Protein AF-A0A368U9M9-F1 (afdb_monomer_lite)

Structure (mmCIF, N/CA/C/O backbone):
data_AF-A0A368U9M9-F1
#
_entry.id   AF-A0A368U9M9-F1
#
loop_
_atom_site.group_PDB
_atom_site.id
_atom_site.type_symbol
_atom_site.label_atom_id
_atom_site.label_alt_id
_atom_site.label_comp_id
_atom_site.label_asym_id
_atom_site.label_entity_id
_atom_site.label_seq_id
_atom_site.pdbx_PDB_ins_code
_atom_site.Cartn_x
_atom_site.Cartn_y
_atom_site.Cartn_z
_atom_site.occupancy
_atom_site.B_iso_or_equiv
_atom_site.auth_seq_id
_atom_site.auth_comp_id
_atom_site.auth_asym_id
_atom_site.auth_atom_id
_atom_site.pdbx_PDB_model_num
ATOM 1 N N . MET A 1 1 ? 16.014 -38.266 -107.516 1.00 40.25 1 MET A N 1
ATOM 2 C CA . MET A 1 1 ? 16.944 -37.372 -106.798 1.00 40.25 1 MET A CA 1
ATOM 3 C C . MET A 1 1 ? 16.145 -36.522 -105.816 1.00 40.25 1 MET A C 1
ATOM 5 O O . MET A 1 1 ? 15.407 -35.664 -106.279 1.00 40.25 1 MET A O 1
ATOM 9 N N . PRO A 1 2 ? 16.230 -36.776 -104.502 1.00 46.59 2 PRO A N 1
ATOM 10 C CA . PRO A 1 2 ? 15.910 -35.776 -103.486 1.00 46.59 2 PRO A CA 1
ATOM 11 C C . PRO A 1 2 ? 17.150 -35.477 -102.622 1.00 46.59 2 PRO A C 1
ATOM 13 O O . PRO A 1 2 ? 17.823 -36.392 -102.151 1.00 46.59 2 PRO A O 1
ATOM 16 N N . GLY A 1 3 ? 17.475 -34.194 -102.458 1.00 41.84 3 GLY A N 1
ATOM 17 C CA . GLY A 1 3 ? 18.603 -33.720 -101.655 1.00 41.84 3 GLY A CA 1
ATOM 18 C C . GLY A 1 3 ? 18.226 -33.483 -100.188 1.00 41.84 3 GLY A C 1
ATOM 19 O O . GLY A 1 3 ? 17.377 -32.651 -99.900 1.00 41.84 3 GLY A O 1
ATOM 20 N N . THR A 1 4 ? 18.860 -34.262 -99.307 1.00 50.94 4 THR A N 1
ATOM 21 C CA . THR A 1 4 ? 19.578 -33.879 -98.066 1.00 50.94 4 THR A CA 1
ATOM 22 C C . THR A 1 4 ? 19.093 -32.723 -97.163 1.00 50.94 4 THR A C 1
ATOM 24 O O . THR A 1 4 ? 19.226 -31.557 -97.510 1.00 50.94 4 THR A O 1
ATOM 27 N N . THR A 1 5 ? 18.690 -33.121 -95.939 1.00 53.72 5 THR A N 1
ATOM 28 C CA . THR A 1 5 ? 19.139 -32.685 -94.581 1.00 53.72 5 THR A CA 1
ATOM 29 C C . THR A 1 5 ? 19.242 -31.195 -94.214 1.00 53.72 5 THR A C 1
ATOM 31 O O . THR A 1 5 ? 20.041 -30.480 -94.805 1.00 53.72 5 THR A O 1
ATOM 34 N N . CYS A 1 6 ? 18.634 -30.783 -93.088 1.00 49.09 6 CYS A N 1
ATOM 35 C CA . CYS A 1 6 ? 19.363 -30.558 -91.823 1.00 49.09 6 CYS A CA 1
ATOM 36 C C . CYS A 1 6 ? 18.431 -30.175 -90.655 1.00 49.09 6 CYS A C 1
ATOM 38 O O . CYS A 1 6 ? 17.497 -29.391 -90.792 1.00 49.09 6 CYS A O 1
ATOM 40 N N . GLU A 1 7 ? 18.752 -30.748 -89.503 1.00 59.03 7 GLU A N 1
ATOM 41 C CA . GLU A 1 7 ? 18.344 -30.396 -88.145 1.00 59.03 7 GLU A CA 1
ATOM 42 C C . GLU A 1 7 ? 18.874 -28.994 -87.759 1.00 59.03 7 GLU A C 1
ATOM 44 O O . GLU A 1 7 ? 19.884 -28.565 -88.315 1.00 59.03 7 GLU A O 1
ATOM 49 N N . VAL A 1 8 ? 18.226 -28.312 -86.796 1.00 52.31 8 VAL A N 1
ATOM 50 C CA . VAL A 1 8 ? 18.846 -27.602 -85.643 1.00 52.31 8 VAL A CA 1
ATOM 51 C C . VAL A 1 8 ? 18.083 -26.347 -85.158 1.00 52.31 8 VAL A C 1
ATOM 53 O O . VAL A 1 8 ? 17.806 -25.402 -85.890 1.00 52.31 8 VAL A O 1
ATOM 56 N N . CYS A 1 9 ? 17.859 -26.385 -83.837 1.00 51.06 9 CYS A N 1
ATOM 57 C CA . CYS A 1 9 ? 17.703 -25.345 -82.812 1.00 51.06 9 CYS A CA 1
ATOM 58 C C . CYS A 1 9 ? 16.657 -24.232 -82.935 1.00 51.06 9 CYS A C 1
ATOM 60 O O . CYS A 1 9 ? 16.831 -23.212 -83.598 1.00 51.06 9 CYS A O 1
ATOM 62 N N . MET A 1 10 ? 15.706 -24.313 -81.998 1.00 53.66 10 MET A N 1
ATOM 63 C CA . MET A 1 10 ? 15.199 -23.146 -81.282 1.00 53.66 10 MET A CA 1
ATOM 64 C C . MET A 1 10 ? 16.347 -22.232 -80.836 1.00 53.66 10 MET A C 1
ATOM 66 O O . MET A 1 10 ? 17.180 -22.614 -80.016 1.00 53.66 10 MET A O 1
ATOM 70 N N . LYS A 1 11 ? 16.308 -20.974 -81.271 1.00 52.91 11 LYS A N 1
ATOM 71 C CA . LYS A 1 11 ? 16.888 -19.868 -80.513 1.00 52.91 11 LYS A CA 1
ATOM 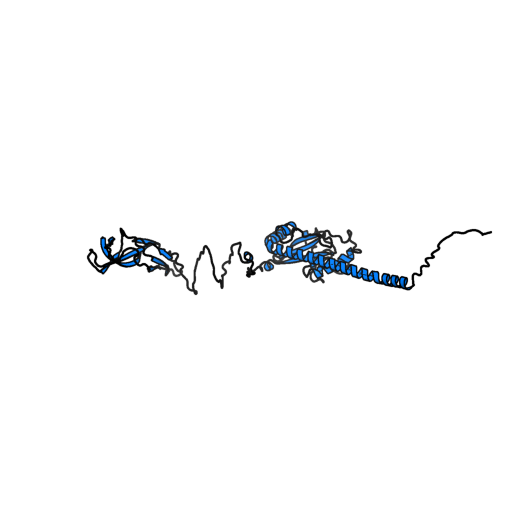72 C C . LYS A 1 11 ? 15.757 -18.908 -80.170 1.00 52.91 11 LYS A C 1
ATOM 74 O O . LYS A 1 11 ? 15.472 -17.976 -80.912 1.00 52.91 11 LYS A O 1
ATOM 79 N N . ARG A 1 12 ? 15.078 -19.159 -79.043 1.00 53.59 12 ARG A N 1
ATOM 80 C CA . ARG A 1 12 ? 14.289 -18.116 -78.375 1.00 53.59 12 ARG A CA 1
ATOM 81 C C . ARG A 1 12 ? 15.285 -17.100 -77.836 1.00 53.59 12 ARG A C 1
ATOM 83 O O . ARG A 1 12 ? 15.866 -17.286 -76.772 1.00 53.59 12 ARG A O 1
ATOM 90 N N . THR A 1 13 ? 15.508 -16.037 -78.588 1.00 52.00 13 THR A N 1
ATOM 91 C CA . THR A 1 13 ? 16.081 -14.811 -78.052 1.00 52.00 13 THR A CA 1
ATOM 92 C C . THR A 1 13 ? 15.058 -14.214 -77.089 1.00 52.00 13 THR A C 1
ATOM 94 O O . THR A 1 13 ? 14.099 -13.569 -77.503 1.00 52.00 13 THR A O 1
ATOM 97 N N . GLN A 1 14 ? 15.246 -14.442 -75.787 1.00 58.25 14 GLN A N 1
ATOM 98 C CA . GLN A 1 14 ? 14.703 -13.551 -74.765 1.00 58.25 14 GLN A CA 1
ATOM 99 C C . GLN A 1 14 ? 15.407 -12.199 -74.931 1.00 58.25 14 GLN A C 1
ATOM 101 O O . GLN A 1 14 ? 16.439 -11.929 -74.324 1.00 58.25 14 GLN A O 1
ATOM 106 N N . GLY A 1 15 ? 14.882 -11.369 -75.831 1.00 50.50 15 GLY A N 1
ATOM 107 C CA . GLY A 1 15 ? 15.201 -9.951 -75.872 1.00 50.50 15 GLY A CA 1
ATOM 108 C C . GLY A 1 15 ? 14.527 -9.308 -74.672 1.00 50.50 15 GLY A C 1
ATOM 109 O O . GLY A 1 15 ? 13.342 -8.995 -74.733 1.00 50.50 15 GLY A O 1
ATOM 110 N N . GLY A 1 16 ? 15.258 -9.194 -73.566 1.00 57.94 16 GLY A N 1
ATOM 111 C CA . GLY A 1 16 ? 14.800 -8.508 -72.368 1.00 57.94 16 GLY A CA 1
ATOM 112 C C . GLY A 1 16 ? 14.572 -7.032 -72.663 1.00 57.94 16 GLY A C 1
ATOM 113 O O . GLY A 1 16 ? 15.505 -6.238 -72.633 1.00 57.94 16 GLY A O 1
ATOM 114 N N . TRP A 1 17 ? 13.326 -6.664 -72.937 1.00 57.31 17 TRP A N 1
ATOM 115 C CA . TRP A 1 17 ? 12.858 -5.298 -72.763 1.00 57.31 17 TRP A CA 1
ATOM 116 C C . TRP A 1 17 ? 12.463 -5.188 -71.296 1.00 57.31 17 TRP A C 1
ATOM 118 O O . TRP A 1 17 ? 11.300 -5.359 -70.9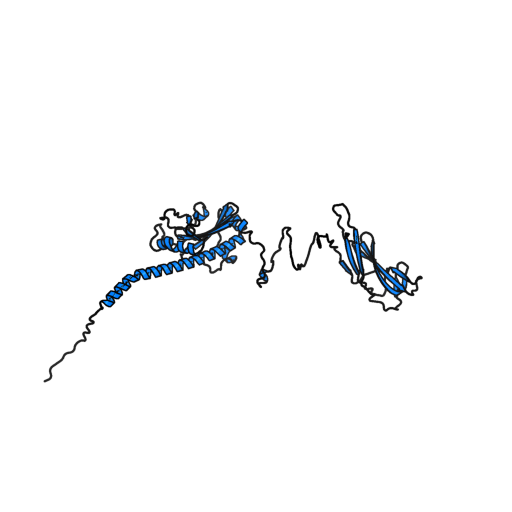42 1.00 57.31 17 TRP A O 1
ATOM 128 N N . ILE A 1 18 ? 13.443 -4.965 -70.418 1.00 61.50 18 ILE A N 1
ATOM 129 C CA . ILE A 1 18 ? 13.112 -4.353 -69.133 1.00 61.50 18 ILE A CA 1
ATOM 130 C C . ILE A 1 18 ? 12.633 -2.956 -69.526 1.00 61.50 18 ILE A C 1
ATOM 132 O O . ILE A 1 18 ? 13.437 -2.114 -69.927 1.00 61.50 18 ILE A O 1
ATOM 136 N N . SER A 1 19 ? 11.317 -2.758 -69.579 1.00 73.25 19 SER A N 1
ATOM 137 C CA . SER A 1 19 ? 10.743 -1.472 -69.955 1.00 73.25 19 SER A CA 1
ATOM 138 C C . SER A 1 19 ? 11.273 -0.402 -69.001 1.00 73.25 19 SER A C 1
ATOM 140 O O . SER A 1 19 ? 11.451 -0.649 -67.806 1.00 73.25 19 SER A O 1
ATOM 142 N N . LEU A 1 20 ? 11.538 0.794 -69.534 1.00 72.06 20 LEU A N 1
ATOM 143 C CA . LEU A 1 20 ? 11.994 1.954 -68.759 1.00 72.06 20 LEU A CA 1
ATOM 144 C C . LEU A 1 20 ? 11.096 2.200 -67.528 1.00 72.06 20 LEU A C 1
ATOM 146 O O . LEU A 1 20 ? 11.573 2.642 -66.489 1.00 72.06 20 LEU A O 1
ATOM 150 N N . GLU A 1 21 ? 9.814 1.840 -67.628 1.00 74.81 21 GLU A N 1
ATOM 151 C CA . GLU A 1 21 ? 8.838 1.869 -66.537 1.00 74.81 21 GLU A CA 1
ATOM 152 C C . GLU A 1 21 ? 9.155 0.907 -65.386 1.00 74.81 21 GLU A C 1
ATOM 154 O O . GLU A 1 21 ? 9.010 1.303 -64.236 1.00 74.81 21 GLU A O 1
ATOM 159 N N . ILE A 1 22 ? 9.620 -0.322 -65.645 1.00 85.38 22 ILE A N 1
ATOM 160 C CA . ILE A 1 22 ? 9.982 -1.272 -64.577 1.00 85.38 22 ILE A CA 1
ATOM 161 C C . ILE A 1 22 ? 11.232 -0.781 -63.841 1.00 85.38 22 ILE A C 1
ATOM 163 O O . ILE A 1 22 ? 11.282 -0.825 -62.615 1.00 85.38 22 ILE A O 1
ATOM 167 N N . ILE A 1 23 ? 12.220 -0.250 -64.569 1.00 83.31 23 ILE A N 1
ATOM 168 C CA . ILE A 1 23 ? 13.414 0.352 -63.955 1.00 83.31 23 ILE A CA 1
ATOM 169 C C . ILE A 1 23 ? 13.021 1.601 -63.153 1.00 83.31 23 ILE A C 1
ATOM 171 O O . ILE A 1 23 ? 13.445 1.750 -62.010 1.00 83.31 23 ILE A O 1
ATOM 175 N N . GLY A 1 24 ? 12.164 2.462 -63.709 1.00 82.06 24 GLY A N 1
ATOM 176 C CA . GLY A 1 24 ? 11.633 3.639 -63.020 1.00 82.06 24 GLY A CA 1
ATOM 177 C C . GLY A 1 24 ? 10.850 3.288 -61.752 1.00 82.06 24 GLY A C 1
ATOM 178 O O . GLY A 1 24 ? 11.080 3.893 -60.709 1.00 82.06 24 GLY A O 1
ATOM 179 N N . ALA A 1 25 ? 9.992 2.267 -61.798 1.00 83.00 25 ALA A N 1
ATOM 180 C CA . ALA A 1 25 ? 9.240 1.784 -60.642 1.00 83.00 25 ALA A CA 1
ATOM 181 C C . ALA A 1 25 ? 10.161 1.216 -59.553 1.00 83.00 25 ALA A C 1
ATOM 183 O O . ALA A 1 25 ? 9.969 1.517 -58.377 1.00 83.00 25 ALA A O 1
ATOM 184 N N . ILE A 1 26 ? 11.198 0.456 -59.925 1.00 87.12 26 ILE A N 1
ATOM 185 C CA . ILE A 1 26 ? 12.194 -0.053 -58.971 1.00 87.12 26 ILE A CA 1
ATOM 186 C C . ILE A 1 26 ? 12.963 1.101 -58.320 1.00 87.12 26 ILE A C 1
ATOM 188 O O . ILE A 1 26 ? 13.178 1.065 -57.114 1.00 87.12 26 ILE A O 1
ATOM 192 N N . LEU A 1 27 ? 13.332 2.142 -59.074 1.00 86.44 27 LEU A N 1
ATOM 193 C CA . LEU A 1 27 ? 14.009 3.321 -58.521 1.00 86.44 27 LEU A CA 1
ATOM 194 C C . LEU A 1 27 ? 13.116 4.099 -57.548 1.00 86.44 27 LEU A C 1
ATOM 196 O O . LEU A 1 27 ? 13.589 4.521 -56.495 1.00 86.44 27 LEU A O 1
ATOM 200 N N . VAL A 1 28 ? 11.826 4.249 -57.860 1.00 87.38 28 VAL A N 1
ATOM 201 C CA . VAL A 1 28 ? 10.854 4.890 -56.961 1.00 87.38 28 VAL A CA 1
ATOM 202 C C . VAL A 1 28 ? 10.650 4.057 -55.694 1.00 87.38 28 VAL A C 1
ATOM 204 O O . VAL A 1 28 ? 10.677 4.607 -54.596 1.00 87.38 28 VAL A O 1
ATOM 207 N N . ILE A 1 29 ? 10.513 2.733 -55.813 1.00 86.44 29 ILE A N 1
ATOM 208 C CA . ILE A 1 29 ? 10.400 1.839 -54.652 1.00 86.44 29 ILE A CA 1
ATOM 209 C C . ILE A 1 29 ? 11.675 1.909 -53.808 1.00 86.44 29 ILE A C 1
ATOM 211 O O . ILE A 1 29 ? 11.574 2.124 -52.605 1.00 86.44 29 ILE A O 1
ATOM 215 N N . ALA A 1 30 ? 12.857 1.820 -54.421 1.00 85.69 30 ALA A N 1
ATOM 216 C CA . ALA A 1 30 ? 14.140 1.916 -53.728 1.00 85.69 30 ALA A CA 1
ATOM 217 C C . ALA A 1 30 ? 14.332 3.271 -53.025 1.00 85.69 30 ALA A C 1
ATOM 219 O O . ALA A 1 30 ? 14.930 3.318 -51.954 1.00 85.69 30 ALA A O 1
ATOM 220 N N . ALA A 1 31 ? 13.794 4.361 -53.582 1.00 85.38 31 ALA A N 1
ATOM 221 C CA . ALA A 1 31 ? 13.811 5.676 -52.945 1.00 85.38 31 ALA A CA 1
ATOM 222 C C . ALA A 1 31 ? 12.857 5.771 -51.738 1.00 85.38 31 ALA A C 1
ATOM 224 O O . ALA A 1 31 ? 13.153 6.481 -50.779 1.00 85.38 31 ALA A O 1
ATOM 225 N N . ILE A 1 32 ? 11.730 5.048 -51.756 1.00 87.81 32 ILE A N 1
ATOM 226 C CA . ILE A 1 32 ? 10.718 5.055 -50.684 1.00 87.81 32 ILE A CA 1
ATOM 227 C C . ILE A 1 32 ? 11.019 4.001 -49.598 1.00 87.81 32 ILE A C 1
ATOM 229 O O . ILE A 1 32 ? 10.631 4.178 -48.442 1.00 87.81 32 ILE A O 1
ATOM 233 N N . SER A 1 33 ? 11.742 2.923 -49.919 1.00 85.19 33 SER A N 1
ATOM 234 C CA . SER A 1 33 ? 12.066 1.839 -48.978 1.00 85.19 33 SER A CA 1
ATOM 235 C C . SER A 1 33 ? 12.718 2.312 -47.668 1.00 85.19 33 SER A C 1
ATOM 237 O O . SER A 1 33 ? 12.267 1.850 -46.620 1.00 85.19 33 SER A O 1
ATOM 239 N N . PRO A 1 34 ? 13.692 3.249 -47.652 1.00 83.94 34 PRO A N 1
ATOM 240 C CA . PRO A 1 34 ? 14.268 3.751 -46.403 1.00 83.94 34 PRO A CA 1
ATOM 241 C C . PRO A 1 34 ? 13.238 4.455 -45.510 1.00 83.94 34 PRO A C 1
ATOM 243 O O . PRO A 1 34 ? 13.287 4.323 -44.290 1.00 83.94 34 PRO A O 1
ATOM 246 N N . MET A 1 35 ? 12.271 5.159 -46.109 1.00 85.50 35 MET A N 1
ATOM 247 C CA . MET A 1 35 ? 11.197 5.833 -45.374 1.00 85.50 35 MET A CA 1
ATOM 248 C C . MET A 1 35 ? 10.221 4.824 -44.756 1.00 85.50 35 MET A C 1
ATOM 250 O O . MET A 1 35 ? 9.875 4.949 -43.582 1.00 85.50 35 MET A O 1
ATOM 254 N N . LEU A 1 36 ? 9.813 3.798 -45.513 1.00 83.25 36 LEU A N 1
ATOM 255 C CA . LEU A 1 36 ? 8.953 2.721 -45.004 1.00 83.25 36 LEU A CA 1
ATOM 256 C C . LEU A 1 36 ? 9.644 1.913 -43.902 1.00 83.25 36 LEU A C 1
ATOM 258 O O . LEU A 1 36 ? 9.019 1.588 -42.894 1.00 83.25 36 LEU A O 1
ATOM 262 N N . PHE A 1 37 ? 10.938 1.634 -44.063 1.00 83.81 37 PHE A N 1
ATOM 263 C CA . PHE A 1 37 ? 11.743 0.960 -43.050 1.00 83.81 37 PHE A CA 1
ATOM 264 C C . PHE A 1 37 ? 11.874 1.803 -41.777 1.00 83.81 37 PHE A C 1
ATOM 266 O O . PHE A 1 37 ? 11.680 1.288 -40.679 1.00 83.81 37 PHE A O 1
ATOM 273 N N . GLY A 1 38 ? 12.110 3.113 -41.911 1.00 83.56 38 GLY A N 1
ATOM 274 C CA . GLY A 1 38 ? 12.109 4.042 -40.781 1.00 83.56 38 GLY A CA 1
ATOM 275 C C . GLY A 1 38 ? 10.767 4.070 -40.046 1.00 83.56 38 GLY A C 1
ATOM 276 O O . GLY A 1 38 ? 10.740 4.021 -38.819 1.00 83.56 38 GLY A O 1
ATOM 277 N N . TRP A 1 39 ? 9.644 4.079 -40.771 1.00 83.06 39 TRP A N 1
ATOM 278 C CA . TRP A 1 39 ? 8.310 4.019 -40.163 1.00 83.06 39 TRP A CA 1
ATOM 279 C C . TRP A 1 39 ? 8.061 2.698 -39.426 1.00 83.06 39 TRP A C 1
ATOM 281 O O . TRP A 1 39 ? 7.591 2.717 -38.291 1.00 83.06 39 TRP A O 1
ATOM 291 N N . TYR A 1 40 ? 8.438 1.566 -40.025 1.00 85.62 40 TYR A N 1
ATOM 292 C CA . TYR A 1 40 ? 8.344 0.252 -39.387 1.00 85.62 40 TYR A CA 1
ATOM 293 C C . TYR A 1 40 ? 9.186 0.172 -38.107 1.00 85.62 40 TYR A C 1
ATOM 295 O O . TYR A 1 40 ? 8.683 -0.254 -37.072 1.00 85.62 40 TYR A O 1
ATOM 303 N N . MET A 1 41 ? 10.434 0.647 -38.142 1.00 83.00 41 MET A N 1
ATOM 304 C CA . MET A 1 41 ? 11.301 0.687 -36.960 1.00 83.00 41 MET A CA 1
ATOM 305 C C . MET A 1 41 ? 10.741 1.599 -35.865 1.00 83.00 41 MET A C 1
ATOM 307 O O . MET A 1 41 ? 10.759 1.246 -34.691 1.00 83.00 41 MET A O 1
ATOM 311 N N . ASN A 1 42 ? 10.179 2.752 -36.232 1.00 84.31 42 ASN A N 1
ATOM 312 C CA . ASN A 1 42 ? 9.516 3.636 -35.274 1.00 84.31 42 ASN A CA 1
ATOM 313 C C . ASN A 1 42 ? 8.300 2.963 -34.635 1.00 84.31 42 ASN A C 1
ATOM 315 O O . ASN A 1 42 ? 8.113 3.082 -33.428 1.00 84.31 42 ASN A O 1
ATOM 319 N N . TYR A 1 43 ? 7.507 2.244 -35.431 1.00 86.88 43 TYR A N 1
ATOM 320 C CA . TYR A 1 43 ? 6.359 1.488 -34.947 1.00 86.88 43 TYR A CA 1
ATOM 321 C C . TYR A 1 43 ? 6.778 0.389 -33.963 1.00 86.88 43 TYR A C 1
ATOM 323 O O . TYR A 1 43 ? 6.206 0.311 -32.880 1.00 86.88 43 TYR A O 1
ATOM 331 N N . GLN A 1 44 ? 7.813 -0.393 -34.287 1.00 86.75 44 GLN A N 1
ATOM 332 C CA . GLN A 1 44 ? 8.352 -1.410 -33.377 1.00 86.75 44 GLN A CA 1
ATOM 333 C C . GLN A 1 44 ? 8.874 -0.787 -32.080 1.00 86.75 44 GLN A C 1
ATOM 335 O O . GLN A 1 44 ? 8.468 -1.209 -31.004 1.00 86.75 44 GLN A O 1
ATOM 340 N N . ASN A 1 45 ? 9.664 0.288 -32.164 1.00 87.94 45 ASN A N 1
ATOM 341 C CA . ASN A 1 45 ? 10.137 1.005 -30.977 1.00 87.94 45 ASN A CA 1
ATOM 342 C C . ASN A 1 45 ? 8.969 1.512 -30.119 1.00 87.94 45 ASN A C 1
ATOM 344 O O . ASN A 1 45 ? 9.023 1.415 -28.901 1.00 87.94 45 ASN A O 1
ATOM 348 N N . SER A 1 46 ? 7.894 2.021 -30.732 1.00 89.25 46 SER A N 1
ATOM 349 C CA . SER A 1 46 ? 6.691 2.437 -30.001 1.00 89.25 46 SER A CA 1
ATOM 350 C C . SER A 1 46 ? 5.952 1.271 -29.343 1.00 89.25 46 SER A C 1
ATOM 352 O O . SER A 1 46 ? 5.373 1.461 -28.275 1.00 89.25 46 SER A O 1
ATOM 354 N N . LEU A 1 47 ? 5.944 0.079 -29.946 1.00 90.06 47 LEU A N 1
ATOM 355 C CA . LEU A 1 47 ? 5.384 -1.117 -29.313 1.00 90.06 47 LEU A CA 1
ATOM 356 C C . LEU A 1 47 ? 6.242 -1.560 -28.129 1.00 90.06 47 LEU A C 1
ATOM 358 O O . LEU A 1 47 ? 5.703 -1.707 -27.036 1.00 90.06 47 LEU A O 1
ATOM 362 N N . THR A 1 48 ? 7.559 -1.691 -28.312 1.00 91.38 48 THR A N 1
ATOM 363 C CA . THR A 1 48 ? 8.488 -2.028 -27.226 1.00 91.38 48 THR A CA 1
ATOM 364 C C . THR A 1 48 ? 8.357 -1.031 -26.082 1.00 91.38 48 THR A C 1
ATOM 366 O O . THR A 1 48 ? 8.144 -1.441 -24.947 1.00 91.38 48 THR A O 1
ATOM 369 N N . SER A 1 49 ? 8.354 0.276 -26.369 1.00 94.00 49 SER A N 1
ATOM 370 C CA . SER A 1 49 ? 8.190 1.300 -25.336 1.00 94.00 49 SER A CA 1
ATOM 371 C C . SER A 1 49 ? 6.877 1.163 -24.562 1.00 94.00 49 SER A C 1
ATOM 373 O O . SER A 1 49 ? 6.879 1.299 -23.344 1.00 94.00 49 SER A O 1
ATOM 375 N N . GLN A 1 50 ? 5.758 0.873 -25.235 1.00 95.38 50 GLN A N 1
ATOM 376 C CA . GLN A 1 50 ? 4.462 0.704 -24.568 1.00 95.38 50 GLN A CA 1
ATOM 377 C C . GLN A 1 50 ? 4.388 -0.576 -23.730 1.00 95.38 50 GLN A C 1
ATOM 379 O O . GLN A 1 50 ? 3.820 -0.557 -22.638 1.00 95.38 50 GLN A O 1
ATOM 384 N N . VAL A 1 51 ? 4.954 -1.683 -24.218 1.00 95.44 51 VAL A N 1
ATOM 385 C CA . VAL A 1 51 ? 4.974 -2.948 -23.474 1.00 95.44 51 VAL A CA 1
ATOM 386 C C . VAL A 1 51 ? 5.883 -2.825 -22.257 1.00 95.44 51 VAL A C 1
ATOM 388 O O . VAL A 1 51 ? 5.444 -3.156 -21.159 1.00 95.44 51 VAL A O 1
ATOM 391 N N . THR A 1 52 ? 7.094 -2.278 -22.410 1.00 95.94 52 THR A N 1
ATOM 392 C CA . THR A 1 52 ? 7.995 -2.012 -21.280 1.00 95.94 52 THR A CA 1
ATOM 393 C C . THR A 1 52 ? 7.361 -1.048 -20.285 1.00 95.94 52 THR A C 1
ATOM 395 O O . THR A 1 52 ? 7.458 -1.274 -19.084 1.00 95.94 52 THR A O 1
ATOM 398 N N . ALA A 1 53 ? 6.650 -0.018 -20.755 1.00 97.00 53 ALA A N 1
ATOM 399 C CA . ALA A 1 53 ? 5.950 0.902 -19.869 1.00 97.00 53 ALA A CA 1
ATOM 400 C C . ALA A 1 53 ? 4.859 0.204 -19.053 1.00 97.00 53 ALA A C 1
ATOM 402 O O . ALA A 1 53 ? 4.841 0.307 -17.832 1.00 97.00 53 ALA A O 1
ATOM 403 N N . SER A 1 54 ? 3.992 -0.578 -19.706 1.00 96.44 54 SER A N 1
ATOM 404 C CA . SER A 1 54 ? 2.965 -1.348 -18.998 1.00 96.44 54 SER A CA 1
ATOM 405 C C . SER A 1 54 ? 3.572 -2.354 -18.020 1.00 96.44 54 SER A C 1
ATOM 407 O O . SER A 1 54 ? 3.020 -2.558 -16.940 1.00 96.44 54 SER A O 1
ATOM 409 N N . HIS A 1 55 ? 4.695 -2.969 -18.386 1.00 96.62 55 HIS A N 1
ATOM 410 C CA . HIS A 1 55 ? 5.415 -3.912 -17.544 1.00 96.62 55 HIS A CA 1
ATOM 411 C C . HIS A 1 55 ? 5.974 -3.230 -16.286 1.00 96.62 55 HIS A C 1
ATOM 413 O O . HIS A 1 55 ? 5.694 -3.681 -15.176 1.00 96.62 55 HIS A O 1
ATOM 419 N N . LEU A 1 56 ? 6.668 -2.098 -16.447 1.00 97.25 56 LEU A N 1
ATOM 420 C CA . LEU A 1 56 ? 7.166 -1.281 -15.341 1.00 97.25 56 LEU A CA 1
ATOM 421 C C . LEU A 1 56 ? 6.018 -0.794 -14.449 1.00 97.25 56 LEU A C 1
ATOM 423 O O . LEU A 1 56 ? 6.074 -0.990 -13.244 1.00 97.25 56 LEU A O 1
ATOM 427 N N . SER A 1 57 ? 4.937 -0.247 -15.018 1.00 96.00 57 SER A N 1
ATOM 428 C CA . SER A 1 57 ? 3.789 0.238 -14.237 1.00 96.00 57 SER A CA 1
ATOM 429 C C . SER A 1 57 ? 3.114 -0.864 -13.409 1.00 96.00 57 SER A C 1
ATOM 431 O O . SER A 1 57 ? 2.646 -0.592 -12.305 1.00 96.00 57 SER A O 1
ATOM 433 N N . ARG A 1 58 ? 3.054 -2.106 -13.915 1.00 95.62 58 ARG A N 1
ATOM 434 C CA . ARG A 1 58 ? 2.523 -3.254 -13.156 1.00 95.62 58 ARG A CA 1
ATOM 435 C C . ARG A 1 58 ? 3.407 -3.593 -11.962 1.00 95.62 58 ARG A C 1
ATOM 437 O O . ARG A 1 58 ? 2.876 -3.779 -10.870 1.00 95.62 58 ARG A O 1
ATOM 444 N N . LEU A 1 59 ? 4.724 -3.633 -12.165 1.00 96.94 59 LEU A N 1
ATOM 445 C CA . LEU A 1 59 ? 5.675 -3.854 -11.078 1.00 96.94 59 LEU A CA 1
ATOM 446 C C . LEU A 1 59 ? 5.608 -2.715 -10.053 1.00 96.94 59 LEU A C 1
ATOM 448 O O . LEU A 1 59 ? 5.489 -2.984 -8.864 1.00 96.94 59 LEU A O 1
ATOM 452 N N . THR A 1 60 ? 5.575 -1.456 -10.503 1.00 96.88 60 THR A N 1
ATOM 453 C CA . THR A 1 60 ? 5.416 -0.280 -9.635 1.00 96.88 60 THR A CA 1
ATOM 454 C C . THR A 1 60 ? 4.178 -0.387 -8.752 1.00 96.88 60 THR A C 1
ATOM 456 O O . THR A 1 60 ? 4.284 -0.191 -7.547 1.00 96.88 60 THR A O 1
ATOM 459 N N . ALA A 1 61 ? 3.017 -0.743 -9.311 1.00 95.06 61 ALA A N 1
ATOM 460 C CA . ALA A 1 61 ? 1.784 -0.872 -8.534 1.00 95.06 61 ALA A CA 1
ATOM 461 C C . ALA A 1 61 ? 1.839 -2.021 -7.506 1.00 95.06 61 ALA A C 1
ATOM 463 O O . ALA A 1 61 ? 1.337 -1.877 -6.386 1.00 95.06 61 ALA A O 1
ATOM 464 N N . ALA A 1 62 ? 2.451 -3.153 -7.871 1.00 96.44 62 ALA A N 1
ATOM 465 C CA . ALA A 1 62 ? 2.643 -4.290 -6.973 1.00 96.44 62 ALA A CA 1
ATOM 466 C C . ALA A 1 62 ? 3.576 -3.933 -5.806 1.00 96.44 62 ALA A C 1
ATOM 468 O O . ALA A 1 62 ? 3.224 -4.140 -4.645 1.00 96.44 62 ALA A O 1
ATOM 469 N N . VAL A 1 63 ? 4.727 -3.331 -6.116 1.00 96.94 63 VAL A N 1
ATOM 470 C CA . VAL A 1 63 ? 5.711 -2.873 -5.129 1.00 96.94 63 VAL A CA 1
ATOM 471 C C . VAL A 1 63 ? 5.113 -1.803 -4.223 1.00 96.94 63 VAL A C 1
ATOM 473 O O . VAL A 1 63 ? 5.239 -1.914 -3.012 1.00 96.94 63 VAL A O 1
ATOM 476 N N . GLU A 1 64 ? 4.402 -0.812 -4.769 1.00 94.12 64 GLU A N 1
ATOM 477 C CA . GLU A 1 64 ? 3.733 0.222 -3.970 1.00 94.12 64 GLU A CA 1
ATOM 478 C C . GLU A 1 64 ? 2.755 -0.393 -2.961 1.00 94.12 64 GLU A C 1
ATOM 480 O O . GLU A 1 64 ? 2.741 -0.011 -1.790 1.00 94.12 64 GLU A O 1
ATOM 485 N N . SER A 1 65 ? 1.957 -1.368 -3.404 1.00 92.69 65 SER A N 1
ATOM 486 C CA . SER A 1 65 ? 0.990 -2.061 -2.550 1.00 92.69 65 SER A CA 1
ATOM 487 C C . SER A 1 65 ? 1.687 -2.848 -1.437 1.00 92.69 65 SER A C 1
ATOM 489 O O . SER A 1 65 ? 1.307 -2.725 -0.273 1.00 92.69 65 SER A O 1
ATOM 491 N N . TYR A 1 66 ? 2.746 -3.590 -1.773 1.00 94.81 66 TYR A N 1
ATOM 492 C CA . TYR A 1 66 ? 3.558 -4.315 -0.796 1.00 94.81 66 TYR A CA 1
ATOM 493 C C . TYR A 1 66 ? 4.216 -3.365 0.213 1.00 94.81 66 TYR A C 1
ATOM 495 O O . TYR A 1 66 ? 4.134 -3.592 1.420 1.00 94.81 66 TYR A O 1
ATOM 503 N N . THR A 1 67 ? 4.820 -2.267 -0.253 1.00 93.88 67 THR A N 1
ATOM 504 C CA . THR A 1 67 ? 5.483 -1.296 0.622 1.00 93.88 67 THR A CA 1
ATOM 505 C C . THR A 1 67 ? 4.503 -0.640 1.588 1.00 93.88 67 THR A C 1
ATOM 507 O O . THR A 1 67 ? 4.847 -0.463 2.753 1.00 93.88 67 THR A O 1
ATOM 510 N N . LYS A 1 68 ? 3.279 -0.312 1.152 1.00 91.06 68 LYS A N 1
ATOM 511 C CA . LYS A 1 68 ? 2.246 0.237 2.045 1.00 91.06 68 LYS A CA 1
ATOM 512 C C . LYS A 1 68 ? 1.846 -0.758 3.133 1.00 91.06 68 LYS A C 1
ATOM 514 O O . LYS A 1 68 ? 1.771 -0.380 4.297 1.00 91.06 68 LYS A O 1
ATOM 519 N N . SER A 1 69 ? 1.635 -2.027 2.779 1.00 89.75 69 SER A N 1
ATOM 520 C CA . SER A 1 69 ? 1.245 -3.060 3.748 1.00 89.75 69 SER A CA 1
ATOM 521 C C . SER A 1 69 ? 2.369 -3.445 4.716 1.00 89.75 69 SER A C 1
ATOM 523 O O . SER A 1 69 ? 2.094 -3.754 5.873 1.00 89.75 69 SER A O 1
ATOM 525 N N . ASN A 1 70 ? 3.626 -3.393 4.269 1.00 91.50 70 ASN A N 1
ATOM 526 C CA . ASN A 1 70 ? 4.797 -3.829 5.036 1.00 91.50 70 ASN A CA 1
ATOM 527 C C . ASN A 1 70 ? 5.711 -2.669 5.471 1.00 91.50 70 ASN A C 1
ATOM 529 O O . ASN A 1 70 ? 6.895 -2.881 5.753 1.00 91.50 70 ASN A O 1
ATOM 533 N N . TRP A 1 71 ? 5.178 -1.442 5.546 1.00 90.75 71 TRP A N 1
ATOM 534 C CA . TRP A 1 71 ? 5.981 -0.235 5.766 1.00 90.75 71 TRP A CA 1
ATOM 535 C C . TRP A 1 71 ? 6.858 -0.311 7.013 1.00 90.75 71 TRP A C 1
ATOM 537 O O . TRP A 1 71 ? 8.039 -0.002 6.932 1.00 90.75 71 TRP A O 1
ATOM 547 N N . SER A 1 72 ? 6.319 -0.739 8.158 1.00 88.62 72 SER A N 1
ATOM 548 C CA . SER A 1 72 ? 7.049 -0.696 9.437 1.00 88.62 72 SER A CA 1
ATOM 549 C C . SER A 1 72 ? 8.282 -1.588 9.424 1.00 88.62 72 SER A C 1
ATOM 551 O O . SER A 1 72 ? 9.362 -1.177 9.855 1.00 88.62 72 SER A O 1
ATOM 553 N N . THR A 1 73 ? 8.138 -2.786 8.864 1.00 91.69 73 THR A N 1
ATOM 554 C CA . THR A 1 73 ? 9.227 -3.742 8.682 1.00 91.69 73 THR A CA 1
ATOM 555 C C . THR A 1 73 ? 10.264 -3.205 7.701 1.00 91.69 73 THR A C 1
ATOM 557 O O . THR A 1 73 ? 11.447 -3.157 8.038 1.00 91.69 73 THR A O 1
ATOM 560 N N . LEU A 1 74 ? 9.831 -2.752 6.519 1.00 93.62 74 LEU A N 1
ATOM 561 C CA . LEU A 1 74 ? 10.732 -2.236 5.485 1.00 93.62 74 LEU A CA 1
ATOM 562 C C . LEU A 1 74 ? 11.464 -0.977 5.938 1.00 93.62 74 LEU A C 1
ATOM 564 O O . LEU A 1 74 ? 12.666 -0.862 5.724 1.00 93.62 74 LEU A O 1
ATOM 568 N N . HIS A 1 75 ? 10.771 -0.055 6.603 1.00 93.25 75 HIS A N 1
ATOM 569 C CA . HIS A 1 75 ? 11.362 1.169 7.121 1.00 93.25 75 HIS A CA 1
ATOM 570 C C . HIS A 1 75 ? 12.419 0.862 8.181 1.00 93.25 75 HIS A C 1
ATOM 572 O O . HIS A 1 75 ? 13.526 1.393 8.123 1.00 93.25 75 HIS A O 1
ATOM 578 N N . SER A 1 76 ? 12.133 -0.061 9.105 1.00 92.94 76 SER A N 1
ATOM 579 C CA . SER A 1 76 ? 13.1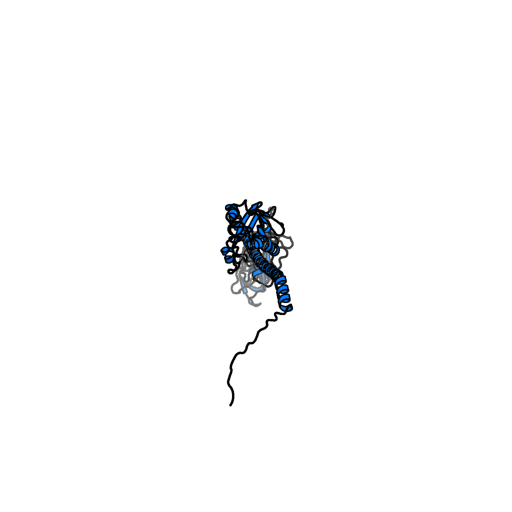16 -0.492 10.101 1.00 92.94 76 SER A CA 1
ATOM 580 C C . SER A 1 76 ? 14.354 -1.129 9.459 1.00 92.94 76 SER A C 1
ATOM 582 O O . SER A 1 76 ? 15.477 -0.791 9.842 1.00 92.94 76 SER A O 1
ATOM 584 N N . GLN A 1 77 ? 14.168 -2.010 8.471 1.00 94.50 77 GLN A N 1
ATOM 585 C CA . GLN A 1 77 ? 15.268 -2.650 7.747 1.00 94.50 77 GLN A CA 1
ATOM 586 C C . GLN A 1 77 ? 16.102 -1.620 6.977 1.00 94.50 77 GLN A C 1
ATOM 588 O O . GLN A 1 77 ? 17.318 -1.552 7.170 1.00 94.50 77 GLN A O 1
ATOM 593 N N . ALA A 1 78 ? 15.448 -0.767 6.185 1.00 94.44 78 ALA A N 1
ATOM 594 C CA . ALA A 1 78 ? 16.092 0.236 5.348 1.00 94.44 78 ALA A CA 1
ATOM 595 C C . ALA A 1 78 ? 16.880 1.250 6.188 1.00 94.44 78 ALA A C 1
ATOM 597 O O . ALA A 1 78 ? 18.036 1.531 5.885 1.00 94.44 78 ALA A O 1
ATOM 598 N N . THR A 1 79 ? 16.315 1.726 7.301 1.00 93.19 79 THR A N 1
ATOM 599 C CA . THR A 1 79 ? 17.001 2.632 8.237 1.00 93.19 79 THR A CA 1
ATOM 600 C C . THR A 1 79 ? 18.210 1.972 8.904 1.00 93.19 79 THR A C 1
ATOM 602 O O . THR A 1 79 ? 19.219 2.634 9.141 1.00 93.19 79 THR A O 1
ATOM 605 N N . SER A 1 80 ? 18.152 0.665 9.184 1.00 92.75 80 SER A N 1
ATOM 606 C CA . SER A 1 80 ? 19.263 -0.050 9.826 1.00 92.75 80 SER A CA 1
ATOM 607 C C . SER A 1 80 ? 20.452 -0.320 8.894 1.00 92.75 80 SER A C 1
ATOM 609 O O . SER A 1 80 ? 21.597 -0.269 9.343 1.00 92.75 80 SER A O 1
ATOM 611 N N . ALA A 1 81 ? 20.193 -0.590 7.611 1.00 90.62 81 ALA A N 1
ATOM 612 C CA . ALA A 1 81 ? 21.204 -1.004 6.635 1.00 90.62 81 ALA A CA 1
ATOM 613 C C . ALA A 1 81 ? 21.531 0.070 5.577 1.00 90.62 81 ALA A C 1
ATOM 615 O O . ALA A 1 81 ? 22.436 -0.121 4.769 1.00 90.62 81 ALA A O 1
ATOM 616 N N . GLY A 1 82 ? 20.822 1.204 5.574 1.00 91.19 82 GLY A N 1
ATOM 617 C CA . GLY A 1 82 ? 20.928 2.264 4.560 1.00 91.19 82 GLY A CA 1
ATOM 618 C C . GLY A 1 82 ? 20.113 2.001 3.285 1.00 91.19 82 GLY A C 1
ATOM 619 O O . GLY A 1 82 ? 19.909 2.919 2.488 1.00 91.19 82 GLY A O 1
ATOM 620 N N . ALA A 1 83 ? 19.632 0.771 3.110 1.00 93.94 83 ALA A N 1
ATOM 621 C CA . ALA A 1 83 ? 18.681 0.335 2.099 1.00 93.94 83 ALA A CA 1
ATOM 622 C C . ALA A 1 83 ? 18.084 -1.026 2.504 1.00 93.94 83 ALA A C 1
ATOM 624 O O . ALA A 1 83 ? 18.674 -1.741 3.316 1.00 93.94 83 ALA A O 1
ATOM 625 N N . ALA A 1 84 ? 16.933 -1.394 1.946 1.00 95.75 84 ALA A N 1
ATOM 626 C CA . ALA A 1 84 ? 16.355 -2.729 2.067 1.00 95.75 84 ALA A CA 1
ATOM 627 C C . ALA A 1 84 ? 15.874 -3.220 0.701 1.00 95.75 84 ALA A C 1
ATOM 629 O O . ALA A 1 84 ? 15.129 -2.524 0.017 1.00 95.75 84 ALA A O 1
ATOM 630 N N . GLU A 1 85 ? 16.294 -4.415 0.312 1.00 95.19 85 GLU A N 1
ATOM 631 C CA . GLU A 1 85 ? 15.872 -5.045 -0.936 1.00 95.19 85 GLU A CA 1
ATOM 632 C C . GLU A 1 85 ? 14.486 -5.683 -0.788 1.00 95.19 85 GLU A C 1
ATOM 634 O O . GLU A 1 85 ? 14.166 -6.290 0.238 1.00 95.19 85 GLU A O 1
ATOM 639 N N . ILE A 1 86 ? 13.657 -5.536 -1.821 1.00 96.38 86 ILE A N 1
ATOM 640 C CA . ILE A 1 86 ? 12.349 -6.179 -1.930 1.00 96.38 86 ILE A CA 1
ATOM 641 C C . ILE A 1 86 ? 12.453 -7.267 -2.999 1.00 96.38 86 ILE A C 1
ATOM 643 O O . ILE A 1 86 ? 12.318 -7.003 -4.191 1.00 96.38 86 ILE A O 1
ATOM 647 N N . ASP A 1 87 ? 12.685 -8.497 -2.551 1.00 94.50 87 ASP A N 1
ATOM 648 C CA . ASP A 1 87 ? 12.864 -9.650 -3.434 1.00 94.50 87 ASP A CA 1
ATOM 649 C C . ASP A 1 87 ? 11.561 -10.011 -4.179 1.00 94.50 87 ASP A C 1
ATOM 651 O O . ASP A 1 87 ? 10.457 -10.004 -3.615 1.00 94.50 87 ASP A O 1
ATOM 655 N N . HIS A 1 88 ? 11.702 -10.404 -5.445 1.00 94.50 88 HIS A N 1
ATOM 656 C CA . HIS A 1 88 ? 10.640 -10.962 -6.277 1.00 94.50 88 HIS A CA 1
ATOM 657 C C . HIS A 1 88 ? 9.920 -12.125 -5.578 1.00 94.50 88 HIS A C 1
ATOM 659 O O . HIS A 1 88 ? 8.687 -12.196 -5.601 1.00 94.50 88 HIS A O 1
ATOM 665 N N . ALA A 1 89 ? 10.666 -13.009 -4.906 1.00 95.38 89 ALA A N 1
ATOM 666 C CA . ALA A 1 89 ? 10.083 -14.149 -4.200 1.00 95.38 89 ALA A CA 1
ATOM 667 C C . ALA A 1 89 ? 9.064 -13.716 -3.131 1.00 95.38 89 ALA A C 1
ATOM 669 O O . ALA A 1 89 ? 8.022 -14.358 -2.977 1.00 95.38 89 ALA A O 1
ATOM 670 N N . THR A 1 90 ? 9.328 -12.605 -2.439 1.00 95.56 90 THR A N 1
ATOM 671 C CA . THR A 1 90 ? 8.434 -12.038 -1.421 1.00 95.56 90 THR A CA 1
ATOM 672 C C . THR A 1 90 ? 7.162 -11.476 -2.052 1.00 95.56 90 THR A C 1
ATOM 674 O O . THR A 1 90 ? 6.061 -11.791 -1.601 1.00 95.56 90 THR A O 1
ATOM 677 N N . LEU A 1 91 ? 7.291 -10.721 -3.150 1.00 96.44 91 LEU A N 1
ATOM 678 C CA . LEU A 1 91 ? 6.141 -10.160 -3.873 1.00 96.44 91 LEU A CA 1
ATOM 679 C C . LEU A 1 91 ? 5.192 -11.249 -4.397 1.00 96.44 91 LEU A C 1
ATOM 681 O O . LEU A 1 91 ? 3.973 -11.065 -4.377 1.00 96.44 91 LEU A O 1
ATOM 685 N N . VAL A 1 92 ? 5.735 -12.392 -4.831 1.00 96.81 92 VAL A N 1
ATOM 686 C CA . VAL A 1 92 ? 4.943 -13.550 -5.273 1.00 96.81 92 VAL A CA 1
ATOM 687 C C . VAL A 1 92 ? 4.324 -14.295 -4.093 1.00 96.81 92 VAL A C 1
ATOM 689 O O . VAL A 1 92 ? 3.138 -14.625 -4.133 1.00 96.81 92 VAL A O 1
ATOM 692 N N . ALA A 1 93 ? 5.098 -14.559 -3.036 1.00 95.31 93 ALA A N 1
ATOM 693 C CA . ALA A 1 93 ? 4.631 -15.307 -1.870 1.00 95.31 93 ALA A CA 1
ATOM 694 C C . ALA A 1 93 ? 3.477 -14.602 -1.140 1.00 95.31 93 ALA A C 1
ATOM 696 O O . ALA A 1 93 ? 2.552 -15.267 -0.673 1.00 95.31 93 ALA A O 1
ATOM 697 N N . GLU A 1 94 ? 3.507 -13.270 -1.079 1.00 93.31 94 GLU A N 1
ATOM 698 C CA . GLU A 1 94 ? 2.455 -12.454 -0.463 1.00 93.31 94 GLU A CA 1
ATOM 699 C C . GLU A 1 94 ? 1.319 -12.077 -1.432 1.00 93.31 94 GLU A C 1
ATOM 701 O O . GLU A 1 94 ? 0.316 -11.496 -1.023 1.00 93.31 94 GLU A O 1
ATOM 706 N N . GLY A 1 95 ? 1.426 -12.456 -2.710 1.00 94.31 95 GLY A N 1
ATOM 707 C CA . GLY A 1 95 ? 0.351 -12.311 -3.694 1.00 94.31 95 GLY A CA 1
ATOM 708 C C . GLY A 1 95 ? 0.218 -10.923 -4.330 1.00 94.31 95 GLY A C 1
ATOM 709 O O . GLY A 1 95 ? -0.807 -10.648 -4.954 1.00 94.31 95 GLY A O 1
ATOM 710 N N . TYR A 1 96 ? 1.233 -10.062 -4.216 1.00 94.12 96 TYR A N 1
ATOM 711 C CA . TYR A 1 96 ? 1.273 -8.758 -4.893 1.00 94.12 96 TYR A CA 1
ATOM 712 C C . TYR A 1 96 ? 1.654 -8.872 -6.373 1.00 94.12 96 TYR A C 1
ATOM 714 O O . TYR A 1 96 ? 1.277 -8.017 -7.176 1.00 94.12 96 TYR A O 1
ATOM 722 N N . LEU A 1 97 ? 2.375 -9.932 -6.742 1.00 95.69 97 LEU A N 1
ATOM 723 C CA . LEU A 1 97 ? 2.824 -10.195 -8.105 1.00 95.69 97 LEU A CA 1
ATOM 724 C C . LEU A 1 97 ? 2.505 -11.647 -8.498 1.00 95.69 97 LEU A C 1
ATOM 726 O O . LEU A 1 97 ? 2.662 -12.549 -7.675 1.00 95.69 97 LEU A O 1
ATOM 730 N N . PRO A 1 98 ? 2.029 -11.919 -9.726 1.00 95.19 98 PRO A N 1
ATOM 731 C CA . PRO A 1 98 ? 1.768 -13.288 -10.142 1.00 95.19 98 PRO A CA 1
ATOM 732 C C . PRO A 1 98 ? 3.086 -14.036 -10.387 1.00 95.19 98 PRO A C 1
ATOM 734 O O . PRO A 1 98 ? 4.077 -13.450 -10.814 1.00 95.19 98 PRO A O 1
ATOM 737 N N . ALA A 1 99 ? 3.090 -15.348 -10.139 1.00 93.75 99 ALA A N 1
ATOM 738 C CA . ALA A 1 99 ? 4.301 -16.175 -10.195 1.00 93.75 99 ALA A CA 1
ATOM 739 C C . ALA A 1 99 ? 4.952 -16.279 -11.591 1.00 93.75 99 ALA A C 1
ATOM 741 O O . ALA A 1 99 ? 6.082 -16.742 -11.703 1.00 93.75 99 ALA A O 1
ATOM 742 N N . ASP A 1 100 ? 4.233 -15.908 -12.652 1.00 93.88 100 ASP A N 1
ATOM 743 C CA . ASP A 1 100 ? 4.705 -15.890 -14.039 1.00 93.88 100 ASP A CA 1
ATOM 744 C C . ASP A 1 100 ? 5.233 -14.517 -14.488 1.00 93.88 100 ASP A C 1
ATOM 746 O O . ASP A 1 100 ? 5.655 -14.371 -15.638 1.00 93.88 100 ASP A O 1
ATOM 750 N N . PHE A 1 101 ? 5.228 -13.510 -13.608 1.00 96.00 101 PHE A N 1
ATOM 751 C CA . PHE A 1 101 ? 5.832 -12.219 -13.905 1.00 96.00 101 PHE A CA 1
ATOM 752 C C . PHE A 1 101 ? 7.357 -12.356 -14.012 1.00 96.00 101 PHE A C 1
ATOM 754 O O . PHE A 1 101 ? 8.016 -12.914 -13.138 1.00 96.00 101 PHE A O 1
ATOM 761 N N . SER A 1 102 ? 7.923 -11.840 -15.101 1.00 94.50 102 SER A N 1
ATOM 762 C CA . SER A 1 102 ? 9.370 -11.794 -15.315 1.00 94.50 102 SER A CA 1
ATOM 763 C C . SER A 1 102 ? 9.927 -10.507 -14.723 1.00 94.50 102 SER A C 1
ATOM 765 O O . SER A 1 102 ? 9.400 -9.440 -15.012 1.00 94.50 102 SER A O 1
ATOM 767 N N . MET A 1 103 ? 11.016 -10.572 -13.955 1.00 95.19 103 MET A N 1
ATOM 768 C CA . MET A 1 103 ? 11.738 -9.354 -13.551 1.00 95.19 103 MET A CA 1
ATOM 769 C C . MET A 1 103 ? 12.563 -8.765 -14.705 1.00 95.19 103 MET A C 1
ATOM 771 O O . MET A 1 103 ? 12.863 -7.579 -14.700 1.00 95.19 103 MET A O 1
ATOM 775 N N . ILE A 1 104 ? 12.791 -9.535 -15.773 1.00 94.62 104 ILE A N 1
ATOM 776 C CA . ILE A 1 104 ? 13.423 -9.050 -17.002 1.00 94.62 104 ILE A CA 1
ATOM 777 C C . ILE A 1 104 ? 12.373 -8.400 -17.903 1.00 94.62 104 ILE A C 1
ATOM 779 O O . ILE A 1 104 ? 11.387 -9.039 -18.289 1.00 94.62 104 ILE A O 1
ATOM 783 N N . ASN A 1 105 ? 12.601 -7.138 -18.257 1.00 93.44 105 ASN A N 1
ATOM 784 C CA . ASN A 1 105 ? 11.717 -6.351 -19.109 1.00 93.44 105 ASN A CA 1
ATOM 785 C C . ASN A 1 105 ? 12.039 -6.509 -20.615 1.00 93.44 105 ASN A C 1
ATOM 787 O O . ASN A 1 105 ? 13.087 -7.042 -20.967 1.00 93.44 105 ASN A O 1
ATOM 791 N N . PRO A 1 106 ? 11.184 -6.024 -21.541 1.00 92.38 106 PRO A N 1
ATOM 792 C CA . PRO A 1 106 ? 11.409 -6.167 -22.989 1.00 92.38 106 PRO A CA 1
ATOM 793 C C . PRO A 1 106 ? 12.642 -5.447 -23.569 1.00 92.38 106 PRO A C 1
ATOM 795 O O . PRO A 1 106 ? 12.870 -5.525 -24.774 1.00 92.38 106 PRO A O 1
ATOM 798 N N . LEU A 1 107 ? 13.380 -4.691 -22.753 1.00 91.00 107 LEU A N 1
ATOM 799 C CA . LEU A 1 107 ? 14.677 -4.088 -23.080 1.00 91.00 107 LEU A CA 1
ATOM 800 C C . LEU A 1 107 ? 15.849 -4.926 -22.537 1.00 91.00 107 LEU A C 1
ATOM 802 O O . LEU A 1 107 ? 16.969 -4.423 -22.489 1.00 91.00 107 LEU A O 1
ATOM 806 N N . ASP A 1 108 ? 15.577 -6.158 -22.096 1.00 91.31 108 ASP A N 1
ATOM 807 C CA . ASP A 1 108 ? 16.526 -7.090 -21.483 1.00 91.31 108 ASP A CA 1
ATOM 808 C C . ASP A 1 108 ? 17.213 -6.530 -20.227 1.00 91.31 108 ASP A C 1
ATOM 810 O O . ASP A 1 108 ? 18.377 -6.816 -19.981 1.00 91.31 108 ASP A O 1
ATOM 814 N N . GLN A 1 109 ? 16.508 -5.716 -19.433 1.00 92.81 109 GLN A N 1
ATOM 815 C CA . GLN A 1 109 ? 16.997 -5.249 -18.126 1.00 92.81 109 GLN A CA 1
ATOM 816 C C . GLN A 1 109 ? 16.263 -6.016 -17.029 1.00 92.81 109 GLN A C 1
ATOM 818 O O . GLN A 1 109 ? 15.029 -6.085 -17.079 1.00 92.81 109 GLN A O 1
ATOM 823 N N . ASP A 1 110 ? 17.002 -6.568 -16.070 1.00 94.19 110 ASP A N 1
ATOM 824 C CA . ASP A 1 110 ? 16.428 -7.140 -14.853 1.00 94.19 110 ASP A CA 1
ATOM 825 C C . ASP A 1 110 ? 15.975 -6.007 -13.928 1.00 94.19 110 ASP A C 1
ATOM 827 O O . ASP A 1 110 ? 16.544 -4.921 -13.958 1.00 94.19 110 ASP A O 1
ATOM 831 N N . TYR A 1 111 ? 14.916 -6.201 -13.156 1.00 96.06 111 TYR A N 1
ATOM 832 C CA . TYR A 1 111 ? 14.460 -5.184 -12.219 1.00 96.06 111 TYR A CA 1
ATOM 833 C C . TYR A 1 111 ? 14.975 -5.481 -10.827 1.00 96.06 111 TYR A C 1
ATOM 835 O O . TYR A 1 111 ? 14.715 -6.537 -10.260 1.00 96.06 111 TYR A O 1
ATOM 843 N N . GLU A 1 112 ? 15.584 -4.473 -10.228 1.00 95.69 112 GLU A N 1
ATOM 844 C CA . GLU A 1 112 ? 15.949 -4.490 -8.827 1.00 95.69 112 GLU A CA 1
ATOM 845 C C . GLU A 1 112 ? 15.093 -3.491 -8.054 1.00 95.69 112 GLU A C 1
ATOM 847 O O . GLU A 1 112 ? 14.855 -2.367 -8.510 1.00 95.69 112 GLU A O 1
ATOM 852 N N . VAL A 1 113 ? 14.585 -3.917 -6.896 1.00 97.38 113 VAL A N 1
ATOM 853 C CA . VAL A 1 113 ? 13.661 -3.128 -6.079 1.00 97.38 113 VAL A CA 1
ATOM 854 C C . VAL A 1 113 ? 14.292 -2.849 -4.725 1.00 97.38 113 VAL A C 1
ATOM 856 O O . VAL A 1 113 ? 14.476 -3.750 -3.910 1.00 97.38 113 VAL A O 1
ATOM 859 N N . ILE A 1 114 ? 14.582 -1.577 -4.465 1.00 96.38 114 ILE A N 1
ATOM 860 C CA . ILE A 1 114 ? 15.302 -1.139 -3.274 1.00 96.38 114 ILE A CA 1
ATOM 861 C C . ILE A 1 114 ? 14.522 -0.041 -2.557 1.00 96.38 114 ILE A C 1
ATOM 863 O O . ILE A 1 114 ? 14.217 1.008 -3.121 1.00 96.38 114 ILE A O 1
ATOM 867 N N . ALA A 1 115 ? 14.231 -0.269 -1.281 1.00 96.19 115 ALA A N 1
ATOM 868 C CA . ALA A 1 115 ? 13.693 0.715 -0.359 1.00 96.19 115 ALA A CA 1
ATOM 869 C C . ALA A 1 115 ? 14.823 1.505 0.306 1.00 96.19 115 ALA A C 1
ATOM 871 O O . ALA A 1 115 ? 15.757 0.932 0.865 1.00 96.19 115 ALA A O 1
ATOM 872 N N . ILE A 1 116 ? 14.725 2.829 0.280 1.00 95.00 116 ILE A N 1
ATOM 873 C CA . ILE A 1 116 ? 15.754 3.746 0.768 1.00 95.00 116 ILE A CA 1
ATOM 874 C C . ILE A 1 116 ? 15.129 4.626 1.853 1.00 95.00 116 ILE A C 1
ATOM 876 O O . ILE A 1 116 ? 14.092 5.245 1.590 1.00 95.00 116 ILE A O 1
ATOM 880 N N . PRO A 1 117 ? 15.724 4.716 3.055 1.00 93.19 117 PRO A N 1
ATOM 881 C CA . PRO A 1 117 ? 15.214 5.603 4.089 1.00 93.19 117 PRO A CA 1
ATOM 882 C C . PRO A 1 117 ? 15.459 7.063 3.692 1.00 93.19 117 PRO A C 1
ATOM 884 O O . PRO A 1 117 ? 16.549 7.430 3.248 1.00 93.19 117 PRO A O 1
ATOM 887 N N . GLY A 1 118 ? 14.435 7.896 3.844 1.00 89.06 118 GLY A N 1
ATOM 888 C CA . GLY A 1 118 ? 14.512 9.339 3.650 1.00 89.06 118 GLY A CA 1
ATOM 889 C C . GLY A 1 118 ? 14.396 10.113 4.969 1.00 89.06 118 GLY A C 1
ATOM 890 O O . GLY A 1 118 ? 14.217 9.518 6.036 1.00 89.06 118 GLY A O 1
ATOM 891 N N . PRO A 1 119 ? 14.500 11.453 4.924 1.00 83.31 119 PRO A N 1
ATOM 892 C CA . PRO A 1 119 ? 14.180 12.299 6.072 1.00 83.31 119 PRO A CA 1
ATOM 893 C C . PRO A 1 119 ? 12.696 12.166 6.461 1.00 83.31 119 PRO A C 1
ATOM 895 O O . PRO A 1 119 ? 11.884 11.688 5.671 1.00 83.31 119 PRO A O 1
ATOM 898 N N . ASP A 1 120 ? 12.349 12.596 7.676 1.00 83.94 120 ASP A N 1
ATOM 899 C CA . ASP A 1 120 ? 10.958 12.708 8.149 1.00 83.94 120 ASP A CA 1
ATOM 900 C C . ASP A 1 120 ? 10.130 11.406 8.079 1.00 83.94 120 ASP A C 1
ATOM 902 O O . ASP A 1 120 ? 8.944 11.428 7.759 1.00 83.94 120 ASP A O 1
ATOM 906 N N . ASP A 1 121 ? 10.745 10.264 8.416 1.00 87.31 121 ASP A N 1
ATOM 907 C CA . ASP A 1 121 ? 10.072 8.950 8.465 1.00 87.31 121 ASP A CA 1
ATOM 908 C C . ASP A 1 121 ? 9.496 8.531 7.094 1.00 87.31 121 ASP A C 1
ATOM 910 O O . ASP A 1 121 ? 8.382 8.014 6.971 1.00 87.31 121 ASP A O 1
ATOM 914 N N . SER A 1 122 ? 10.258 8.799 6.027 1.00 91.50 122 SER A N 1
ATOM 915 C CA . SER A 1 122 ? 9.889 8.469 4.649 1.00 91.50 122 SER A CA 1
ATOM 916 C C . SER A 1 122 ? 10.688 7.294 4.085 1.00 91.50 122 SER A C 1
ATOM 918 O O . SER A 1 122 ? 11.794 6.966 4.524 1.00 91.50 122 SER A O 1
ATOM 920 N N . LEU A 1 123 ? 10.105 6.649 3.080 1.00 93.75 123 LEU A N 1
ATOM 921 C CA . LEU A 1 123 ? 10.742 5.667 2.220 1.00 93.75 123 LEU A CA 1
ATOM 922 C C . LEU A 1 123 ? 10.672 6.143 0.774 1.00 93.75 123 LEU A C 1
ATOM 924 O O . LEU A 1 123 ? 9.614 6.527 0.277 1.00 93.75 123 LEU A O 1
ATOM 928 N N . THR A 1 124 ? 11.800 6.061 0.080 1.00 94.62 124 THR A N 1
ATOM 929 C CA . THR A 1 124 ? 11.849 6.151 -1.378 1.00 94.62 124 THR A CA 1
ATOM 930 C C . THR A 1 124 ? 12.136 4.766 -1.928 1.00 94.62 124 THR A C 1
ATOM 932 O O . THR A 1 124 ? 13.167 4.182 -1.612 1.00 94.62 124 THR A O 1
ATOM 935 N N . ILE A 1 125 ? 11.220 4.225 -2.723 1.00 95.94 125 ILE A N 1
ATOM 936 C CA . ILE A 1 125 ? 11.392 2.933 -3.379 1.00 95.94 125 ILE A CA 1
ATOM 937 C C . ILE A 1 125 ? 11.880 3.179 -4.796 1.00 95.94 125 ILE A C 1
ATOM 939 O O . ILE A 1 125 ? 11.192 3.834 -5.581 1.00 95.94 125 ILE A O 1
ATOM 943 N N . LEU A 1 126 ? 13.059 2.657 -5.105 1.00 96.44 126 LEU A N 1
ATOM 944 C CA . LEU A 1 126 ? 13.625 2.624 -6.441 1.00 96.44 126 LEU A CA 1
ATOM 945 C C . LEU A 1 126 ? 13.380 1.245 -7.044 1.00 96.44 126 LEU A C 1
ATOM 947 O O . LEU A 1 126 ? 13.816 0.241 -6.497 1.00 96.44 126 LEU A O 1
ATOM 951 N N . ILE A 1 127 ? 12.707 1.218 -8.186 1.00 97.19 127 ILE A N 1
ATOM 952 C CA . ILE A 1 127 ? 12.637 0.058 -9.073 1.00 97.19 127 ILE A CA 1
ATOM 953 C C . ILE A 1 127 ? 13.520 0.411 -10.258 1.00 97.19 127 ILE A C 1
ATOM 955 O O . ILE A 1 127 ? 13.147 1.310 -11.005 1.00 97.19 127 ILE A O 1
ATOM 959 N N . ALA A 1 128 ? 14.676 -0.221 -10.424 1.00 95.50 128 ALA A N 1
ATOM 960 C CA . ALA A 1 128 ? 15.636 0.128 -11.471 1.00 95.50 128 ALA A CA 1
ATOM 961 C C . ALA A 1 128 ? 15.937 -1.064 -12.376 1.00 95.50 128 ALA A C 1
ATOM 963 O O . ALA A 1 128 ? 16.086 -2.182 -11.901 1.00 95.50 128 ALA A O 1
ATOM 964 N N . GLY A 1 129 ? 16.032 -0.807 -13.680 1.00 94.56 129 GLY A N 1
ATOM 965 C CA . GLY A 1 129 ? 16.563 -1.757 -14.648 1.00 94.56 129 GLY A CA 1
ATOM 966 C C . GLY A 1 129 ? 18.083 -1.886 -14.517 1.00 94.56 129 GLY A C 1
ATOM 967 O O . GLY A 1 129 ? 18.796 -0.902 -14.739 1.00 94.56 129 GLY A O 1
ATOM 968 N N . THR A 1 130 ? 18.559 -3.084 -14.206 1.00 91.69 130 THR A N 1
ATOM 969 C CA . THR A 1 130 ? 19.961 -3.498 -14.085 1.00 91.69 130 THR A CA 1
ATOM 970 C C . THR A 1 130 ? 20.302 -4.566 -15.127 1.00 91.69 130 THR A C 1
ATOM 972 O O . THR A 1 130 ? 19.430 -4.995 -15.889 1.00 91.69 130 THR A O 1
ATOM 975 N N . ASP A 1 131 ? 21.580 -4.945 -15.226 1.00 81.12 131 ASP A N 1
ATOM 976 C CA . ASP A 1 131 ? 22.094 -6.103 -15.988 1.00 81.12 131 ASP A CA 1
ATOM 977 C C . ASP A 1 131 ? 21.717 -6.172 -17.489 1.00 81.12 131 ASP A C 1
ATOM 979 O O . ASP A 1 131 ? 21.934 -7.174 -18.173 1.00 81.12 131 ASP A O 1
ATOM 983 N N . GLY A 1 132 ? 21.173 -5.089 -18.042 1.00 68.75 132 GLY A N 1
ATOM 984 C CA . GLY A 1 132 ? 20.891 -4.932 -19.461 1.00 68.75 132 GLY A CA 1
ATOM 985 C C . GLY A 1 132 ? 22.115 -4.557 -20.293 1.00 68.75 132 GLY A C 1
ATOM 986 O O . GLY A 1 132 ? 23.216 -4.325 -19.803 1.00 68.75 132 GLY A O 1
ATOM 987 N N . SER A 1 133 ? 21.932 -4.506 -21.612 1.00 59.31 133 SER A N 1
ATOM 988 C CA . SER A 1 133 ? 23.034 -4.293 -22.555 1.00 59.31 133 SER A CA 1
ATOM 989 C C . SER A 1 133 ? 22.847 -3.060 -23.439 1.00 59.31 133 SER A C 1
ATOM 991 O O . SER A 1 133 ? 22.462 -3.206 -24.596 1.00 59.31 133 SER A O 1
ATOM 993 N N . PRO A 1 134 ? 23.215 -1.851 -22.984 1.00 56.84 134 PRO A N 1
ATOM 994 C CA . PRO A 1 134 ? 23.725 -0.833 -23.879 1.00 56.84 134 PRO A CA 1
ATOM 995 C C . PRO A 1 134 ? 25.246 -0.920 -23.873 1.00 56.84 134 PRO A C 1
ATOM 997 O O . PRO A 1 134 ? 25.892 -0.481 -22.923 1.00 56.84 134 PRO A O 1
ATOM 1000 N N . GLY A 1 135 ? 25.807 -1.509 -24.928 1.00 52.66 135 GLY A N 1
ATOM 1001 C CA . GLY A 1 135 ? 27.233 -1.462 -25.245 1.00 52.66 135 GLY A CA 1
ATOM 1002 C C . GLY A 1 135 ? 28.179 -1.599 -24.048 1.00 52.66 135 GLY A C 1
ATOM 1003 O O . GLY A 1 135 ? 28.715 -0.599 -23.560 1.00 52.66 135 GLY A O 1
ATOM 1004 N N . HIS A 1 136 ? 28.456 -2.842 -23.633 1.00 46.28 136 HIS A N 1
ATOM 1005 C CA . HIS A 1 136 ? 29.657 -3.182 -22.865 1.00 46.28 136 HIS A CA 1
ATOM 1006 C C . HIS A 1 136 ? 30.839 -2.340 -23.394 1.00 46.28 136 HIS A C 1
ATOM 1008 O O . HIS A 1 136 ? 31.281 -2.564 -24.523 1.00 46.28 136 HIS A O 1
ATOM 1014 N N . ASN A 1 137 ? 31.346 -1.393 -22.586 1.00 42.97 137 ASN A N 1
ATOM 1015 C CA . ASN A 1 137 ? 32.509 -0.520 -22.850 1.00 42.97 137 ASN A CA 1
ATOM 1016 C C . ASN A 1 137 ? 32.262 0.917 -23.394 1.00 42.97 137 ASN A C 1
ATOM 1018 O O . ASN A 1 137 ? 33.075 1.462 -24.142 1.00 42.97 137 ASN A O 1
ATOM 1022 N N . GLY A 1 138 ? 31.184 1.585 -22.967 1.00 53.97 138 GLY A N 1
ATOM 1023 C CA . GLY A 1 138 ? 31.173 3.049 -22.771 1.00 53.97 138 GLY A CA 1
ATOM 1024 C C . GLY A 1 138 ? 30.994 3.943 -24.006 1.00 53.97 138 GLY A C 1
ATOM 1025 O O . GLY A 1 138 ? 30.848 5.155 -23.852 1.00 53.97 138 GLY A O 1
ATOM 1026 N N . THR A 1 139 ? 30.948 3.382 -25.218 1.00 64.75 139 THR A N 1
ATOM 1027 C CA . THR A 1 139 ? 30.552 4.120 -26.430 1.00 64.75 139 THR A CA 1
ATOM 1028 C C . THR A 1 139 ? 29.238 3.567 -26.961 1.00 64.75 139 THR A C 1
ATOM 1030 O O . THR A 1 139 ? 29.210 2.471 -27.513 1.00 64.75 139 THR A O 1
ATOM 1033 N N . LEU A 1 140 ? 28.156 4.336 -26.825 1.00 75.12 140 LEU A N 1
ATOM 1034 C CA . LEU A 1 140 ? 26.847 3.950 -27.350 1.00 75.12 140 LEU A CA 1
ATOM 1035 C C . LEU A 1 140 ? 26.834 4.100 -28.876 1.00 75.12 140 LEU A C 1
ATOM 1037 O O . LEU A 1 140 ? 27.104 5.183 -29.402 1.00 75.12 140 LEU A O 1
ATOM 1041 N N . THR A 1 141 ? 26.497 3.032 -29.599 1.00 74.12 141 THR A N 1
ATOM 1042 C CA . THR A 1 141 ? 26.358 3.061 -31.065 1.00 74.12 141 THR A CA 1
ATOM 1043 C C . THR A 1 141 ? 25.091 2.342 -31.510 1.00 74.12 141 THR A C 1
ATOM 1045 O O . THR A 1 141 ? 24.559 1.519 -30.776 1.00 74.12 141 THR A O 1
ATOM 1048 N N . GLY A 1 142 ? 24.590 2.662 -32.708 1.00 80.75 142 GLY A N 1
ATOM 1049 C CA . GLY A 1 142 ? 23.455 1.954 -33.309 1.00 80.75 142 GLY A CA 1
ATOM 1050 C C . GLY A 1 142 ? 22.244 1.848 -32.377 1.00 80.75 142 GLY A C 1
ATOM 1051 O O . GLY A 1 142 ? 21.648 2.865 -32.009 1.00 80.75 142 GLY A O 1
ATOM 1052 N N . ASP A 1 143 ? 21.904 0.615 -32.008 1.00 78.56 143 ASP A N 1
ATOM 1053 C CA . ASP A 1 143 ? 20.751 0.290 -31.171 1.00 78.56 143 ASP A CA 1
ATOM 1054 C C . ASP A 1 143 ? 20.882 0.823 -29.737 1.00 78.56 143 ASP A C 1
ATOM 1056 O O . ASP A 1 143 ? 19.883 1.287 -29.191 1.00 78.56 143 ASP A O 1
ATOM 1060 N N . ASP A 1 144 ? 22.093 0.909 -29.175 1.00 82.06 144 ASP A N 1
ATOM 1061 C CA . ASP A 1 144 ? 22.321 1.501 -27.848 1.00 82.06 144 ASP A CA 1
ATOM 1062 C C . ASP A 1 144 ? 21.950 2.989 -27.842 1.00 82.06 144 ASP A C 1
ATOM 1064 O O . ASP A 1 144 ? 21.291 3.499 -26.937 1.00 82.06 144 ASP A O 1
ATOM 1068 N N . LEU A 1 145 ? 22.338 3.712 -28.898 1.00 86.25 145 LEU A N 1
ATOM 1069 C CA . LEU A 1 145 ? 22.002 5.127 -29.021 1.00 86.25 145 LEU A CA 1
ATOM 1070 C C . LEU A 1 145 ? 20.490 5.307 -29.211 1.00 86.25 145 LEU A C 1
ATOM 1072 O O . LEU A 1 145 ? 19.906 6.234 -28.650 1.00 86.25 145 LEU A O 1
ATOM 1076 N N . ASN A 1 146 ? 19.841 4.416 -29.967 1.00 87.62 146 ASN A N 1
ATOM 1077 C CA . ASN A 1 146 ? 18.386 4.400 -30.130 1.00 87.62 146 ASN A CA 1
ATOM 1078 C C . ASN A 1 146 ? 17.665 4.099 -28.800 1.00 87.62 146 ASN A C 1
ATOM 1080 O O . ASN A 1 146 ? 16.674 4.762 -28.483 1.00 87.62 146 ASN A O 1
ATOM 1084 N N . LEU A 1 147 ? 18.187 3.171 -27.992 1.00 88.62 147 LEU A N 1
ATOM 1085 C CA . LEU A 1 147 ? 17.674 2.867 -26.660 1.00 88.62 147 LEU A CA 1
ATOM 1086 C C . LEU A 1 147 ? 17.642 4.127 -25.790 1.00 88.62 147 LEU A C 1
ATOM 1088 O O . LEU A 1 147 ? 16.567 4.536 -25.349 1.00 88.62 147 LEU A O 1
ATOM 1092 N N . VAL A 1 148 ? 18.789 4.789 -25.615 1.00 89.19 148 VAL A N 1
ATOM 1093 C CA . VAL A 1 148 ? 18.913 5.918 -24.679 1.00 89.19 148 VAL A CA 1
ATOM 1094 C C . VAL A 1 148 ? 18.239 7.194 -25.192 1.00 89.19 148 VAL A C 1
ATOM 1096 O O . VAL A 1 148 ? 17.666 7.948 -24.411 1.00 89.19 148 VAL A O 1
ATOM 1099 N N . THR A 1 149 ? 18.261 7.457 -26.503 1.00 88.94 149 THR A N 1
ATOM 1100 C CA . THR A 1 149 ? 17.722 8.717 -27.057 1.00 88.94 149 THR A CA 1
ATOM 1101 C C . THR A 1 149 ? 16.250 8.649 -27.457 1.00 88.94 149 THR A C 1
ATOM 1103 O O . THR A 1 149 ? 15.618 9.693 -27.626 1.00 88.94 149 THR A O 1
ATOM 1106 N N . ARG A 1 150 ? 15.677 7.449 -27.638 1.00 90.06 150 ARG A N 1
ATOM 1107 C CA . ARG A 1 150 ? 14.311 7.295 -28.166 1.00 90.06 150 ARG A CA 1
ATOM 1108 C C . ARG A 1 150 ? 13.448 6.337 -27.364 1.00 90.06 150 ARG A C 1
ATOM 1110 O O . ARG A 1 150 ? 12.328 6.715 -27.028 1.00 90.06 150 ARG A O 1
ATOM 1117 N N . ILE A 1 151 ? 13.929 5.124 -27.088 1.00 93.00 151 ILE A N 1
ATOM 1118 C CA . ILE A 1 151 ? 13.102 4.068 -26.488 1.00 93.00 151 ILE A CA 1
ATOM 1119 C C . ILE A 1 151 ? 12.895 4.324 -24.993 1.00 93.00 151 ILE A C 1
ATOM 1121 O O . ILE A 1 151 ? 11.746 4.435 -24.574 1.00 93.00 151 ILE A O 1
ATOM 1125 N N . ALA A 1 152 ? 13.963 4.488 -24.208 1.00 93.31 152 ALA A N 1
ATOM 1126 C CA . ALA A 1 152 ? 13.905 4.765 -22.769 1.00 93.31 152 ALA A CA 1
ATOM 1127 C C . ALA A 1 152 ? 13.078 6.023 -22.424 1.00 93.31 152 ALA A C 1
ATOM 1129 O O . ALA A 1 152 ? 12.126 5.909 -21.649 1.00 93.31 152 ALA A O 1
ATOM 1130 N N . PRO A 1 153 ? 13.299 7.197 -23.056 1.00 93.12 153 PRO A N 1
ATOM 1131 C CA . PRO A 1 153 ? 12.458 8.362 -22.785 1.00 93.12 153 PRO A CA 1
ATOM 1132 C C . PRO A 1 153 ? 10.996 8.154 -23.223 1.00 93.12 153 PRO A C 1
ATOM 1134 O O . PRO A 1 153 ? 10.089 8.742 -22.639 1.00 93.12 153 PRO A O 1
ATOM 1137 N N . ALA A 1 154 ? 10.726 7.320 -24.238 1.00 94.19 154 ALA A N 1
ATOM 1138 C CA . ALA A 1 154 ? 9.355 6.973 -24.624 1.00 94.19 154 ALA A CA 1
ATOM 1139 C C . ALA A 1 154 ? 8.679 5.999 -23.648 1.00 94.19 154 ALA A C 1
ATOM 1141 O O . ALA A 1 154 ? 7.483 6.155 -23.412 1.00 94.19 154 ALA A O 1
ATOM 1142 N N . VAL A 1 155 ? 9.423 5.052 -23.062 1.00 95.88 155 VAL A N 1
ATOM 1143 C CA . VAL A 1 155 ? 8.940 4.203 -21.959 1.00 95.88 155 VAL A CA 1
ATOM 1144 C C . VAL A 1 155 ? 8.504 5.086 -20.803 1.00 95.88 155 VAL A C 1
ATOM 1146 O O . VAL A 1 155 ? 7.350 5.039 -20.403 1.00 95.88 155 VAL A O 1
ATOM 1149 N N . VAL A 1 156 ? 9.395 5.957 -20.330 1.00 95.38 156 VAL A N 1
ATOM 1150 C CA . VAL A 1 156 ? 9.153 6.818 -19.167 1.00 95.38 156 VAL A CA 1
ATOM 1151 C C . VAL A 1 156 ? 7.926 7.710 -19.352 1.00 95.38 156 VAL A C 1
ATOM 1153 O O . VAL A 1 156 ? 7.053 7.743 -18.487 1.00 95.38 156 VAL A O 1
ATOM 1156 N N . ARG A 1 157 ? 7.781 8.355 -20.519 1.00 93.88 157 ARG A N 1
ATOM 1157 C CA . ARG A 1 157 ? 6.576 9.144 -20.835 1.00 93.88 157 ARG A CA 1
ATOM 1158 C C . ARG A 1 157 ? 5.288 8.316 -20.849 1.00 93.88 157 ARG A C 1
ATOM 1160 O O . ARG A 1 157 ? 4.230 8.857 -20.547 1.00 93.88 157 ARG A O 1
ATOM 1167 N N . ALA A 1 158 ? 5.358 7.040 -21.223 1.00 94.44 158 ALA A N 1
ATOM 1168 C CA . ALA A 1 158 ? 4.198 6.152 -21.268 1.00 94.44 158 ALA A CA 1
ATOM 1169 C C . ALA A 1 158 ? 3.879 5.501 -19.907 1.00 94.44 158 ALA A C 1
ATOM 1171 O O . ALA 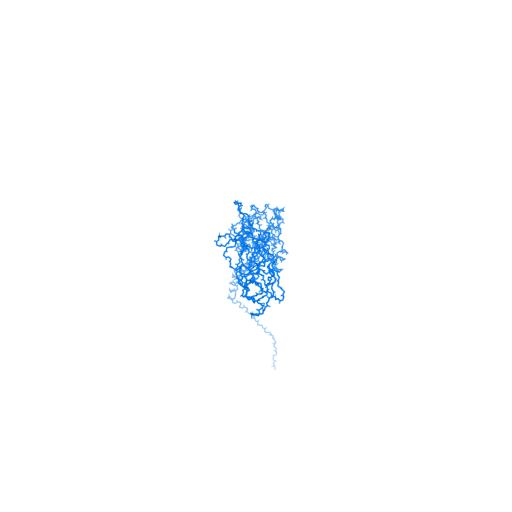A 1 158 ? 2.717 5.195 -19.651 1.00 94.44 158 ALA A O 1
ATOM 1172 N N . SER A 1 159 ? 4.876 5.311 -19.038 1.00 92.12 159 SER A N 1
ATOM 1173 C CA . SER A 1 159 ? 4.732 4.672 -17.720 1.00 92.12 159 SER A CA 1
ATOM 1174 C C . SER A 1 159 ? 4.086 5.572 -16.663 1.00 92.12 159 SER A C 1
ATOM 1176 O O . SER A 1 159 ? 3.545 5.067 -15.678 1.00 92.12 159 SER A O 1
ATOM 1178 N N . GLY A 1 160 ? 4.140 6.895 -16.853 1.00 90.12 160 GLY A N 1
ATOM 1179 C CA . GLY A 1 160 ? 3.585 7.895 -15.937 1.00 90.12 160 GLY A CA 1
ATOM 1180 C C . GLY A 1 160 ? 4.649 8.692 -15.179 1.00 90.12 160 GLY A C 1
ATOM 1181 O O . GLY A 1 160 ? 5.846 8.541 -15.405 1.00 90.12 160 GLY A O 1
ATOM 1182 N N . ILE A 1 161 ? 4.201 9.568 -14.272 1.00 89.50 161 ILE A N 1
ATOM 1183 C CA . ILE A 1 161 ? 5.062 10.577 -13.630 1.00 89.50 161 ILE A CA 1
ATOM 1184 C C . ILE A 1 161 ? 6.155 9.977 -12.738 1.00 89.50 161 ILE A C 1
ATOM 1186 O O . ILE A 1 161 ? 7.207 10.582 -12.602 1.00 89.50 161 ILE A O 1
ATOM 1190 N N . ASN A 1 162 ? 5.934 8.787 -12.178 1.00 94.12 162 ASN A N 1
ATOM 1191 C CA . ASN A 1 162 ? 6.880 8.111 -11.285 1.00 94.12 162 ASN A CA 1
ATOM 1192 C C . ASN A 1 162 ? 8.036 7.436 -12.032 1.00 94.12 162 ASN A C 1
ATOM 1194 O O . ASN A 1 162 ? 9.017 7.047 -11.405 1.00 94.12 162 ASN A O 1
ATOM 1198 N N . ALA A 1 163 ? 7.924 7.251 -13.348 1.00 96.25 163 ALA A N 1
ATOM 1199 C CA . ALA A 1 163 ? 8.958 6.588 -14.126 1.00 96.25 163 ALA A CA 1
ATOM 1200 C C . ALA A 1 163 ? 10.112 7.538 -14.442 1.00 96.25 163 ALA A C 1
ATOM 1202 O O . ALA A 1 163 ? 9.905 8.733 -14.606 1.00 96.25 163 ALA A O 1
ATOM 1203 N N . GLY A 1 164 ? 11.320 7.008 -14.567 1.00 96.00 164 GLY A N 1
ATOM 1204 C CA . GLY A 1 164 ? 12.506 7.758 -14.949 1.00 96.00 164 GLY A CA 1
ATOM 1205 C C . GLY A 1 164 ? 13.475 6.910 -15.755 1.00 96.00 164 GLY A C 1
ATOM 1206 O O . GLY A 1 164 ? 13.280 5.710 -15.933 1.00 96.00 164 GLY A O 1
ATOM 1207 N N . TYR A 1 165 ? 14.504 7.541 -16.299 1.00 94.94 165 TYR A N 1
ATOM 1208 C CA . TYR A 1 165 ? 15.575 6.862 -17.023 1.00 94.94 165 TYR A CA 1
ATOM 1209 C C . TYR A 1 165 ? 16.892 7.601 -16.834 1.00 94.94 165 TYR A C 1
ATOM 1211 O O . TYR A 1 165 ? 16.893 8.783 -16.490 1.00 94.94 165 TYR A O 1
ATOM 1219 N N . ILE A 1 166 ? 18.009 6.921 -17.081 1.00 93.12 166 ILE A N 1
ATOM 1220 C CA . ILE A 1 166 ? 19.306 7.597 -17.163 1.00 93.12 166 ILE A CA 1
ATOM 1221 C C . ILE A 1 166 ? 19.508 8.108 -18.591 1.00 93.12 166 ILE A C 1
ATOM 1223 O O . ILE A 1 166 ? 19.573 7.293 -19.522 1.00 93.12 166 ILE A O 1
ATOM 1227 N N . PRO A 1 167 ? 19.604 9.432 -18.797 1.00 90.06 167 PRO A N 1
ATOM 1228 C CA . PRO A 1 167 ? 19.768 10.014 -20.119 1.00 90.06 167 PRO A CA 1
ATOM 1229 C C . PRO A 1 167 ? 21.159 9.756 -20.698 1.00 90.06 167 PRO A C 1
ATOM 1231 O O . PRO A 1 167 ? 22.095 9.300 -20.039 1.00 90.06 167 PRO A O 1
ATOM 1234 N N . TYR A 1 168 ? 21.306 10.093 -21.977 1.00 87.62 168 TYR A N 1
ATOM 1235 C CA . TYR A 1 168 ? 22.593 10.015 -22.648 1.00 87.62 168 TYR A CA 1
ATOM 1236 C C . TYR A 1 168 ? 23.549 11.065 -22.077 1.00 87.62 168 TYR A C 1
ATOM 1238 O O . TYR A 1 168 ? 23.318 12.260 -22.212 1.00 87.62 168 TYR A O 1
ATOM 1246 N N . THR A 1 169 ? 24.657 10.625 -21.490 1.00 82.06 169 THR A N 1
ATOM 1247 C CA . THR A 1 169 ? 25.619 11.465 -20.746 1.00 82.06 169 THR A CA 1
ATOM 1248 C C . THR A 1 169 ? 26.323 12.537 -21.575 1.00 82.06 169 THR A C 1
ATOM 1250 O O . THR A 1 169 ? 26.898 13.462 -21.012 1.00 82.06 169 THR A O 1
ATOM 1253 N N . GLN A 1 170 ? 26.288 12.447 -22.908 1.00 80.44 170 GLN A N 1
ATOM 1254 C CA . GLN A 1 170 ? 26.815 13.503 -23.781 1.00 80.44 170 GLN A CA 1
ATOM 1255 C C . GLN A 1 170 ? 25.827 14.666 -23.974 1.00 80.44 170 GLN A C 1
ATOM 1257 O O . GLN A 1 170 ? 26.172 15.665 -24.608 1.00 80.44 170 GLN A O 1
ATOM 1262 N N . LEU A 1 171 ? 24.593 14.552 -23.472 1.00 77.31 171 LEU A N 1
ATOM 1263 C CA . LEU A 1 171 ? 23.656 15.667 -23.433 1.00 77.31 171 LEU A CA 1
ATOM 1264 C C . LEU A 1 171 ? 24.073 16.652 -22.323 1.00 77.31 171 LEU A C 1
ATOM 1266 O O . LEU A 1 171 ? 24.467 16.230 -21.233 1.00 77.31 171 LEU A O 1
ATOM 1270 N N . PRO A 1 172 ? 24.001 17.973 -22.566 1.00 77.12 172 PRO A N 1
ATOM 1271 C CA . PRO A 1 172 ? 24.322 18.961 -21.542 1.00 77.12 172 PRO A CA 1
ATOM 1272 C C . PRO A 1 172 ? 23.451 18.790 -20.291 1.00 77.12 172 PRO A C 1
ATOM 1274 O O . PRO A 1 172 ? 22.228 18.823 -20.387 1.00 77.12 172 PRO A O 1
ATOM 1277 N N . GLY A 1 173 ? 24.085 18.664 -19.122 1.00 77.69 173 GLY A N 1
ATOM 1278 C CA . GLY A 1 173 ? 23.397 18.529 -17.831 1.00 77.69 173 GLY A CA 1
ATOM 1279 C C . GLY A 1 173 ? 23.074 17.092 -17.410 1.00 77.69 173 GLY A C 1
ATOM 1280 O O . GLY A 1 173 ? 22.666 16.896 -16.271 1.00 77.69 173 GLY A O 1
ATOM 1281 N N . SER A 1 174 ? 23.308 16.099 -18.272 1.00 82.12 174 SER A N 1
ATOM 1282 C CA . SER A 1 174 ? 23.070 14.686 -17.964 1.00 82.12 174 SER A CA 1
ATOM 1283 C C . SER A 1 174 ? 24.191 14.067 -17.119 1.00 82.12 174 SER A C 1
ATOM 1285 O O . SER A 1 174 ? 25.367 14.389 -17.288 1.00 82.12 174 SER A O 1
ATOM 1287 N N . SER A 1 175 ? 23.830 13.135 -16.232 1.00 86.88 175 SER A N 1
ATOM 1288 C CA . SER A 1 175 ? 24.756 12.392 -15.364 1.00 86.88 175 SER A CA 1
ATOM 1289 C C . SER A 1 175 ? 24.450 10.889 -15.410 1.00 86.88 175 SER A C 1
ATOM 1291 O O . SER A 1 175 ? 23.275 10.526 -15.433 1.00 86.88 175 SER A O 1
ATOM 1293 N N . PRO A 1 176 ? 25.464 9.998 -15.386 1.00 84.94 176 PRO A N 1
ATOM 1294 C CA . PRO A 1 176 ? 25.246 8.550 -15.366 1.00 84.94 176 PRO A CA 1
ATOM 1295 C C . PRO A 1 176 ? 24.695 8.031 -14.029 1.00 84.94 176 PRO A C 1
ATOM 1297 O O . PRO A 1 176 ? 24.381 6.853 -13.940 1.00 84.94 176 PRO A O 1
ATOM 1300 N N . THR A 1 177 ? 24.607 8.875 -12.996 1.00 89.06 177 THR A N 1
ATOM 1301 C CA . THR A 1 177 ? 24.087 8.510 -11.664 1.00 89.06 177 THR A CA 1
ATOM 1302 C C . THR A 1 177 ? 22.751 9.166 -11.337 1.00 89.06 177 THR A C 1
ATOM 1304 O O . THR A 1 177 ? 22.299 9.124 -10.194 1.00 89.06 177 THR A O 1
ATOM 1307 N N . VAL A 1 178 ? 22.139 9.833 -12.315 1.00 93.06 178 VAL A N 1
ATOM 1308 C CA . VAL A 1 178 ? 20.910 10.595 -12.110 1.00 93.06 178 VAL A CA 1
ATOM 1309 C C . VAL A 1 178 ? 19.822 10.014 -12.991 1.00 93.06 178 VAL A C 1
ATOM 1311 O O . VAL A 1 178 ? 19.917 10.048 -14.217 1.00 93.06 178 VAL A O 1
ATOM 1314 N N . PHE A 1 179 ? 18.772 9.504 -12.354 1.00 94.56 179 PHE A N 1
ATOM 1315 C CA . PHE A 1 179 ? 17.518 9.234 -13.039 1.00 94.56 179 PHE A CA 1
ATOM 1316 C C . PHE A 1 179 ? 16.777 10.544 -13.272 1.00 94.56 179 PHE A C 1
ATOM 1318 O O . PHE A 1 179 ? 16.661 11.368 -12.364 1.00 94.56 179 PHE A O 1
ATOM 1325 N N . GLU A 1 180 ? 16.244 10.711 -14.475 1.00 94.94 180 GLU A N 1
ATOM 1326 C CA . GLU A 1 180 ? 15.386 11.830 -14.843 1.00 94.94 180 GLU A CA 1
ATOM 1327 C C . GLU A 1 180 ? 13.976 11.323 -15.148 1.00 94.94 180 GLU A C 1
ATOM 1329 O O . GLU A 1 180 ? 13.791 10.387 -15.933 1.00 94.94 180 GLU A O 1
ATOM 1334 N N . GLY A 1 181 ? 12.981 11.957 -14.526 1.00 94.88 181 GLY A N 1
ATOM 1335 C CA . GLY A 1 181 ? 11.568 11.726 -14.807 1.00 94.88 181 GLY A CA 1
ATOM 1336 C C . GLY A 1 181 ? 11.151 12.205 -16.204 1.00 94.88 181 GLY A C 1
ATOM 1337 O O . GLY A 1 181 ? 11.950 12.804 -16.935 1.00 94.88 181 GLY A O 1
ATOM 1338 N N . PRO A 1 182 ? 9.880 12.003 -16.601 1.00 92.50 182 PRO A N 1
ATOM 1339 C CA . PRO A 1 182 ? 9.403 12.413 -17.913 1.00 92.50 182 PRO A CA 1
ATOM 1340 C C . PRO A 1 182 ? 9.566 13.926 -18.069 1.00 92.50 182 PRO A C 1
ATOM 1342 O O . PRO A 1 182 ? 9.128 14.694 -17.213 1.00 92.50 182 PRO A O 1
ATOM 1345 N N . ASP A 1 183 ? 10.229 14.338 -19.149 1.00 88.88 183 ASP A N 1
ATOM 1346 C CA . ASP A 1 183 ? 10.480 15.743 -19.491 1.00 88.88 183 ASP A CA 1
ATOM 1347 C C . ASP A 1 183 ? 11.143 16.564 -18.358 1.00 88.88 183 ASP A C 1
ATOM 1349 O O . ASP A 1 183 ? 10.961 17.778 -18.269 1.00 88.88 183 ASP A O 1
ATOM 1353 N N . GLY A 1 184 ? 11.928 15.905 -17.491 1.00 89.00 184 GLY A N 1
ATOM 1354 C CA . GLY A 1 184 ? 12.651 16.546 -16.388 1.00 89.00 184 GLY A CA 1
ATOM 1355 C C . GLY A 1 184 ? 11.780 16.907 -15.182 1.00 89.00 184 GLY A C 1
ATOM 1356 O O . GLY A 1 184 ? 12.164 17.767 -14.392 1.00 89.00 184 GLY A O 1
ATOM 1357 N N . ALA A 1 185 ? 10.608 16.278 -15.028 1.00 89.94 185 ALA A N 1
ATOM 1358 C CA . ALA A 1 185 ? 9.683 16.551 -13.923 1.00 89.94 185 ALA A CA 1
ATOM 1359 C C . ALA A 1 185 ? 10.302 16.353 -12.526 1.00 89.94 185 ALA A C 1
ATOM 1361 O O . ALA A 1 185 ? 9.905 17.019 -11.571 1.00 89.94 185 ALA A O 1
ATOM 1362 N N . TRP A 1 186 ? 11.267 15.445 -12.412 1.00 94.31 186 TRP A N 1
ATOM 1363 C CA . TRP A 1 186 ? 12.060 15.215 -11.212 1.00 94.31 186 TRP A CA 1
ATOM 1364 C C . TRP A 1 186 ? 13.418 14.634 -11.599 1.00 94.31 186 TRP A C 1
ATOM 1366 O O . TRP A 1 186 ? 13.592 14.105 -12.700 1.00 94.31 186 TRP A O 1
ATOM 1376 N N . THR A 1 187 ? 14.370 14.713 -10.674 1.00 94.31 187 THR A N 1
ATOM 1377 C CA . THR A 1 187 ? 15.653 14.020 -10.770 1.00 94.31 187 THR A CA 1
ATOM 1378 C C . THR A 1 187 ? 15.937 13.264 -9.480 1.00 94.31 187 THR A C 1
ATOM 1380 O O . THR A 1 187 ? 15.495 13.668 -8.403 1.00 94.31 187 THR A O 1
ATOM 1383 N N . PHE A 1 188 ? 16.648 12.148 -9.588 1.00 93.44 188 PHE A N 1
ATOM 1384 C CA . PHE A 1 188 ? 17.063 11.349 -8.442 1.00 93.44 188 PHE A CA 1
ATOM 1385 C C . PHE A 1 188 ? 18.505 10.902 -8.624 1.00 93.44 188 PHE A C 1
ATOM 1387 O O . PHE A 1 188 ? 18.809 10.099 -9.506 1.00 93.44 188 PHE A O 1
ATOM 1394 N N . ASP A 1 189 ? 19.386 11.457 -7.797 1.00 92.75 189 ASP A N 1
ATOM 1395 C CA . ASP A 1 189 ? 20.802 11.117 -7.782 1.00 92.75 189 ASP A CA 1
ATOM 1396 C C . ASP A 1 189 ? 21.063 10.000 -6.772 1.00 92.75 189 ASP A C 1
ATOM 1398 O O . ASP A 1 189 ? 20.975 10.203 -5.558 1.00 92.75 189 ASP A O 1
ATOM 1402 N N . PHE A 1 190 ? 21.406 8.820 -7.279 1.00 89.19 190 PHE A N 1
ATOM 1403 C CA . PHE A 1 190 ? 21.706 7.664 -6.439 1.00 89.19 190 PHE A CA 1
ATOM 1404 C C . PHE A 1 190 ? 23.183 7.572 -6.039 1.00 89.19 190 PHE A C 1
ATOM 1406 O O . PHE A 1 190 ? 23.542 6.695 -5.256 1.00 89.19 190 PHE A O 1
ATOM 1413 N N . SER A 1 191 ? 24.043 8.489 -6.506 1.00 87.31 191 SER A N 1
ATOM 1414 C CA . SER A 1 191 ? 25.490 8.459 -6.228 1.00 87.31 191 SER A CA 1
ATOM 1415 C C . SER A 1 191 ? 25.844 8.542 -4.741 1.00 87.31 191 SER A C 1
ATOM 1417 O O . SER A 1 191 ? 26.908 8.085 -4.323 1.00 87.31 191 SER A O 1
ATOM 1419 N N . SER A 1 192 ? 24.955 9.122 -3.932 1.00 81.25 192 SER A N 1
ATOM 1420 C CA . SER A 1 192 ? 25.157 9.301 -2.493 1.00 81.25 192 SER A CA 1
ATOM 1421 C C . SER A 1 192 ? 24.802 8.066 -1.656 1.00 81.25 192 SER A C 1
ATOM 1423 O O . SER A 1 192 ? 25.192 8.002 -0.489 1.00 81.25 192 SER A O 1
ATOM 1425 N N . ASN A 1 193 ? 24.105 7.075 -2.228 1.00 87.19 193 ASN A N 1
ATOM 1426 C CA . ASN A 1 193 ? 23.724 5.854 -1.525 1.00 87.19 193 ASN A CA 1
ATOM 1427 C C . ASN A 1 193 ? 24.631 4.685 -1.939 1.00 87.19 193 ASN A C 1
ATOM 1429 O O . ASN A 1 193 ? 24.564 4.182 -3.059 1.00 87.19 193 ASN A O 1
ATOM 1433 N N . ALA A 1 194 ? 25.462 4.222 -1.004 1.00 84.75 194 ALA A N 1
ATOM 1434 C CA . ALA A 1 194 ? 26.417 3.143 -1.246 1.00 84.75 194 ALA A CA 1
ATOM 1435 C C . ALA A 1 194 ? 25.761 1.804 -1.626 1.00 84.75 194 ALA A C 1
ATOM 1437 O O . ALA A 1 194 ? 26.380 1.029 -2.349 1.00 84.75 194 ALA A O 1
ATOM 1438 N N . ALA A 1 195 ? 24.530 1.536 -1.173 1.00 83.62 195 ALA A N 1
ATOM 1439 C CA . ALA A 1 195 ? 23.801 0.328 -1.555 1.00 83.62 195 ALA A CA 1
ATOM 1440 C C . ALA A 1 195 ? 23.386 0.370 -3.033 1.00 83.62 195 ALA A C 1
ATOM 1442 O O . ALA A 1 195 ? 23.463 -0.641 -3.719 1.00 83.62 195 ALA A O 1
ATOM 1443 N N . LEU A 1 196 ? 23.036 1.555 -3.543 1.00 86.50 196 LEU A N 1
ATOM 1444 C CA . LEU A 1 196 ? 22.678 1.747 -4.952 1.00 86.50 196 LEU A CA 1
ATOM 1445 C C . LEU A 1 196 ? 23.901 1.809 -5.871 1.00 86.50 196 LEU A C 1
ATOM 1447 O O . LEU A 1 196 ? 23.817 1.466 -7.044 1.00 86.50 196 LEU A O 1
ATOM 1451 N N . ALA A 1 197 ? 25.052 2.232 -5.344 1.00 81.75 197 ALA A N 1
ATOM 1452 C CA . ALA A 1 197 ? 26.301 2.289 -6.100 1.00 81.75 197 ALA A CA 1
ATOM 1453 C C . ALA A 1 197 ? 26.834 0.902 -6.511 1.00 81.75 197 ALA A C 1
ATOM 1455 O O . ALA A 1 197 ? 27.706 0.823 -7.375 1.00 81.75 197 ALA A O 1
ATOM 1456 N N . GLY A 1 198 ? 26.354 -0.173 -5.875 1.00 81.00 198 GLY A N 1
ATOM 1457 C CA . GLY A 1 198 ? 26.703 -1.551 -6.220 1.00 81.00 198 GLY A CA 1
ATOM 1458 C C . GLY A 1 198 ? 25.893 -2.145 -7.374 1.00 81.00 198 GLY A C 1
ATOM 1459 O O . GLY A 1 198 ? 26.250 -3.225 -7.836 1.00 81.00 198 GLY A O 1
ATOM 1460 N N . LEU A 1 199 ? 24.835 -1.465 -7.826 1.00 86.38 199 LEU A N 1
ATOM 1461 C CA . LEU A 1 199 ? 23.925 -1.974 -8.851 1.00 86.38 199 LEU A CA 1
ATOM 1462 C C . LEU A 1 199 ? 24.473 -1.687 -10.253 1.00 86.38 199 LEU A C 1
ATOM 1464 O O . LEU A 1 199 ? 25.009 -0.601 -10.496 1.00 86.38 199 LEU A O 1
ATOM 1468 N N . ASP A 1 200 ? 24.299 -2.622 -11.191 1.00 88.44 200 ASP A N 1
ATOM 1469 C CA . ASP A 1 200 ? 24.703 -2.439 -12.595 1.00 88.44 200 ASP A CA 1
ATOM 1470 C C . ASP A 1 200 ? 23.680 -1.588 -13.367 1.00 88.44 200 ASP A C 1
ATOM 1472 O O . ASP A 1 200 ? 22.966 -2.051 -14.258 1.00 88.44 200 ASP A O 1
ATOM 1476 N N . ILE A 1 201 ? 23.557 -0.324 -12.962 1.00 89.44 201 ILE A N 1
ATOM 1477 C CA . ILE A 1 201 ? 22.685 0.668 -13.592 1.00 89.44 201 ILE A CA 1
ATOM 1478 C C . ILE A 1 201 ? 23.491 1.462 -14.626 1.00 89.44 201 ILE A C 1
ATOM 1480 O O . ILE A 1 201 ? 24.598 1.936 -14.363 1.00 89.44 201 ILE A O 1
ATOM 1484 N N . PHE A 1 202 ? 22.911 1.671 -15.806 1.00 86.81 202 PHE A N 1
ATOM 1485 C CA . PHE A 1 202 ? 23.591 2.259 -16.957 1.00 86.81 202 PHE A CA 1
ATOM 1486 C C . PHE A 1 202 ? 22.717 3.281 -17.704 1.00 86.81 202 PHE A C 1
ATOM 1488 O O . PHE A 1 202 ? 21.534 3.483 -17.433 1.00 86.81 202 PHE A O 1
ATOM 1495 N N . GLN A 1 203 ? 23.299 3.938 -18.712 1.00 88.81 203 GLN A N 1
ATOM 1496 C CA . GLN A 1 203 ? 22.573 4.866 -19.589 1.00 88.81 203 GLN A CA 1
ATOM 1497 C C . GLN A 1 203 ? 21.464 4.140 -20.359 1.00 88.81 203 GLN A C 1
ATOM 1499 O O . GLN A 1 203 ? 21.743 3.236 -21.142 1.00 88.81 203 GLN A O 1
ATOM 1504 N N . GLY A 1 204 ? 20.214 4.566 -20.190 1.00 90.31 204 GLY A N 1
ATOM 1505 C CA . GLY A 1 204 ? 19.043 3.882 -20.743 1.00 90.31 204 GLY A CA 1
ATOM 1506 C C . GLY A 1 204 ? 18.389 2.866 -19.810 1.00 90.31 204 GLY A C 1
ATOM 1507 O O . GLY A 1 204 ? 17.343 2.332 -20.185 1.00 90.31 204 GLY A O 1
ATOM 1508 N N . SER A 1 205 ? 18.931 2.622 -18.610 1.00 92.94 205 SER A N 1
ATOM 1509 C CA . SER A 1 205 ? 18.184 1.959 -17.535 1.00 92.94 205 SER A CA 1
ATOM 1510 C C . SER A 1 205 ? 16.888 2.723 -17.295 1.00 92.94 205 SER A C 1
ATOM 1512 O O . SER A 1 205 ? 16.918 3.940 -17.082 1.00 92.94 205 SER A O 1
ATOM 1514 N N . VAL A 1 206 ? 15.754 2.025 -17.364 1.00 95.56 206 VAL A N 1
ATOM 1515 C CA . VAL A 1 206 ? 14.457 2.589 -16.974 1.00 95.56 206 VAL A CA 1
ATOM 1516 C C . VAL A 1 206 ? 14.205 2.292 -15.504 1.00 95.56 206 VAL A C 1
ATOM 1518 O O . VAL A 1 206 ? 14.611 1.252 -14.995 1.00 95.56 206 VAL A O 1
ATOM 1521 N N . ALA A 1 207 ? 13.529 3.199 -14.819 1.00 96.25 207 ALA A N 1
ATOM 1522 C CA . ALA A 1 207 ? 13.238 3.075 -13.407 1.00 96.25 207 ALA A CA 1
ATOM 1523 C C . ALA A 1 207 ? 11.860 3.625 -13.057 1.00 96.25 207 ALA A C 1
ATOM 1525 O O . ALA A 1 207 ? 11.232 4.330 -13.845 1.00 96.25 207 ALA A O 1
ATOM 1526 N N . SER A 1 208 ? 11.405 3.326 -11.850 1.00 97.50 208 SER A N 1
ATOM 1527 C CA . SER A 1 208 ? 10.272 3.968 -11.204 1.00 97.50 208 SER A CA 1
ATOM 1528 C C . SER A 1 208 ? 10.652 4.341 -9.780 1.00 97.50 208 SER A C 1
ATOM 1530 O O . SER A 1 208 ? 11.273 3.550 -9.075 1.00 97.50 208 SER A O 1
ATOM 1532 N N . LEU A 1 209 ? 10.237 5.528 -9.353 1.00 95.75 209 LEU A N 1
ATOM 1533 C CA . LEU A 1 209 ? 10.392 6.011 -7.990 1.00 95.75 209 LEU A CA 1
ATOM 1534 C C . LEU A 1 209 ? 9.034 6.158 -7.325 1.00 95.75 209 LEU A C 1
ATOM 1536 O O . LEU A 1 209 ? 8.120 6.773 -7.872 1.00 95.75 209 LEU A O 1
ATOM 1540 N N . ILE A 1 210 ? 8.917 5.610 -6.125 1.00 94.19 210 ILE A N 1
ATOM 1541 C CA . ILE A 1 210 ? 7.745 5.774 -5.273 1.00 94.19 210 ILE A CA 1
ATOM 1542 C C . ILE A 1 210 ? 8.226 6.460 -4.002 1.00 94.19 210 ILE A C 1
ATOM 1544 O O . ILE A 1 210 ? 9.110 5.944 -3.324 1.00 94.19 210 ILE A O 1
ATOM 1548 N N . HIS A 1 211 ? 7.654 7.613 -3.672 1.00 92.00 211 HIS A N 1
ATOM 1549 C CA . HIS A 1 211 ? 7.933 8.295 -2.413 1.00 92.00 211 HIS A CA 1
ATOM 1550 C C . HIS A 1 211 ? 6.752 8.104 -1.461 1.00 92.00 211 HIS A C 1
ATOM 1552 O O . HIS A 1 211 ? 5.615 8.425 -1.808 1.00 92.00 211 HIS A O 1
ATOM 1558 N N . LEU A 1 212 ? 7.019 7.553 -0.279 1.00 89.69 212 LEU A N 1
ATOM 1559 C CA . LEU A 1 212 ? 6.025 7.275 0.751 1.00 89.69 212 LEU A CA 1
ATOM 1560 C C . LEU A 1 212 ? 6.477 7.899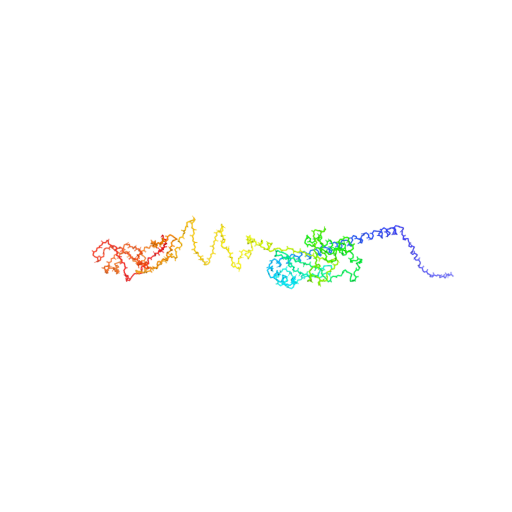 2.064 1.00 89.69 212 LEU A C 1
ATOM 1562 O O . LEU A 1 212 ? 7.512 7.536 2.611 1.00 89.69 212 LEU A O 1
ATOM 1566 N N . GLU A 1 213 ? 5.668 8.800 2.598 1.00 86.38 213 GLU A N 1
ATOM 1567 C CA . GLU A 1 213 ? 5.837 9.329 3.948 1.00 86.38 213 GLU A CA 1
ATOM 1568 C C . GLU A 1 213 ? 4.971 8.525 4.925 1.00 86.38 213 GLU A C 1
ATOM 1570 O O . GLU A 1 213 ? 3.900 8.036 4.554 1.00 86.38 213 GLU A O 1
ATOM 1575 N N . SER A 1 214 ? 5.384 8.441 6.190 1.00 74.06 214 SER A N 1
ATOM 1576 C CA . SER A 1 214 ? 4.611 7.818 7.279 1.00 74.06 214 SER A CA 1
ATOM 1577 C C . SER A 1 214 ? 3.139 8.282 7.310 1.00 74.06 214 SER A C 1
ATOM 1579 O O . SER A 1 214 ? 2.211 7.488 7.482 1.00 74.06 214 SER A O 1
ATOM 1581 N N . GLY A 1 215 ? 2.881 9.566 7.021 1.00 58.94 215 GLY A N 1
ATOM 1582 C CA . GLY A 1 215 ? 1.528 10.132 6.930 1.00 58.94 215 GLY A CA 1
ATOM 1583 C C . GLY A 1 215 ? 0.694 9.666 5.727 1.00 58.94 215 GLY A C 1
ATOM 1584 O O . GLY A 1 215 ? -0.533 9.672 5.805 1.00 58.94 215 GLY A O 1
ATOM 1585 N N . ALA A 1 216 ? 1.324 9.228 4.633 1.00 59.44 216 ALA A N 1
ATOM 1586 C CA . ALA A 1 216 ? 0.642 8.776 3.417 1.00 59.44 216 ALA A CA 1
ATOM 1587 C C . ALA A 1 216 ? 0.075 7.348 3.537 1.00 59.44 216 ALA A C 1
ATOM 1589 O O . ALA A 1 216 ? -0.814 6.975 2.773 1.00 59.44 216 ALA A O 1
ATOM 1590 N N . ILE A 1 217 ? 0.563 6.565 4.503 1.00 62.06 217 ILE A N 1
ATOM 1591 C CA . ILE A 1 217 ? 0.130 5.179 4.759 1.00 62.06 217 ILE A CA 1
ATOM 1592 C C . ILE A 1 217 ? -1.011 5.132 5.776 1.00 62.06 217 ILE A C 1
ATOM 1594 O O . ILE A 1 217 ? -1.870 4.260 5.720 1.00 62.06 217 ILE A O 1
ATOM 1598 N N . ASN A 1 218 ? -1.109 6.155 6.625 1.00 53.12 218 ASN A N 1
ATOM 1599 C CA . ASN A 1 218 ? -2.198 6.335 7.586 1.00 53.12 218 ASN A CA 1
ATOM 1600 C C . ASN A 1 218 ? -3.532 6.791 6.956 1.00 53.12 218 ASN A C 1
ATOM 1602 O O . ASN A 1 218 ? -4.444 7.190 7.678 1.00 53.12 218 ASN A O 1
ATOM 1606 N N . ASN A 1 219 ? -3.657 6.757 5.625 1.00 51.34 219 ASN A N 1
ATOM 1607 C CA . ASN A 1 219 ? -4.867 7.171 4.909 1.00 51.34 219 ASN A CA 1
ATOM 1608 C C . ASN A 1 219 ? -5.802 6.001 4.553 1.00 51.34 219 ASN A C 1
ATOM 1610 O O . ASN A 1 219 ? -6.868 6.219 3.973 1.00 51.34 219 ASN A O 1
ATOM 1614 N N . ASP A 1 220 ? -5.447 4.774 4.945 1.00 60.34 220 ASP A N 1
ATOM 1615 C CA . ASP A 1 220 ? -6.355 3.625 4.929 1.00 60.34 220 ASP A CA 1
ATOM 1616 C C . ASP A 1 220 ? -7.348 3.742 6.095 1.00 60.34 220 ASP A C 1
ATOM 1618 O O . ASP A 1 220 ? -7.363 2.962 7.050 1.00 60.34 220 ASP A O 1
ATOM 1622 N N . TYR A 1 221 ? -8.198 4.769 6.034 1.00 67.50 221 TYR A N 1
ATOM 1623 C CA . TYR A 1 221 ? -9.379 4.846 6.877 1.00 67.50 221 TYR A CA 1
ATOM 1624 C C . TYR A 1 221 ? -10.189 3.558 6.722 1.00 67.50 221 TYR A C 1
ATOM 1626 O O . TYR A 1 221 ? -10.309 3.011 5.623 1.00 67.50 221 TYR A O 1
ATOM 1634 N N . LEU A 1 222 ? -10.800 3.091 7.814 1.00 75.62 222 LEU A N 1
ATOM 1635 C CA . LEU A 1 222 ? -11.728 1.967 7.760 1.00 75.62 222 LEU A CA 1
ATOM 1636 C C . LEU A 1 222 ? -12.928 2.341 6.876 1.00 75.62 222 LEU A C 1
ATOM 1638 O O . LEU A 1 222 ? -13.900 2.941 7.329 1.00 75.62 222 LEU A O 1
ATOM 1642 N N . TYR A 1 223 ? -12.851 1.977 5.600 1.00 75.25 223 TYR A N 1
ATOM 1643 C CA . TYR A 1 223 ? -13.883 2.220 4.607 1.00 75.25 223 TYR A CA 1
ATOM 1644 C C . TYR A 1 223 ? -14.590 0.907 4.286 1.00 75.25 223 TYR A C 1
ATOM 1646 O O . TYR A 1 223 ? -13.981 -0.052 3.811 1.00 75.25 223 TYR A O 1
ATOM 1654 N N . ARG A 1 224 ? -15.895 0.841 4.557 1.00 79.62 224 ARG A N 1
ATOM 1655 C CA . ARG A 1 224 ? -16.725 -0.322 4.233 1.00 79.62 224 ARG A CA 1
ATOM 1656 C C . ARG A 1 224 ? -17.912 0.131 3.404 1.00 79.62 224 ARG A C 1
ATOM 1658 O O . ARG A 1 224 ? -18.707 0.962 3.832 1.00 79.62 224 ARG A O 1
ATOM 1665 N N . SER A 1 225 ? -18.028 -0.442 2.215 1.00 82.56 225 SER A N 1
ATOM 1666 C CA . SER A 1 225 ? -19.184 -0.283 1.345 1.00 82.56 225 SER A CA 1
ATOM 1667 C C . SER A 1 225 ? -19.661 -1.661 0.928 1.00 82.56 225 SER A C 1
ATOM 1669 O O . SER A 1 225 ? -18.863 -2.520 0.545 1.00 82.56 225 SER A O 1
ATOM 1671 N N . ASN A 1 226 ? -20.970 -1.881 1.006 1.00 84.12 226 ASN A N 1
ATOM 1672 C CA . ASN A 1 226 ? -21.532 -3.153 0.600 1.00 84.12 226 ASN A CA 1
ATOM 1673 C C . ASN A 1 226 ? -21.545 -3.255 -0.929 1.00 84.12 226 ASN A C 1
ATOM 1675 O O . ASN A 1 226 ? -22.419 -2.704 -1.593 1.00 84.12 226 ASN A O 1
ATOM 1679 N N . ILE A 1 227 ? -20.598 -4.017 -1.467 1.00 87.31 227 ILE A N 1
ATOM 1680 C CA . ILE A 1 227 ? -20.487 -4.309 -2.901 1.00 87.31 227 ILE A CA 1
ATOM 1681 C C . ILE A 1 227 ? -20.969 -5.722 -3.272 1.00 87.31 227 ILE A C 1
ATOM 1683 O O . ILE A 1 227 ? -20.644 -6.233 -4.338 1.00 87.31 227 ILE A O 1
ATOM 1687 N N . GLY A 1 228 ? -21.732 -6.386 -2.393 1.00 90.12 228 GLY A N 1
ATOM 1688 C CA . GLY A 1 228 ? -22.284 -7.724 -2.645 1.00 90.12 228 GLY A CA 1
ATOM 1689 C C . GLY A 1 228 ? -21.312 -8.888 -2.415 1.00 90.12 228 GLY A C 1
ATOM 1690 O O . GLY A 1 228 ? -21.681 -10.036 -2.651 1.00 90.12 228 GLY A O 1
ATOM 1691 N N . ILE A 1 229 ? -20.100 -8.615 -1.921 1.00 89.81 229 ILE A N 1
ATOM 1692 C CA . ILE A 1 229 ? -19.119 -9.629 -1.512 1.00 89.81 229 ILE A CA 1
ATOM 1693 C C . ILE A 1 229 ? -19.129 -9.707 0.022 1.00 89.81 229 ILE A C 1
ATOM 1695 O O . ILE A 1 229 ? -18.685 -8.756 0.670 1.00 89.81 229 ILE A O 1
ATOM 1699 N N . PRO A 1 230 ? -19.637 -10.796 0.633 1.00 89.62 230 PRO A N 1
ATOM 1700 C CA . PRO A 1 230 ? -19.776 -10.885 2.087 1.00 89.62 230 PRO A CA 1
ATOM 1701 C C . PRO A 1 230 ? -18.457 -10.708 2.839 1.00 89.62 230 PRO A C 1
ATOM 1703 O O . PRO A 1 230 ? -18.439 -10.052 3.878 1.00 89.62 230 PRO A O 1
ATOM 1706 N N . GLU A 1 231 ? -17.356 -11.208 2.283 1.00 87.12 231 GLU A N 1
ATOM 1707 C CA . GLU A 1 231 ? -16.092 -11.286 3.026 1.00 87.12 231 GLU A CA 1
ATOM 1708 C C . GLU A 1 231 ? -15.434 -9.909 3.153 1.00 87.12 231 GLU A C 1
ATOM 1710 O O . GLU A 1 231 ? -14.805 -9.595 4.158 1.00 87.12 231 GLU A O 1
ATOM 1715 N N . LEU A 1 232 ? -15.732 -9.008 2.213 1.00 86.38 232 LEU A N 1
ATOM 1716 C CA . LEU A 1 232 ? -15.333 -7.601 2.271 1.00 86.38 232 LEU A CA 1
ATOM 1717 C C . LEU A 1 232 ? -16.204 -6.761 3.212 1.00 86.38 232 LEU A C 1
ATOM 1719 O O . LEU A 1 232 ? -15.916 -5.586 3.426 1.00 86.38 232 LEU A O 1
ATOM 1723 N N . ASN A 1 233 ? -17.234 -7.349 3.822 1.00 87.25 233 ASN A N 1
ATOM 1724 C CA . ASN A 1 233 ? -18.064 -6.714 4.846 1.00 87.25 233 ASN A CA 1
ATOM 1725 C C . ASN A 1 233 ? -17.829 -7.306 6.248 1.00 87.25 233 ASN A C 1
ATOM 1727 O O . ASN A 1 233 ? -18.540 -6.945 7.185 1.00 87.25 233 ASN A O 1
ATOM 1731 N N . ARG A 1 234 ? -16.854 -8.215 6.412 1.00 89.19 234 ARG A N 1
ATOM 1732 C CA . ARG A 1 234 ? -16.520 -8.845 7.698 1.00 89.19 234 ARG A CA 1
ATOM 1733 C C . ARG A 1 234 ? -15.235 -8.281 8.300 1.00 89.19 234 ARG A C 1
ATOM 1735 O O . ARG A 1 234 ? -14.325 -7.853 7.586 1.00 89.19 234 ARG A O 1
ATOM 1742 N N . MET A 1 235 ? -15.179 -8.279 9.629 1.00 89.44 235 MET A N 1
ATOM 1743 C CA . MET A 1 235 ? -13.948 -8.072 10.390 1.00 89.44 235 MET A CA 1
ATOM 1744 C C . MET A 1 235 ? -13.378 -9.441 10.767 1.00 89.44 235 MET A C 1
ATOM 1746 O O . MET A 1 235 ? -14.082 -10.232 11.388 1.00 89.44 235 MET A O 1
ATOM 1750 N N . GLU A 1 236 ? -12.121 -9.703 10.409 1.00 89.25 236 GLU A N 1
ATOM 1751 C CA . GLU A 1 236 ? -11.400 -10.941 10.767 1.00 89.25 236 GLU A CA 1
ATOM 1752 C C . GLU A 1 236 ? -10.567 -10.784 12.054 1.00 89.25 236 GLU A C 1
ATOM 1754 O O . GLU A 1 236 ? -9.956 -11.729 12.545 1.00 89.25 236 GLU A O 1
ATOM 1759 N N . THR A 1 237 ? -10.545 -9.575 12.617 1.00 87.81 237 THR A N 1
ATOM 1760 C CA . THR A 1 237 ? -9.837 -9.229 13.852 1.00 87.81 237 THR A CA 1
ATOM 1761 C C . THR A 1 237 ? -10.659 -8.244 14.684 1.00 87.81 237 THR A C 1
ATOM 1763 O O . THR A 1 237 ? -11.696 -7.743 14.240 1.00 87.81 237 THR A O 1
ATOM 1766 N N . THR A 1 238 ? -10.213 -7.977 15.907 1.00 91.56 238 THR A N 1
ATOM 1767 C CA . THR A 1 238 ? -10.832 -7.009 16.815 1.00 91.56 238 THR A CA 1
ATOM 1768 C C . THR A 1 238 ? -10.664 -5.583 16.302 1.00 91.56 238 THR A C 1
ATOM 1770 O O . THR A 1 238 ? -9.570 -5.198 15.893 1.00 91.56 238 THR A O 1
ATOM 1773 N N . LEU A 1 239 ? -11.729 -4.788 16.390 1.00 90.50 239 LEU A N 1
ATOM 1774 C CA . LEU A 1 239 ? -11.681 -3.349 16.155 1.00 90.50 239 LEU A CA 1
ATOM 1775 C C . LEU A 1 239 ? -11.552 -2.628 17.497 1.00 90.50 239 LEU A C 1
ATOM 1777 O O . LEU A 1 239 ? -12.476 -2.669 18.310 1.00 90.50 239 LEU A O 1
ATOM 1781 N N . ASP A 1 240 ? -10.410 -1.985 17.718 1.00 90.12 240 ASP A N 1
ATOM 1782 C CA . ASP A 1 240 ? -10.220 -1.059 18.830 1.00 90.12 240 ASP A CA 1
ATOM 1783 C C . ASP A 1 240 ? -10.582 0.356 18.361 1.00 90.12 240 ASP A C 1
ATOM 1785 O O . ASP A 1 240 ? -10.004 0.872 17.406 1.00 90.12 240 ASP A O 1
ATOM 1789 N N . MET A 1 241 ? -11.556 0.976 19.026 1.00 90.62 241 MET A N 1
ATOM 1790 C CA . MET A 1 241 ? -11.984 2.344 18.729 1.00 90.62 241 MET A CA 1
ATOM 1791 C C . MET A 1 241 ? -11.113 3.396 19.431 1.00 90.62 241 MET A C 1
ATOM 1793 O O . MET A 1 241 ? -11.327 4.583 19.217 1.00 90.62 241 MET A O 1
ATOM 1797 N N . HIS A 1 242 ? -10.161 3.006 20.286 1.00 91.50 242 HIS A N 1
ATOM 1798 C CA . HIS A 1 242 ? -9.271 3.895 21.042 1.00 91.50 242 HIS A CA 1
ATOM 1799 C C . HIS A 1 242 ? -10.013 5.021 21.791 1.00 91.50 242 HIS A C 1
ATOM 1801 O O . HIS A 1 242 ? -9.611 6.183 21.780 1.00 91.50 242 HIS A O 1
ATOM 1807 N N . GLY A 1 243 ? -11.147 4.679 22.411 1.00 88.44 243 GLY A N 1
ATOM 1808 C CA . GLY A 1 243 ? -11.993 5.633 23.136 1.00 88.44 243 GLY A CA 1
ATOM 1809 C C . GLY A 1 243 ? -12.868 6.533 22.256 1.00 88.44 243 GLY A C 1
ATOM 1810 O O . GLY A 1 243 ? -13.462 7.470 22.781 1.00 88.44 243 GLY A O 1
ATOM 1811 N N . ASN A 1 244 ? -12.960 6.266 20.949 1.00 91.06 244 ASN A N 1
ATOM 1812 C CA . ASN A 1 244 ? -13.869 6.967 20.042 1.00 91.06 244 ASN A CA 1
ATOM 1813 C C . ASN A 1 244 ? -15.259 6.314 19.988 1.00 91.06 244 ASN A C 1
ATOM 1815 O O . ASN A 1 244 ? -15.429 5.123 20.261 1.00 91.06 244 ASN A O 1
ATOM 1819 N N . ASP A 1 245 ? -16.246 7.112 19.582 1.00 91.62 245 ASP A N 1
ATOM 1820 C CA . ASP A 1 245 ? -17.657 6.733 19.561 1.00 91.62 245 ASP A CA 1
ATOM 1821 C C . ASP A 1 245 ? -18.062 5.960 18.293 1.00 91.62 245 ASP A C 1
ATOM 1823 O O . ASP A 1 245 ? -17.516 6.156 17.205 1.00 91.62 245 ASP A O 1
ATOM 1827 N N . ILE A 1 246 ? -19.109 5.137 18.419 1.00 91.81 246 ILE A N 1
ATOM 1828 C CA . ILE A 1 246 ? -19.903 4.645 17.285 1.00 91.81 246 ILE A CA 1
ATOM 1829 C C . ILE A 1 246 ? -21.149 5.531 17.184 1.00 91.81 246 ILE A C 1
ATOM 1831 O O . ILE A 1 246 ? -22.069 5.407 17.992 1.00 91.81 246 ILE A O 1
ATOM 1835 N N . VAL A 1 247 ? -21.183 6.425 16.196 1.00 90.81 247 VAL A N 1
ATOM 1836 C CA . VAL A 1 247 ? -22.307 7.347 15.955 1.00 90.81 247 VAL A CA 1
ATOM 1837 C C . VAL A 1 247 ? -23.184 6.808 14.823 1.00 90.81 247 VAL A C 1
ATOM 1839 O O . VAL A 1 247 ? -22.671 6.253 13.855 1.00 90.81 247 VAL A O 1
ATOM 1842 N N . ASP A 1 248 ? -24.507 6.941 14.959 1.00 89.75 248 ASP A N 1
ATOM 1843 C CA . ASP A 1 248 ? -25.505 6.482 13.977 1.00 89.75 248 ASP A CA 1
ATOM 1844 C C . ASP A 1 248 ? -25.428 4.979 13.631 1.00 89.75 248 ASP A C 1
ATOM 1846 O O . ASP A 1 248 ? -25.780 4.537 12.534 1.00 89.75 248 ASP A O 1
ATOM 1850 N N . GLY A 1 249 ? -25.002 4.156 14.596 1.00 87.62 249 GLY A N 1
ATOM 1851 C CA . GLY A 1 249 ? -25.067 2.702 14.488 1.00 87.62 249 GLY A CA 1
ATOM 1852 C C . GLY A 1 249 ? -26.518 2.213 14.446 1.00 87.62 249 GLY A C 1
ATOM 1853 O O . GLY A 1 249 ? -27.310 2.537 15.325 1.00 87.62 249 GLY A O 1
ATOM 1854 N N . GLY A 1 250 ? -26.869 1.411 13.435 1.00 90.19 250 GLY A N 1
ATOM 1855 C CA . GLY A 1 250 ? -28.205 0.822 13.305 1.00 90.19 250 GLY A CA 1
ATOM 1856 C C . GLY A 1 250 ? -28.489 -0.242 14.373 1.00 90.19 250 GLY A C 1
ATOM 1857 O O . GLY A 1 250 ? -28.978 0.046 15.458 1.00 90.19 250 GLY A O 1
ATOM 1858 N N . THR A 1 251 ? -28.221 -1.513 14.064 1.00 90.81 251 THR A N 1
ATOM 1859 C CA . THR A 1 251 ? -28.393 -2.627 15.014 1.00 90.81 251 THR A CA 1
ATOM 1860 C C . THR A 1 251 ? -27.043 -3.242 15.351 1.00 90.81 251 THR A C 1
ATOM 1862 O O . THR A 1 251 ? -26.325 -3.674 14.452 1.00 90.81 251 THR A O 1
ATOM 1865 N N . ILE A 1 252 ? -26.727 -3.330 16.645 1.00 90.56 252 ILE A N 1
ATOM 1866 C CA . ILE A 1 252 ? -25.519 -3.990 17.151 1.00 90.56 252 ILE A CA 1
ATOM 1867 C C . ILE A 1 252 ? -25.930 -5.331 17.763 1.00 90.56 252 ILE A C 1
ATOM 1869 O O . ILE A 1 252 ? -26.582 -5.379 18.804 1.00 90.56 252 ILE A O 1
ATOM 1873 N N . LEU A 1 253 ? -25.565 -6.426 17.094 1.00 87.19 253 LEU A N 1
ATOM 1874 C CA . LEU A 1 253 ? -25.744 -7.785 17.602 1.00 87.19 253 LEU A CA 1
ATOM 1875 C C . LEU A 1 253 ? -24.399 -8.299 18.114 1.00 87.19 253 LEU A C 1
ATOM 1877 O O . LEU A 1 253 ? -23.460 -8.460 17.339 1.00 87.19 253 LEU A O 1
ATOM 1881 N N . ALA A 1 254 ? -24.323 -8.581 19.410 1.00 87.50 254 ALA A N 1
ATOM 1882 C CA . ALA A 1 254 ? -23.128 -9.090 20.070 1.00 87.50 254 ALA A CA 1
ATOM 1883 C C . ALA A 1 254 ? -23.471 -10.328 20.904 1.00 87.50 254 ALA A C 1
ATOM 1885 O O . ALA A 1 254 ? -24.594 -10.469 21.390 1.00 87.50 254 ALA A O 1
ATOM 1886 N N . ARG A 1 255 ? -22.507 -11.245 21.042 1.00 88.44 255 ARG A N 1
ATOM 1887 C CA . ARG A 1 255 ? -22.654 -12.423 21.914 1.00 88.44 255 ARG A CA 1
ATOM 1888 C C . ARG A 1 255 ? -22.486 -12.044 23.380 1.00 88.44 255 ARG A C 1
ATOM 1890 O O . ARG A 1 255 ? -23.325 -12.407 24.193 1.00 88.44 255 ARG A O 1
ATOM 1897 N N . ASP A 1 256 ? -21.440 -11.275 23.662 1.00 83.06 256 ASP A N 1
ATOM 1898 C CA . ASP A 1 256 ? -21.094 -10.778 24.986 1.00 83.06 256 ASP A CA 1
ATOM 1899 C C . ASP A 1 256 ? -20.943 -9.260 24.918 1.00 83.06 256 ASP A C 1
ATOM 1901 O O . ASP A 1 256 ? -20.380 -8.723 23.962 1.00 83.06 256 ASP A O 1
ATOM 1905 N N . VAL A 1 257 ? -21.472 -8.569 25.926 1.00 82.00 257 VAL A N 1
ATOM 1906 C CA . VAL A 1 257 ? -21.445 -7.109 26.025 1.00 82.00 257 VAL A CA 1
ATOM 1907 C C . VAL A 1 257 ? -21.063 -6.744 27.457 1.00 82.00 257 VAL A C 1
ATOM 1909 O O . VAL A 1 257 ? -21.770 -7.100 28.400 1.00 82.00 257 VAL A O 1
ATOM 1912 N N . VAL A 1 258 ? -19.938 -6.046 27.615 1.00 77.69 258 VAL A N 1
ATOM 1913 C CA . VAL A 1 258 ? -19.493 -5.462 28.887 1.00 77.69 258 VAL A CA 1
ATOM 1914 C C . VAL A 1 258 ? -19.685 -3.958 28.782 1.00 77.69 258 VAL A C 1
ATOM 1916 O O . VAL A 1 258 ? -19.235 -3.354 27.812 1.00 77.69 258 VAL A O 1
ATOM 1919 N N . ILE A 1 259 ? -20.391 -3.370 29.745 1.00 79.62 259 ILE A N 1
ATOM 1920 C CA . ILE A 1 259 ? -20.689 -1.939 29.748 1.00 79.62 259 ILE A CA 1
ATOM 1921 C C . ILE A 1 259 ? -20.337 -1.370 31.114 1.00 79.62 259 ILE A C 1
ATOM 1923 O O . ILE A 1 259 ? -20.885 -1.825 32.119 1.00 79.62 259 ILE A O 1
ATOM 1927 N N . ASP A 1 260 ? -19.452 -0.376 31.125 1.00 72.56 260 ASP A N 1
ATOM 1928 C CA . ASP A 1 260 ? -19.027 0.306 32.350 1.00 72.56 260 ASP A CA 1
ATOM 1929 C C . ASP A 1 260 ? -20.001 1.430 32.757 1.00 72.56 260 ASP A C 1
ATOM 1931 O O . ASP A 1 260 ? -20.259 1.607 33.946 1.00 72.56 260 ASP A O 1
ATOM 1935 N N . ASP A 1 261 ? -20.594 2.150 31.791 1.00 69.00 261 ASP A N 1
ATOM 1936 C CA . ASP A 1 261 ? -21.626 3.180 32.011 1.00 69.00 261 ASP A CA 1
ATOM 1937 C C . ASP A 1 261 ? -22.646 3.197 30.857 1.00 69.00 261 ASP A C 1
ATOM 1939 O O . ASP A 1 261 ? -22.285 3.009 29.694 1.00 69.00 261 ASP A O 1
ATOM 1943 N N . VAL A 1 262 ? -23.926 3.435 31.162 1.00 75.31 262 VAL A N 1
ATOM 1944 C CA . VAL A 1 262 ? -24.984 3.591 30.148 1.00 75.31 262 VAL A CA 1
ATOM 1945 C C . VAL A 1 262 ? -25.707 4.899 30.350 1.00 75.31 262 VAL A C 1
ATOM 1947 O O . VAL A 1 262 ? -26.136 5.229 31.454 1.00 75.31 262 VAL A O 1
ATOM 1950 N N . LYS A 1 263 ? -25.938 5.606 29.244 1.00 67.19 263 LYS A N 1
ATOM 1951 C CA . LYS A 1 263 ? -26.854 6.741 29.192 1.00 67.19 263 LYS A CA 1
ATOM 1952 C C . LYS A 1 263 ? -27.926 6.486 28.144 1.00 67.19 263 LYS A C 1
ATOM 1954 O O . LYS A 1 263 ? -27.613 6.090 27.028 1.00 67.19 263 LYS A O 1
ATOM 1959 N N . ILE A 1 264 ? -29.182 6.726 28.505 1.00 73.81 264 ILE A N 1
ATOM 1960 C CA . ILE A 1 264 ? -30.324 6.692 27.584 1.00 73.81 264 ILE A CA 1
ATOM 1961 C C . ILE A 1 264 ? -30.875 8.116 27.538 1.00 73.81 264 ILE A C 1
ATOM 1963 O O . ILE A 1 264 ? -31.143 8.702 28.586 1.00 73.81 264 ILE A O 1
ATOM 1967 N N . ASP A 1 265 ? -30.958 8.706 26.343 1.00 74.69 265 ASP A N 1
ATOM 1968 C CA . ASP A 1 265 ? -31.373 10.104 26.129 1.00 74.69 265 ASP A CA 1
ATOM 1969 C C . ASP A 1 265 ? -30.581 11.124 26.974 1.00 74.69 265 ASP A C 1
ATOM 1971 O O . ASP A 1 265 ? -31.109 12.107 27.496 1.00 74.69 265 ASP A O 1
ATOM 1975 N N . GLY A 1 266 ? -29.282 10.863 27.152 1.00 58.06 266 GLY A N 1
ATOM 1976 C CA . GLY A 1 266 ? -28.379 11.719 27.925 1.00 58.06 266 GLY A CA 1
ATOM 1977 C C . GLY A 1 266 ? -28.531 11.617 29.447 1.00 58.06 266 GLY A C 1
ATOM 1978 O O . GLY A 1 266 ? -27.801 12.298 30.165 1.00 58.06 266 GLY A O 1
ATOM 1979 N N . GLN A 1 267 ? -29.423 10.763 29.955 1.00 49.53 267 GLN A N 1
ATOM 1980 C CA . GLN A 1 267 ? -29.568 10.495 31.386 1.00 49.53 267 GLN A CA 1
ATOM 1981 C C . GLN A 1 267 ? -28.828 9.212 31.773 1.00 49.53 267 GLN A C 1
ATOM 1983 O O . GLN A 1 267 ? -28.922 8.232 31.031 1.00 49.53 267 GLN A O 1
ATOM 1988 N N . PRO A 1 268 ? -28.124 9.174 32.922 1.00 49.25 268 PRO A N 1
ATOM 1989 C CA . PRO A 1 268 ? -27.522 7.942 33.419 1.00 49.25 268 PRO A CA 1
ATOM 1990 C C . PRO A 1 268 ? -28.608 6.879 33.607 1.00 49.25 268 PRO A C 1
ATOM 1992 O O . PRO A 1 268 ? -29.579 7.069 34.341 1.00 49.25 268 PRO A O 1
ATOM 1995 N N . ALA A 1 269 ? -28.446 5.757 32.919 1.00 47.22 269 ALA A N 1
ATOM 1996 C CA . ALA A 1 269 ? -29.300 4.596 33.028 1.00 47.22 269 ALA A CA 1
ATOM 1997 C C . ALA A 1 269 ? -28.568 3.555 33.875 1.00 47.22 269 ALA A C 1
ATOM 1999 O O . ALA A 1 269 ? -27.592 2.946 33.446 1.00 47.22 269 ALA A O 1
ATOM 2000 N N . SER A 1 270 ? -29.051 3.336 35.099 1.00 48.69 270 SER A N 1
ATOM 2001 C CA . SER A 1 270 ? -28.591 2.213 35.914 1.00 48.69 270 SER A CA 1
ATOM 2002 C C . SER A 1 270 ? -29.005 0.914 35.220 1.00 48.69 270 SER A C 1
ATOM 2004 O O . SER A 1 270 ? -30.169 0.508 35.277 1.00 48.69 270 SER A O 1
ATOM 2006 N N . LEU A 1 271 ? -28.054 0.253 34.557 1.00 49.16 271 LEU A N 1
ATOM 2007 C CA . LEU A 1 271 ? -28.211 -1.145 34.187 1.00 49.16 271 LEU A CA 1
ATOM 2008 C C . LEU A 1 271 ? -28.120 -1.971 35.462 1.00 49.16 271 LEU A C 1
ATOM 2010 O O . LEU A 1 271 ? -27.048 -2.363 35.923 1.00 49.16 271 LEU A O 1
ATOM 2014 N N . SER A 1 272 ? -29.272 -2.225 36.065 1.00 45.28 272 SER A N 1
ATOM 2015 C CA . SER A 1 272 ? -29.332 -3.209 37.124 1.00 45.28 272 SER A CA 1
ATOM 2016 C C . SER A 1 272 ? -28.972 -4.577 36.568 1.00 45.28 272 SER A C 1
ATOM 2018 O O . SER A 1 272 ? -29.632 -5.095 35.665 1.00 45.28 272 SER A O 1
ATOM 2020 N N . ARG A 1 273 ? -27.941 -5.185 37.152 1.00 50.41 273 ARG A N 1
ATOM 2021 C CA . ARG A 1 273 ? -27.418 -6.525 36.846 1.00 50.41 273 ARG A CA 1
ATOM 2022 C C . ARG A 1 273 ? -28.409 -7.673 37.132 1.00 50.41 273 ARG A C 1
ATOM 2024 O O . ARG A 1 273 ? -27.982 -8.800 37.356 1.00 50.41 273 ARG A O 1
ATOM 2031 N N . ALA A 1 274 ? -29.717 -7.428 37.186 1.00 45.25 274 ALA A N 1
ATOM 2032 C CA . ALA A 1 274 ? -30.672 -8.368 37.754 1.00 45.25 274 ALA A CA 1
ATOM 2033 C C . ALA A 1 274 ? -32.124 -8.090 37.325 1.00 45.25 274 ALA A C 1
ATOM 2035 O O . ALA A 1 274 ? -32.931 -7.593 38.114 1.00 45.25 274 ALA A O 1
ATOM 2036 N N . VAL A 1 275 ? -32.485 -8.463 36.094 1.00 49.72 275 VAL A N 1
ATOM 2037 C CA . VAL A 1 275 ? -33.870 -8.866 35.806 1.00 49.72 275 VAL A CA 1
ATOM 2038 C C . VAL A 1 275 ? -33.950 -10.360 36.096 1.00 49.72 275 VAL A C 1
ATOM 2040 O O . VAL A 1 275 ? -33.539 -11.188 35.285 1.00 49.72 275 VAL A O 1
ATOM 2043 N N . PHE A 1 276 ? -34.434 -10.718 37.284 1.00 52.31 276 PHE A N 1
ATOM 2044 C CA . PHE A 1 276 ? -34.655 -12.117 37.639 1.00 52.31 276 PHE A CA 1
ATOM 2045 C C . PHE A 1 276 ? -36.054 -12.528 37.186 1.00 52.31 276 PHE A C 1
ATOM 2047 O O . PHE A 1 276 ? -37.050 -12.110 37.779 1.00 52.31 276 PHE A O 1
ATOM 2054 N N . VAL A 1 277 ? -36.127 -13.354 36.141 1.00 50.88 277 VAL A N 1
ATOM 2055 C CA . VAL A 1 277 ? -37.368 -14.025 35.739 1.00 50.88 277 VAL A CA 1
ATOM 2056 C C . VAL A 1 277 ? -37.423 -15.367 36.458 1.00 50.88 277 VAL A C 1
ATOM 2058 O O . VAL A 1 277 ? -36.679 -16.291 36.131 1.00 50.88 277 VAL A O 1
ATOM 2061 N N . MET A 1 278 ? -38.285 -15.478 37.466 1.00 52.81 278 MET A N 1
ATOM 2062 C CA . MET A 1 278 ? -38.491 -16.732 38.190 1.00 52.81 278 MET A CA 1
ATOM 2063 C C . MET A 1 278 ? -39.766 -17.390 37.676 1.00 52.81 278 MET A C 1
ATOM 2065 O O . MET A 1 278 ? -40.847 -16.844 37.858 1.00 52.81 278 MET A O 1
ATOM 2069 N N . THR A 1 279 ? -39.652 -18.565 37.060 1.00 51.75 279 THR A N 1
ATOM 2070 C CA . THR A 1 279 ? -40.809 -19.357 36.602 1.00 51.75 279 THR A CA 1
ATOM 2071 C C . THR A 1 279 ? -41.443 -20.190 37.720 1.00 51.75 279 THR A C 1
ATOM 2073 O O . THR A 1 279 ? -42.567 -20.661 37.580 1.00 51.75 279 THR A O 1
ATOM 2076 N N . ARG A 1 280 ? -40.742 -20.382 38.849 1.00 57.00 280 ARG A N 1
ATOM 2077 C CA . ARG A 1 280 ? -41.258 -21.105 40.019 1.00 57.00 280 ARG A CA 1
ATOM 2078 C C . ARG A 1 280 ? -40.647 -20.559 41.313 1.00 57.00 280 ARG A C 1
ATOM 2080 O O . ARG A 1 280 ? -39.488 -20.830 41.619 1.00 57.00 280 ARG A O 1
ATOM 2087 N N . MET A 1 281 ? -41.429 -19.799 42.076 1.00 59.94 281 MET A N 1
ATOM 2088 C CA . MET A 1 281 ? -41.023 -19.270 43.382 1.00 59.94 281 MET A CA 1
ATOM 2089 C C . MET A 1 281 ? -41.247 -20.295 44.504 1.00 59.94 281 MET A C 1
ATOM 2091 O O . MET A 1 281 ? -42.265 -20.987 44.529 1.00 59.94 281 MET A O 1
ATOM 2095 N N . ARG A 1 282 ? -40.321 -20.368 45.471 1.00 66.94 282 ARG A N 1
ATOM 2096 C CA . ARG A 1 282 ? -40.555 -21.035 46.764 1.00 66.94 282 ARG A CA 1
ATOM 2097 C C . ARG A 1 282 ? -40.804 -19.992 47.860 1.00 66.94 282 ARG A C 1
ATOM 2099 O O . ARG A 1 282 ? -40.118 -18.968 47.861 1.00 66.94 282 ARG A O 1
ATOM 2106 N N . PRO A 1 283 ? -41.717 -20.240 48.817 1.00 67.44 283 PRO A N 1
ATOM 2107 C CA . PRO A 1 283 ? -41.868 -19.354 49.964 1.00 67.44 283 PRO A CA 1
ATOM 2108 C C . PRO A 1 283 ? -40.530 -19.170 50.695 1.00 67.44 283 PRO A C 1
ATOM 2110 O O . PRO A 1 283 ? -39.808 -20.145 50.903 1.00 67.44 283 PRO A O 1
ATOM 2113 N N . ASN A 1 284 ? -40.211 -17.929 51.077 1.00 70.50 284 ASN A N 1
ATOM 2114 C CA . ASN A 1 284 ? -38.975 -17.536 51.770 1.00 70.50 284 ASN A CA 1
ATOM 2115 C C . ASN A 1 284 ? -37.675 -17.686 50.958 1.00 70.50 284 ASN A C 1
ATOM 2117 O O . ASN A 1 284 ? -36.586 -17.705 51.533 1.00 70.50 284 ASN A O 1
ATOM 2121 N N . GLN A 1 285 ? -37.753 -17.775 49.629 1.00 75.12 285 GLN A N 1
ATOM 2122 C CA . GLN A 1 285 ? -36.563 -17.724 48.782 1.00 75.12 285 GLN A CA 1
ATOM 2123 C C . GLN A 1 285 ? -35.902 -16.336 48.849 1.00 75.12 285 GLN A C 1
ATOM 2125 O O . GLN A 1 285 ? -36.588 -15.314 48.863 1.00 75.12 285 GLN A O 1
ATOM 2130 N N . THR A 1 286 ? -34.569 -16.293 48.880 1.00 75.81 286 THR A N 1
ATOM 2131 C CA . THR A 1 286 ? -33.800 -15.042 48.939 1.00 75.81 286 THR A CA 1
ATOM 2132 C C . THR A 1 286 ? -33.202 -14.670 47.585 1.00 75.81 286 THR A C 1
ATOM 2134 O O . THR A 1 286 ? -32.758 -15.541 46.837 1.00 75.81 286 THR A O 1
ATOM 2137 N N . ILE A 1 287 ? -33.153 -13.369 47.298 1.00 73.06 287 ILE A N 1
ATOM 2138 C CA . ILE A 1 287 ? -32.467 -12.764 46.150 1.00 73.06 287 ILE A CA 1
ATOM 2139 C C . ILE A 1 287 ? -31.417 -11.789 46.684 1.00 73.06 287 ILE A C 1
ATOM 2141 O O . ILE A 1 287 ? -31.716 -10.971 47.554 1.00 73.06 287 ILE A O 1
ATOM 2145 N N . SER A 1 288 ? -30.196 -11.845 46.163 1.00 73.56 288 SER A N 1
ATOM 2146 C CA . SER A 1 288 ? -29.140 -10.903 46.542 1.00 73.56 288 SER A CA 1
ATOM 2147 C C . SER A 1 288 ? -29.407 -9.494 46.018 1.00 73.56 288 SER A C 1
ATOM 2149 O O . SER A 1 288 ? -29.909 -9.316 44.907 1.00 73.56 288 SER A O 1
ATOM 2151 N N . LYS A 1 289 ? -29.094 -8.481 46.832 1.00 72.06 289 LYS A N 1
ATOM 2152 C CA . LYS A 1 289 ? -29.188 -7.074 46.422 1.00 72.06 289 LYS A CA 1
ATOM 2153 C C . LYS A 1 289 ? -28.078 -6.738 45.416 1.00 72.06 289 LYS A C 1
ATOM 2155 O O . LYS A 1 289 ? -26.987 -7.293 45.546 1.00 72.06 289 LYS A O 1
ATOM 2160 N N . PRO A 1 290 ? -28.318 -5.843 44.441 1.00 67.56 290 PRO A N 1
ATOM 2161 C CA . PRO A 1 290 ? -27.242 -5.332 43.604 1.00 67.56 290 PRO A CA 1
ATOM 2162 C C . PRO A 1 290 ? -26.288 -4.487 44.455 1.00 67.56 290 PRO A C 1
ATOM 2164 O O . PRO A 1 290 ? -26.708 -3.829 45.410 1.00 67.56 290 PRO A O 1
ATOM 2167 N N . GLU A 1 291 ? -25.012 -4.483 44.088 1.00 69.12 291 GLU A N 1
ATOM 2168 C CA . GLU A 1 291 ? -24.065 -3.492 44.593 1.00 69.12 291 GLU A CA 1
ATOM 2169 C C . GLU A 1 291 ? -24.398 -2.148 43.942 1.00 69.12 291 GLU A C 1
ATOM 2171 O O . GLU A 1 291 ? -24.309 -2.010 42.721 1.00 69.12 291 GLU A O 1
ATOM 2176 N N . CYS A 1 292 ? -24.844 -1.181 44.744 1.00 67.62 292 CYS A N 1
ATOM 2177 C CA . CYS A 1 292 ? -25.185 0.148 44.253 1.00 67.62 292 CYS A CA 1
ATOM 2178 C C . CYS A 1 292 ? -23.993 1.105 44.347 1.00 67.62 292 CYS A C 1
ATOM 2180 O O . CYS A 1 292 ? -23.263 1.066 45.341 1.00 67.62 292 CYS A O 1
ATOM 2182 N N . PRO A 1 293 ? -23.783 1.958 43.328 1.00 62.44 293 PRO A N 1
ATOM 2183 C CA . PRO A 1 293 ? -22.659 2.877 43.306 1.00 62.44 293 PRO A CA 1
ATOM 2184 C C . PRO A 1 293 ? -22.808 3.964 44.375 1.00 62.44 293 PRO A C 1
ATOM 2186 O O . PRO A 1 293 ? -23.912 4.414 44.699 1.00 62.44 293 PRO A O 1
ATOM 2189 N N . THR A 1 294 ? -21.663 4.415 44.880 1.00 68.62 294 THR A N 1
ATOM 2190 C CA . THR A 1 294 ? -21.553 5.663 45.636 1.00 68.62 294 THR A CA 1
ATOM 2191 C C . THR A 1 294 ? -21.228 6.778 44.651 1.00 68.62 294 THR A C 1
ATOM 2193 O O . THR A 1 294 ? -20.236 6.694 43.926 1.00 68.62 294 THR A O 1
ATOM 2196 N N . TYR A 1 295 ? -22.064 7.810 44.608 1.00 66.44 295 TYR A N 1
ATOM 2197 C CA . TYR A 1 295 ? -21.842 8.982 43.772 1.00 66.44 295 TYR A CA 1
ATOM 2198 C C . TYR A 1 295 ? -20.680 9.831 44.310 1.00 66.44 295 TYR A C 1
ATOM 2200 O O . TYR A 1 295 ? -20.277 9.728 45.470 1.00 66.44 295 TYR A O 1
ATOM 2208 N N . SER A 1 296 ? -20.127 10.696 43.457 1.00 60.19 296 SER A N 1
ATOM 2209 C CA . SER A 1 296 ? -18.981 11.559 43.783 1.00 60.19 296 SER A CA 1
ATOM 2210 C C . SER A 1 296 ? -19.243 12.551 44.924 1.00 60.19 296 SER A C 1
ATOM 2212 O O . SER A 1 296 ? -18.301 13.086 45.499 1.00 60.19 296 SER A O 1
ATOM 2214 N N . ASP A 1 297 ? -20.510 12.809 45.248 1.00 68.94 297 ASP A N 1
ATOM 2215 C CA . ASP A 1 297 ? -20.957 13.632 46.377 1.00 68.94 297 ASP A CA 1
ATOM 2216 C C . ASP A 1 297 ? -21.049 12.844 47.704 1.00 68.94 297 ASP A C 1
ATOM 2218 O O . ASP A 1 297 ? -21.433 13.399 48.732 1.00 68.94 297 ASP A O 1
ATOM 2222 N N . GLY A 1 298 ? -20.687 11.555 47.695 1.00 67.38 298 GLY A N 1
ATOM 2223 C CA . GLY A 1 298 ? -20.786 10.653 48.841 1.00 67.38 298 GLY A CA 1
ATOM 2224 C C . GLY A 1 298 ? -22.180 10.053 49.048 1.00 67.38 298 GLY A C 1
ATOM 2225 O O . GLY A 1 298 ? -22.360 9.263 49.977 1.00 67.38 298 GLY A O 1
ATOM 2226 N N . THR A 1 299 ? -23.159 10.382 48.200 1.00 72.00 299 THR A N 1
ATOM 2227 C CA . THR A 1 299 ? -24.497 9.793 48.250 1.00 72.00 299 THR A CA 1
ATOM 2228 C C . THR A 1 299 ? -24.420 8.332 47.813 1.00 72.00 299 THR A C 1
ATOM 2230 O O . THR A 1 299 ? -23.975 8.013 46.711 1.00 72.00 299 THR A O 1
ATOM 2233 N N . VAL A 1 300 ? -24.857 7.418 48.679 1.00 67.19 300 VAL A N 1
ATOM 2234 C CA . VAL A 1 300 ? -24.952 5.993 48.345 1.00 67.19 300 VAL A CA 1
ATOM 2235 C C . VAL A 1 300 ? -26.316 5.750 47.723 1.00 67.19 300 VAL A C 1
ATOM 2237 O O . VAL A 1 300 ? -27.339 5.970 48.375 1.00 67.19 300 VAL A O 1
ATOM 2240 N N . SER A 1 301 ? -26.334 5.291 46.473 1.00 65.94 301 SER A N 1
ATOM 2241 C CA . SER A 1 301 ? -27.585 4.904 45.838 1.00 65.94 301 SER A CA 1
ATOM 2242 C C . SER A 1 301 ? -28.217 3.737 46.597 1.00 65.94 301 SER A C 1
ATOM 2244 O O . SER A 1 301 ? -27.542 2.774 46.972 1.00 65.94 301 SER A O 1
ATOM 2246 N N . THR A 1 302 ? -29.520 3.825 46.855 1.00 63.69 302 THR A N 1
ATOM 2247 C CA . THR A 1 302 ? -30.223 2.767 47.587 1.00 63.69 302 THR A CA 1
ATOM 2248 C C . THR A 1 302 ? -30.816 1.755 46.611 1.00 63.69 302 THR A C 1
ATOM 2250 O O . THR A 1 302 ? -31.382 2.143 45.584 1.00 63.69 302 THR A O 1
ATOM 2253 N N . PRO A 1 303 ? -30.699 0.445 46.892 1.00 65.06 303 PRO A N 1
ATOM 2254 C CA . PRO A 1 303 ? -31.321 -0.563 46.057 1.00 65.06 303 PRO A CA 1
ATOM 2255 C C . PRO A 1 303 ? -32.838 -0.494 46.239 1.00 65.06 303 PRO A C 1
ATOM 2257 O O . PRO A 1 303 ? -33.361 -0.747 47.323 1.00 65.06 303 PRO A O 1
ATOM 2260 N N . LEU A 1 304 ? -33.554 -0.200 45.163 1.00 61.75 304 LEU A N 1
ATOM 2261 C CA . LEU A 1 304 ? -34.998 -0.360 45.070 1.00 61.75 304 LEU A CA 1
ATOM 2262 C C . LEU A 1 304 ? -35.332 -1.702 44.430 1.00 61.75 304 LEU A C 1
ATOM 2264 O O . LEU A 1 304 ? -34.613 -2.196 43.560 1.00 61.75 304 LEU A O 1
ATOM 2268 N N . VAL A 1 305 ? -36.461 -2.270 44.842 1.00 63.06 305 VAL A N 1
ATOM 2269 C CA . VAL A 1 305 ? -37.011 -3.502 44.282 1.00 63.06 305 VAL A CA 1
ATOM 2270 C C . VAL A 1 305 ? -38.332 -3.168 43.586 1.00 63.06 305 VAL A C 1
ATOM 2272 O O . VAL A 1 305 ? -39.213 -2.537 44.168 1.00 63.06 305 VAL A O 1
ATOM 2275 N N . PHE A 1 306 ? -38.467 -3.571 42.327 1.00 59.47 306 PHE A N 1
ATOM 2276 C CA . PHE A 1 306 ? -39.710 -3.504 41.567 1.00 59.47 306 PHE A CA 1
ATOM 2277 C C . PHE A 1 306 ? -40.183 -4.930 41.333 1.00 59.47 306 PHE A C 1
ATOM 2279 O O . PHE A 1 306 ? -39.455 -5.768 40.801 1.00 59.47 306 PHE A O 1
ATOM 2286 N N . VAL A 1 307 ? -41.405 -5.191 41.777 1.00 58.25 307 VAL A N 1
ATOM 2287 C CA . VAL A 1 307 ? -42.052 -6.499 41.737 1.00 58.25 307 VAL A CA 1
ATOM 2288 C C . VAL A 1 307 ? -43.201 -6.370 40.745 1.00 58.25 307 VAL A C 1
ATOM 2290 O O . VAL A 1 307 ? -44.216 -5.754 41.063 1.00 58.25 307 VAL A O 1
ATOM 2293 N N . ALA A 1 308 ? -43.037 -6.909 39.537 1.00 53.19 308 ALA A N 1
ATOM 2294 C CA . ALA A 1 308 ? -44.136 -7.058 38.587 1.00 53.19 308 ALA A CA 1
ATOM 2295 C C . ALA A 1 308 ? -44.624 -8.508 38.657 1.00 53.19 308 ALA A C 1
ATOM 2297 O O . ALA A 1 308 ? -43.897 -9.439 38.301 1.00 53.19 308 ALA A O 1
ATOM 2298 N N . VAL A 1 309 ? -45.832 -8.693 39.190 1.00 56.38 309 VAL A N 1
ATOM 2299 C CA . VAL A 1 309 ? -46.467 -10.007 39.329 1.00 56.38 309 VAL A CA 1
ATOM 2300 C C . VAL A 1 309 ? -47.444 -10.184 38.180 1.00 56.38 309 VAL A C 1
ATOM 2302 O O . VAL A 1 309 ? -48.368 -9.385 38.047 1.00 56.38 309 VAL A O 1
ATOM 2305 N N . ASP A 1 310 ? -47.274 -11.248 37.404 1.00 46.44 310 ASP A N 1
ATOM 2306 C CA . ASP A 1 310 ? -48.343 -11.775 36.561 1.00 46.44 310 ASP A CA 1
ATOM 2307 C C . ASP A 1 310 ? -48.426 -13.279 36.828 1.00 46.44 310 ASP A C 1
ATOM 2309 O O . ASP A 1 310 ? -47.520 -14.049 36.508 1.00 46.44 310 ASP A O 1
ATOM 2313 N N . GLY A 1 311 ? -49.457 -13.689 37.561 1.00 46.62 311 GLY A N 1
ATOM 2314 C CA . GLY A 1 311 ? -49.570 -15.059 38.040 1.00 46.62 311 GLY A CA 1
ATOM 2315 C C . GLY A 1 311 ? -50.911 -15.322 38.702 1.00 46.62 311 GLY A C 1
ATOM 2316 O O . GLY A 1 311 ? -51.097 -15.056 39.888 1.00 46.62 311 GLY A O 1
ATOM 2317 N N . ALA A 1 312 ? -51.847 -15.878 37.935 1.00 48.66 312 ALA A N 1
ATOM 2318 C CA . ALA A 1 312 ? -52.987 -16.590 38.494 1.00 48.66 312 ALA A CA 1
ATOM 2319 C C . ALA A 1 312 ? -52.494 -17.924 39.089 1.00 48.66 312 ALA A C 1
ATOM 2321 O O . ALA A 1 312 ? -51.586 -18.527 38.518 1.00 48.66 312 ALA A O 1
ATOM 2322 N N . PRO A 1 313 ? -53.063 -18.418 40.203 1.00 50.00 313 PRO A N 1
ATOM 2323 C CA . PRO A 1 313 ? -52.678 -19.712 40.756 1.00 50.00 313 PRO A CA 1
ATOM 2324 C C . PRO A 1 313 ? -52.929 -20.833 39.732 1.00 50.00 313 PRO A C 1
ATOM 2326 O O . PRO A 1 313 ? -54.061 -21.274 39.540 1.00 50.00 313 PRO A O 1
ATOM 2329 N N . THR A 1 314 ? -51.877 -21.327 39.076 1.00 46.09 314 THR A N 1
ATOM 2330 C CA . THR A 1 314 ? -51.922 -22.526 38.228 1.00 46.09 314 THR A CA 1
ATOM 2331 C C . THR A 1 314 ? -51.780 -23.764 39.103 1.00 46.09 314 THR A C 1
ATOM 2333 O O . THR A 1 314 ? -50.738 -24.406 39.163 1.00 46.09 314 THR A O 1
ATOM 2336 N N . GLY A 1 315 ? -52.843 -24.107 39.828 1.00 45.12 315 GLY A N 1
ATOM 2337 C CA . GLY A 1 315 ? -52.843 -25.334 40.626 1.00 45.12 315 GLY A CA 1
ATOM 2338 C C . GLY A 1 315 ? -53.696 -25.239 41.873 1.00 45.12 315 GLY A C 1
ATOM 2339 O O . GLY A 1 315 ? -53.188 -25.094 42.978 1.00 45.12 315 GLY A O 1
ATOM 2340 N N . GLY A 1 316 ? -55.003 -25.346 41.682 1.00 43.84 316 GLY A N 1
ATOM 2341 C CA . GLY A 1 316 ? -55.983 -25.393 42.756 1.00 43.84 316 GLY A CA 1
ATOM 2342 C C . GLY A 1 316 ? -57.327 -25.002 42.182 1.00 43.84 316 GLY A C 1
ATOM 2343 O O . GLY A 1 316 ? -57.630 -23.822 42.055 1.00 43.84 316 GLY A O 1
ATOM 2344 N N . THR A 1 317 ? -58.125 -25.980 41.761 1.00 42.06 317 THR A N 1
ATOM 2345 C CA . THR A 1 317 ? -59.515 -25.717 41.382 1.00 42.06 317 THR A CA 1
ATOM 2346 C C . THR A 1 317 ? -60.204 -24.981 42.528 1.00 42.06 317 THR A C 1
ATOM 2348 O O . THR A 1 317 ? -60.156 -25.446 43.672 1.00 42.06 317 THR A O 1
ATOM 2351 N N . SER A 1 318 ? -60.843 -23.848 42.228 1.00 40.25 318 SER A N 1
ATOM 2352 C CA . SER A 1 318 ? -61.675 -23.111 43.180 1.00 40.25 318 SER A CA 1
ATOM 2353 C C . SER A 1 318 ? -62.612 -24.084 43.908 1.00 40.25 318 SER A C 1
ATOM 2355 O O . SER A 1 318 ? -63.414 -24.755 43.260 1.00 40.25 318 SER A O 1
ATOM 2357 N N . GLY A 1 319 ? -62.493 -24.193 45.234 1.00 47.69 319 GLY A N 1
ATOM 2358 C CA . GLY A 1 319 ? -63.339 -25.067 46.058 1.00 47.69 319 GLY A CA 1
ATOM 2359 C C . GLY A 1 319 ? -62.662 -26.305 46.660 1.00 47.69 319 GLY A C 1
ATOM 2360 O O . GLY A 1 319 ? -63.262 -26.937 47.526 1.00 47.69 319 GLY A O 1
ATOM 2361 N N . ALA A 1 320 ? -61.423 -26.644 46.291 1.00 49.44 320 ALA A N 1
ATOM 2362 C CA . ALA A 1 320 ? -60.664 -27.663 47.022 1.00 49.44 320 ALA A CA 1
ATOM 2363 C C . ALA A 1 320 ? -60.113 -27.050 48.321 1.00 49.44 320 ALA A C 1
ATOM 2365 O O . ALA A 1 320 ? -59.312 -26.119 48.273 1.00 49.44 320 ALA A O 1
ATOM 2366 N N . GLY A 1 321 ? -60.559 -27.532 49.484 1.00 55.00 321 GLY A N 1
ATOM 2367 C CA . GLY A 1 321 ? -60.007 -27.106 50.772 1.00 55.00 321 GLY A CA 1
ATOM 2368 C C . GLY A 1 321 ? -58.511 -27.415 50.828 1.00 55.00 321 GLY A C 1
ATOM 2369 O O . GLY A 1 321 ? -58.125 -28.576 50.914 1.00 55.00 321 GLY A O 1
ATOM 2370 N N . MET A 1 322 ? -57.671 -26.384 50.751 1.00 58.00 322 MET A N 1
ATOM 2371 C CA . MET A 1 322 ? -56.216 -26.518 50.788 1.00 58.00 322 MET A CA 1
ATOM 2372 C C . MET A 1 322 ? -55.695 -26.144 52.164 1.00 58.00 322 MET A C 1
ATOM 2374 O O . MET A 1 322 ? -56.036 -25.074 52.665 1.00 58.00 322 MET A O 1
ATOM 2378 N N . THR A 1 323 ? -54.847 -26.992 52.749 1.00 62.97 323 THR A N 1
ATOM 2379 C CA . THR A 1 323 ? -54.117 -26.688 53.984 1.00 62.97 323 THR A CA 1
ATOM 2380 C C . THR A 1 323 ? -52.775 -26.041 53.652 1.00 62.97 323 THR A C 1
ATOM 2382 O O . THR A 1 323 ? -51.939 -26.632 52.975 1.00 62.97 323 THR A O 1
ATOM 2385 N N . ILE A 1 324 ? -52.557 -24.825 54.143 1.00 65.38 324 ILE A N 1
ATOM 2386 C CA . ILE A 1 324 ? -51.349 -24.029 53.925 1.00 65.38 324 ILE A CA 1
ATOM 2387 C C . ILE A 1 324 ? -50.699 -23.769 55.282 1.00 65.38 324 ILE A C 1
ATOM 2389 O O . ILE A 1 324 ? -51.380 -23.340 56.215 1.00 65.38 324 ILE A O 1
ATOM 2393 N N . ALA A 1 325 ? -49.390 -24.002 55.402 1.00 68.50 325 ALA A N 1
ATOM 2394 C CA . ALA A 1 325 ? -48.653 -23.632 56.602 1.00 68.50 325 ALA A CA 1
ATOM 2395 C C . ALA A 1 325 ? -48.319 -22.140 56.537 1.00 68.50 325 ALA A C 1
ATOM 2397 O O . ALA A 1 325 ? -47.598 -21.683 55.644 1.00 68.50 325 ALA A O 1
ATOM 2398 N N . THR A 1 326 ? -48.851 -21.380 57.487 1.00 66.88 326 THR A N 1
ATOM 2399 C CA . THR A 1 326 ? -48.657 -19.931 57.586 1.00 66.88 326 THR A CA 1
ATOM 2400 C C . THR A 1 326 ? -47.887 -19.588 58.859 1.00 66.88 326 THR A C 1
ATOM 2402 O O . THR A 1 326 ? -47.659 -20.447 59.715 1.00 66.88 326 THR A O 1
ATOM 2405 N N . THR A 1 327 ? -47.489 -18.328 59.022 1.00 65.00 327 THR A N 1
ATOM 2406 C CA . THR A 1 327 ? -46.884 -17.839 60.274 1.00 65.00 327 THR A CA 1
ATOM 2407 C C . THR A 1 327 ? -47.823 -17.936 61.479 1.00 65.00 327 THR A C 1
ATOM 2409 O O . THR A 1 327 ? -47.342 -17.995 62.606 1.00 65.00 327 THR A O 1
ATOM 2412 N N . SER A 1 328 ? -49.140 -17.997 61.263 1.00 65.75 328 SER A N 1
ATOM 2413 C CA . SER A 1 328 ? -50.159 -18.146 62.310 1.00 65.75 328 SER A CA 1
ATOM 2414 C C . SER A 1 328 ? -50.669 -19.586 62.481 1.00 65.75 328 SER A C 1
ATOM 2416 O O . SER A 1 328 ? -51.655 -19.807 63.182 1.00 65.75 328 SER A O 1
ATOM 2418 N N . GLY A 1 329 ? -49.997 -20.572 61.873 1.00 69.44 329 GLY A N 1
ATOM 2419 C CA . GLY A 1 329 ? -50.376 -21.988 61.912 1.00 69.44 329 GLY A CA 1
ATOM 2420 C C . GLY A 1 329 ? -50.942 -22.499 60.585 1.00 69.44 329 GLY A C 1
ATOM 2421 O O . GLY A 1 329 ? -50.884 -21.821 59.556 1.00 69.44 329 GLY A O 1
ATOM 2422 N N . ASN A 1 330 ? -51.464 -23.727 60.587 1.00 71.25 330 ASN A N 1
ATOM 2423 C CA . ASN A 1 330 ? -52.034 -24.335 59.386 1.00 71.25 330 ASN A CA 1
ATOM 2424 C C . ASN A 1 330 ? -53.433 -23.770 59.120 1.00 71.25 330 ASN A C 1
ATOM 2426 O O . ASN A 1 330 ? -54.330 -23.904 59.952 1.00 71.25 330 ASN A O 1
ATOM 2430 N N . VAL A 1 331 ? -53.631 -23.176 57.945 1.00 67.44 331 VAL A N 1
ATOM 2431 C CA . VAL A 1 331 ? -54.920 -22.631 57.509 1.00 67.44 331 VAL A CA 1
ATOM 2432 C C . VAL A 1 331 ? -55.483 -23.527 56.420 1.00 67.44 331 VAL A C 1
ATOM 2434 O O . VAL A 1 331 ? -54.808 -23.764 55.425 1.00 67.44 331 VAL A O 1
ATOM 2437 N N . THR A 1 332 ? -56.709 -24.025 56.598 1.00 69.06 332 THR A N 1
ATOM 2438 C CA . THR A 1 332 ? -57.403 -24.823 55.574 1.00 69.06 332 THR A CA 1
ATOM 2439 C C . THR A 1 332 ? -58.578 -24.039 55.010 1.00 69.06 332 THR A C 1
ATOM 2441 O O . THR A 1 332 ? -59.425 -23.625 55.794 1.00 69.06 332 THR A O 1
ATOM 2444 N N . GLY A 1 333 ? -58.649 -23.822 53.693 1.00 68.56 333 GLY A N 1
ATOM 2445 C CA . GLY A 1 333 ? -59.752 -23.083 53.058 1.00 68.56 333 GLY A CA 1
ATOM 2446 C C . GLY A 1 333 ? -59.597 -22.907 51.544 1.00 68.56 333 GLY A C 1
ATOM 2447 O O . GLY A 1 333 ? -58.743 -23.547 50.931 1.00 68.56 333 GLY A O 1
ATOM 2448 N N . VAL A 1 334 ? -60.429 -22.047 50.942 1.00 67.94 334 VAL A N 1
ATOM 2449 C CA . VAL A 1 334 ? -60.372 -21.728 49.503 1.00 67.94 334 VAL A CA 1
ATOM 2450 C C . VAL A 1 334 ? -59.517 -20.485 49.278 1.00 67.94 334 VAL A C 1
ATOM 2452 O O . VAL A 1 334 ? -59.808 -19.420 49.827 1.00 67.94 334 VAL A O 1
ATOM 2455 N N . VAL A 1 335 ? -58.475 -20.618 48.458 1.00 69.44 335 VAL A N 1
ATOM 2456 C CA . VAL A 1 335 ? -57.595 -19.508 48.071 1.00 69.44 335 VAL A CA 1
ATOM 2457 C C . VAL A 1 335 ? -58.272 -18.705 46.965 1.00 69.44 335 VAL A C 1
ATOM 2459 O O . VAL A 1 335 ? -58.632 -19.246 45.925 1.00 69.44 335 VAL A O 1
ATOM 2462 N N . GLN A 1 336 ? -58.454 -17.415 47.210 1.00 68.94 336 GLN A N 1
ATOM 2463 C CA . GLN A 1 336 ? -59.166 -16.485 46.329 1.00 68.94 336 GLN A CA 1
ATOM 2464 C C . GLN A 1 336 ? -58.206 -15.570 45.561 1.00 68.94 336 GLN A C 1
ATOM 2466 O O . GLN A 1 336 ? -58.500 -15.134 44.453 1.00 68.94 336 GLN A O 1
ATOM 2471 N N . SER A 1 337 ? -57.052 -15.257 46.150 1.00 68.94 337 SER A N 1
ATOM 2472 C CA . SER A 1 337 ? -56.042 -14.407 45.527 1.00 68.94 337 SER A CA 1
ATOM 2473 C C . SER A 1 337 ? -54.657 -14.730 46.075 1.00 68.94 337 SER A C 1
ATOM 2475 O O . SER A 1 337 ? -54.516 -15.183 47.214 1.00 68.94 337 SER A O 1
ATOM 2477 N N . VAL A 1 338 ? -53.642 -14.483 45.255 1.00 70.19 338 VAL A N 1
ATOM 2478 C CA . VAL A 1 338 ? -52.229 -14.604 45.603 1.00 70.19 338 VAL A CA 1
ATOM 2479 C C . VAL A 1 338 ? -51.571 -13.275 45.279 1.00 70.19 338 VAL A C 1
ATOM 2481 O O . VAL A 1 338 ? -51.833 -12.685 44.234 1.00 70.19 338 VAL A O 1
ATOM 2484 N N . ARG A 1 339 ? -50.700 -12.809 46.166 1.00 72.75 339 ARG A N 1
ATOM 2485 C CA . ARG A 1 339 ? -49.778 -11.716 45.874 1.00 72.75 339 ARG A CA 1
ATOM 2486 C C . ARG A 1 339 ? -48.386 -12.102 46.327 1.00 72.75 339 ARG A C 1
ATOM 2488 O O . ARG A 1 339 ? -48.223 -12.846 47.294 1.00 72.75 339 ARG A O 1
ATOM 2495 N N . THR A 1 340 ? -47.389 -11.570 45.646 1.00 72.50 340 THR A N 1
ATOM 2496 C CA . THR A 1 340 ? -45.991 -11.735 46.029 1.00 72.50 340 THR A CA 1
ATOM 2497 C C . THR A 1 340 ? -45.383 -10.376 46.297 1.00 72.50 340 THR A C 1
ATOM 2499 O O . THR A 1 340 ? -45.668 -9.424 45.573 1.00 72.50 340 THR A O 1
ATOM 2502 N N . ASP A 1 341 ? -44.549 -10.285 47.321 1.00 72.19 341 ASP A N 1
ATOM 2503 C CA . ASP A 1 341 ? -43.725 -9.112 47.580 1.00 72.19 341 ASP A CA 1
ATOM 2504 C C . ASP A 1 341 ? -42.287 -9.533 47.896 1.00 72.19 341 ASP A C 1
ATOM 2506 O O . ASP A 1 341 ? -41.984 -10.712 48.093 1.00 72.19 341 ASP A O 1
ATOM 2510 N N . ALA A 1 342 ? -41.384 -8.562 47.884 1.00 75.25 342 ALA A N 1
ATOM 2511 C CA . ALA A 1 342 ? -40.008 -8.735 48.310 1.00 75.25 342 ALA A CA 1
ATOM 2512 C C . ALA A 1 342 ? -39.770 -7.803 49.499 1.00 75.25 342 ALA A C 1
ATOM 2514 O O . ALA A 1 342 ? -40.088 -6.616 49.436 1.00 75.25 342 ALA A O 1
ATOM 2515 N N . VAL A 1 343 ? -39.241 -8.346 50.592 1.00 79.38 343 VAL A N 1
ATOM 2516 C CA . VAL A 1 343 ? -38.961 -7.597 51.823 1.00 79.38 343 VAL A CA 1
ATOM 2517 C C . VAL A 1 343 ? -37.474 -7.500 52.042 1.00 79.38 343 VAL A C 1
ATOM 2519 O O . VAL A 1 343 ? -36.742 -8.464 51.819 1.00 79.38 343 VAL A O 1
ATOM 2522 N N . ASP A 1 344 ? -37.043 -6.334 52.500 1.00 80.00 344 ASP A N 1
ATOM 2523 C CA . ASP A 1 344 ? -35.658 -6.107 52.865 1.00 80.00 344 ASP A CA 1
ATOM 2524 C C . ASP A 1 344 ? -35.285 -6.971 54.080 1.00 80.00 344 ASP A C 1
ATOM 2526 O O . ASP A 1 344 ? -35.906 -6.862 55.137 1.00 80.00 344 ASP A O 1
ATOM 2530 N N . ASN A 1 345 ? -34.276 -7.830 53.928 1.00 81.81 345 ASN A N 1
ATOM 2531 C CA . ASN A 1 345 ? -33.709 -8.641 55.001 1.00 81.81 345 ASN A CA 1
ATOM 2532 C C . ASN A 1 345 ? -32.200 -8.376 55.168 1.00 81.81 345 ASN A C 1
ATOM 2534 O O . ASN A 1 345 ? -31.399 -9.293 55.362 1.00 81.81 345 ASN A O 1
ATOM 2538 N N . GLY A 1 346 ? -31.787 -7.114 55.032 1.00 80.69 346 GLY A N 1
ATOM 2539 C CA . GLY A 1 346 ? -30.396 -6.691 55.173 1.00 80.69 346 GLY A CA 1
ATOM 2540 C C . GLY A 1 346 ? -29.607 -6.906 53.884 1.00 80.69 346 GLY A C 1
ATOM 2541 O O . GLY A 1 346 ? -29.714 -6.108 52.956 1.00 80.69 346 GLY A O 1
ATOM 2542 N N . SER A 1 347 ? -28.800 -7.967 53.810 1.00 77.69 347 SER A N 1
ATOM 2543 C CA . SER A 1 347 ? -27.955 -8.256 52.634 1.00 77.69 347 SER A CA 1
ATOM 2544 C C . SER A 1 347 ? -28.737 -8.795 51.429 1.00 77.69 347 SER A C 1
ATOM 2546 O O . SER A 1 347 ? -28.248 -8.745 50.304 1.00 77.69 347 SER A O 1
ATOM 2548 N N . ASN A 1 348 ? -29.948 -9.309 51.650 1.00 78.56 348 ASN A N 1
ATOM 2549 C CA . ASN A 1 348 ? -30.782 -9.932 50.624 1.00 78.56 348 ASN A CA 1
ATOM 2550 C C . ASN A 1 348 ? -32.220 -9.405 50.698 1.00 78.56 348 ASN A C 1
ATOM 2552 O O . ASN A 1 348 ? -32.675 -8.940 51.744 1.00 78.56 348 ASN A O 1
ATOM 2556 N N . TRP A 1 349 ? -32.949 -9.539 49.597 1.00 78.31 349 TRP A N 1
ATOM 2557 C CA . TRP A 1 349 ? -34.405 -9.479 49.572 1.00 78.31 349 TRP A CA 1
ATOM 2558 C C . TRP A 1 349 ? -34.974 -10.872 49.850 1.00 78.31 349 TRP A C 1
ATOM 2560 O O . TRP A 1 349 ? -34.553 -11.849 49.231 1.00 78.31 349 TRP A O 1
ATOM 2570 N N . THR A 1 350 ? -35.945 -10.975 50.753 1.00 80.69 350 THR A N 1
ATOM 2571 C CA . THR A 1 350 ? -36.713 -12.208 50.974 1.00 80.69 350 THR A CA 1
ATOM 2572 C C . THR A 1 350 ? -38.033 -12.106 50.227 1.00 80.69 350 THR A C 1
ATOM 2574 O O . THR A 1 350 ? -38.829 -11.203 50.492 1.00 80.69 350 THR A O 1
ATOM 2577 N N . LEU A 1 351 ? -38.284 -13.038 49.312 1.00 77.19 351 LEU A N 1
ATOM 2578 C CA . LEU A 1 351 ? -39.558 -13.136 48.613 1.00 77.19 351 LEU A CA 1
ATOM 2579 C C . LEU A 1 351 ? -40.615 -13.722 49.543 1.00 77.19 351 LEU A C 1
ATOM 2581 O O . LEU A 1 351 ? -40.427 -14.805 50.110 1.00 77.19 351 LEU A O 1
ATOM 2585 N N . ARG A 1 352 ? -41.751 -13.037 49.669 1.00 76.44 352 ARG A N 1
ATOM 2586 C CA . ARG A 1 352 ? -42.918 -13.568 50.370 1.00 76.44 352 ARG A CA 1
ATOM 2587 C C . ARG A 1 352 ? -44.040 -13.822 49.390 1.00 76.44 352 ARG A C 1
ATOM 2589 O O . ARG A 1 352 ? -44.356 -13.006 48.528 1.00 76.44 352 ARG A O 1
ATOM 2596 N N . MET A 1 353 ? -44.693 -14.954 49.600 1.00 75.50 353 MET A N 1
ATOM 2597 C CA . MET A 1 353 ? -45.962 -15.279 48.974 1.00 75.50 353 MET A CA 1
ATOM 2598 C C . MET A 1 353 ? -47.052 -15.094 50.019 1.00 75.50 353 MET A C 1
ATOM 2600 O O . MET A 1 353 ? -46.951 -15.619 51.131 1.00 75.50 353 MET A O 1
ATOM 2604 N N . GLN A 1 354 ? -48.087 -14.345 49.669 1.00 76.06 354 GLN A N 1
ATOM 2605 C CA . GLN A 1 354 ? -49.242 -14.124 50.518 1.00 76.06 354 GLN A CA 1
ATOM 2606 C C . GLN A 1 354 ? -50.497 -14.589 49.799 1.00 76.06 354 GLN A C 1
ATOM 2608 O O . GLN A 1 354 ? -50.680 -14.331 48.611 1.00 76.06 354 GLN A O 1
ATOM 2613 N N . VAL A 1 355 ? -51.365 -15.273 50.534 1.00 73.81 355 VAL A N 1
ATOM 2614 C CA . VAL A 1 355 ? -52.621 -15.817 50.017 1.00 73.81 355 VAL A CA 1
ATOM 2615 C C . VAL A 1 355 ? -53.798 -15.232 50.777 1.00 73.81 355 VAL A C 1
ATOM 2617 O O . VAL A 1 355 ? -53.747 -15.076 51.998 1.00 73.81 355 VAL A O 1
ATOM 2620 N N . TYR A 1 356 ? -54.862 -14.910 50.055 1.00 73.88 356 TYR A N 1
ATOM 2621 C CA . TYR A 1 356 ? -56.140 -14.516 50.632 1.00 73.88 356 TYR A CA 1
ATOM 2622 C C . TYR A 1 356 ? -57.069 -15.730 50.643 1.00 73.88 356 TYR A C 1
ATOM 2624 O O . TYR A 1 356 ? -57.315 -16.329 49.593 1.00 73.88 356 TYR A O 1
ATOM 2632 N N . ILE A 1 357 ? -57.560 -16.114 51.826 1.00 69.94 357 ILE A N 1
ATOM 2633 C CA . ILE A 1 357 ? -58.365 -17.329 52.022 1.00 69.94 357 ILE A CA 1
ATOM 2634 C C . ILE A 1 357 ? -59.755 -16.958 52.545 1.00 69.94 357 ILE A C 1
ATOM 2636 O O . ILE A 1 357 ? -59.890 -16.224 53.526 1.00 69.94 357 ILE A O 1
ATOM 2640 N N . GLN A 1 358 ? -60.796 -17.515 51.921 1.00 66.31 358 GLN A N 1
ATOM 2641 C CA . GLN A 1 358 ? -62.188 -17.366 52.349 1.00 66.31 358 GLN A CA 1
ATOM 2642 C C . GLN A 1 358 ? -62.729 -18.697 52.905 1.00 66.31 358 GLN A C 1
ATOM 2644 O O . GLN A 1 358 ? -62.501 -19.759 52.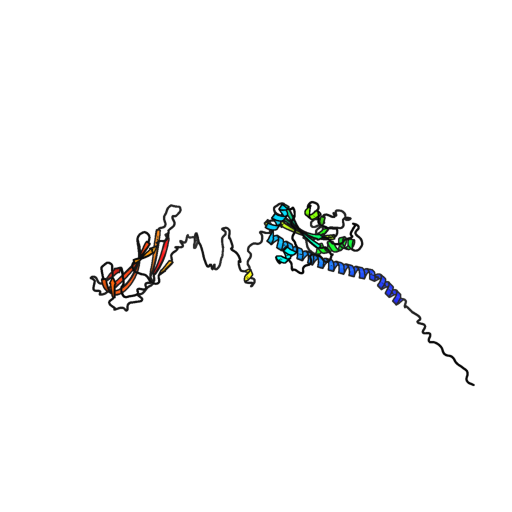327 1.00 66.31 358 GLN A O 1
ATOM 2649 N N . GLY A 1 359 ? -63.454 -18.638 54.030 1.00 60.94 359 GLY A N 1
ATOM 2650 C CA . GLY A 1 359 ? -64.214 -19.771 54.588 1.00 60.94 359 GLY A CA 1
ATOM 2651 C C . GLY A 1 359 ? -63.418 -20.869 55.314 1.00 60.94 359 GLY A C 1
ATOM 2652 O O . GLY A 1 359 ? -63.897 -21.996 55.374 1.00 60.94 359 GLY A O 1
ATOM 2653 N N . GLY A 1 360 ? -62.218 -20.583 55.836 1.00 56.72 360 GLY A N 1
ATOM 2654 C CA . GLY A 1 360 ? -61.338 -21.586 56.460 1.00 56.72 360 GLY A CA 1
ATOM 2655 C C . GLY A 1 360 ? -61.403 -21.718 57.991 1.00 56.72 360 GLY A C 1
ATOM 2656 O O . GLY A 1 360 ? -61.861 -20.815 58.685 1.00 56.72 360 GLY A O 1
ATOM 2657 N N . THR A 1 361 ? -60.886 -22.831 58.533 1.00 55.59 361 THR A N 1
ATOM 2658 C CA . THR A 1 361 ? -60.930 -23.222 59.967 1.00 55.59 361 THR A CA 1
ATOM 2659 C C . THR A 1 361 ? -60.102 -22.356 60.929 1.00 55.59 361 THR A C 1
ATOM 2661 O O . THR A 1 361 ? -60.215 -22.523 62.141 1.00 55.59 361 THR A O 1
ATOM 2664 N N . ALA A 1 362 ? -59.299 -21.409 60.437 1.00 48.25 362 ALA A N 1
ATOM 2665 C CA . ALA A 1 362 ? -58.467 -20.537 61.267 1.00 48.25 362 ALA A CA 1
ATOM 2666 C C . ALA A 1 362 ? -59.056 -19.117 61.394 1.00 48.25 362 ALA A C 1
ATOM 2668 O O . ALA A 1 362 ? -58.599 -18.172 60.758 1.00 48.25 362 ALA A O 1
ATOM 2669 N N . GLY A 1 363 ? -60.071 -18.975 62.249 1.00 51.50 363 GLY A N 1
ATOM 2670 C CA . GLY A 1 363 ? -60.281 -17.820 63.137 1.00 51.50 363 GLY A CA 1
ATOM 2671 C C . GLY A 1 363 ? -60.609 -16.424 62.585 1.00 51.50 363 GLY A C 1
ATOM 2672 O O . GLY A 1 363 ? -61.198 -15.654 63.329 1.00 51.50 363 GLY A O 1
ATOM 2673 N N . THR A 1 364 ? -60.298 -16.049 61.344 1.00 49.78 364 THR A N 1
ATOM 2674 C CA . THR A 1 364 ? -60.749 -14.771 60.751 1.00 49.78 364 THR A CA 1
ATOM 2675 C C . THR A 1 364 ? -60.828 -14.888 59.233 1.00 49.78 364 THR A C 1
ATOM 2677 O O . THR A 1 364 ? -59.844 -14.734 58.518 1.00 49.78 364 THR A O 1
ATOM 2680 N N . THR A 1 365 ? -62.021 -15.161 58.710 1.00 53.09 365 THR A N 1
ATOM 2681 C CA . THR A 1 365 ? -62.294 -14.995 57.279 1.00 53.09 365 THR A CA 1
ATOM 2682 C C . THR A 1 365 ? -61.980 -13.561 56.860 1.00 53.09 365 THR A C 1
ATOM 2684 O O . THR A 1 365 ? -62.528 -12.629 57.445 1.00 53.09 365 THR A O 1
ATOM 2687 N N . GLY A 1 366 ? -61.128 -13.389 55.847 1.00 58.72 366 GLY A N 1
ATOM 2688 C CA . GLY A 1 366 ? -60.851 -12.080 55.252 1.00 58.72 366 GLY A CA 1
ATOM 2689 C C . GLY A 1 366 ? -59.449 -11.503 55.465 1.00 58.72 366 GLY A C 1
ATOM 2690 O O . GLY A 1 366 ? -59.269 -10.314 55.219 1.00 58.72 366 GLY A O 1
ATOM 2691 N N . ASN A 1 367 ? -58.461 -12.309 55.864 1.00 69.38 367 ASN A N 1
ATOM 2692 C CA . ASN A 1 367 ? -57.073 -11.865 56.028 1.00 69.38 367 ASN A CA 1
ATOM 2693 C C . ASN A 1 367 ? -56.115 -12.471 54.986 1.00 69.38 367 ASN A C 1
ATOM 2695 O O . ASN A 1 367 ? -56.352 -13.549 54.439 1.00 69.38 367 ASN A O 1
ATOM 2699 N N . TRP A 1 368 ? -55.021 -11.751 54.719 1.00 75.56 368 TRP A N 1
ATOM 2700 C CA . TRP A 1 368 ? -53.873 -12.252 53.960 1.00 75.56 368 TRP A CA 1
ATOM 2701 C C . TRP A 1 368 ? -52.952 -13.050 54.879 1.00 75.56 368 TRP A C 1
ATOM 2703 O O . TRP A 1 368 ? -52.586 -12.576 55.954 1.00 75.56 368 TRP A O 1
ATOM 2713 N N . TYR A 1 369 ? -52.525 -14.225 54.430 1.00 74.44 369 TYR A N 1
ATOM 2714 C CA . TYR A 1 369 ? -51.613 -15.090 55.169 1.00 74.44 369 TYR A CA 1
ATOM 2715 C C . TYR A 1 369 ? -50.297 -15.253 54.415 1.00 74.44 369 TYR A C 1
ATOM 2717 O O . TYR A 1 369 ? -50.303 -15.573 53.228 1.00 74.44 369 TYR A O 1
ATOM 2725 N N . THR A 1 370 ? -49.168 -15.069 55.104 1.00 77.69 370 THR A N 1
ATOM 2726 C CA . THR A 1 370 ? -47.840 -15.372 54.551 1.00 77.69 370 THR A CA 1
ATOM 2727 C C . THR A 1 370 ? -47.625 -16.879 54.542 1.00 77.69 370 THR A C 1
ATOM 2729 O O . THR A 1 370 ? -47.739 -17.533 55.580 1.00 77.69 370 THR A O 1
ATOM 2732 N N . VAL A 1 371 ? -47.311 -17.424 53.372 1.00 73.00 371 VAL A N 1
ATOM 2733 C CA . VAL A 1 371 ? -47.027 -18.847 53.188 1.00 73.00 371 VAL A CA 1
ATOM 2734 C C . VAL A 1 371 ? -45.607 -19.134 53.676 1.00 73.00 371 VAL A C 1
ATOM 2736 O O . VAL A 1 371 ? -44.668 -18.479 53.240 1.00 73.00 371 VAL A O 1
ATOM 2739 N N . ASN A 1 372 ? -45.441 -20.123 54.556 1.00 71.69 372 ASN A N 1
ATOM 2740 C CA . ASN A 1 372 ? -44.128 -20.613 54.997 1.00 71.69 372 ASN A CA 1
ATOM 2741 C C . ASN A 1 372 ? -43.749 -21.927 54.312 1.00 71.69 372 ASN A C 1
ATOM 2743 O O . ASN A 1 372 ? -42.588 -22.149 53.981 1.00 71.69 372 ASN A O 1
ATOM 2747 N N . ALA A 1 373 ? -44.738 -22.792 54.095 1.00 64.19 373 ALA A N 1
ATOM 2748 C CA . ALA A 1 373 ? -44.613 -24.024 53.335 1.00 64.19 373 ALA A CA 1
ATOM 2749 C C . ALA A 1 373 ? -45.992 -24.417 52.791 1.00 64.19 373 ALA A C 1
ATOM 2751 O O . ALA A 1 373 ? -47.016 -24.202 53.442 1.00 64.19 373 ALA A O 1
ATOM 2752 N N . ALA A 1 374 ? -46.028 -25.017 51.606 1.00 54.31 374 ALA A N 1
ATOM 2753 C CA . ALA A 1 374 ? -47.236 -25.619 51.062 1.00 54.31 374 ALA A CA 1
ATOM 2754 C C . ALA A 1 374 ? -46.972 -27.104 50.816 1.00 54.31 374 ALA A C 1
ATOM 2756 O O . ALA A 1 374 ? -46.088 -27.454 50.035 1.00 54.31 374 ALA A O 1
ATOM 2757 N N . SER A 1 375 ? -47.716 -27.981 51.488 1.00 49.81 375 SER A N 1
ATOM 2758 C CA . SER A 1 375 ? -47.748 -29.400 51.148 1.00 49.81 375 SER A CA 1
ATOM 2759 C C . SER A 1 375 ? -48.877 -29.644 50.142 1.00 49.81 375 SER A C 1
ATOM 2761 O O . SER A 1 375 ? -50.014 -29.239 50.358 1.00 49.81 375 SER A O 1
ATOM 2763 N N . GLY A 1 376 ? -48.568 -30.300 49.020 1.00 48.09 376 GLY A N 1
ATOM 2764 C CA . GLY A 1 376 ? -49.588 -30.865 48.127 1.00 48.09 376 GLY A CA 1
ATOM 2765 C C . GLY A 1 376 ? -50.092 -30.005 46.960 1.00 48.09 376 GLY A C 1
ATOM 2766 O O . GLY A 1 376 ? -50.947 -30.485 46.224 1.00 48.09 376 GLY A O 1
ATOM 2767 N N . ALA A 1 377 ? -49.561 -28.804 46.716 1.00 46.50 377 ALA A N 1
ATOM 2768 C CA . ALA A 1 377 ? -49.830 -28.056 45.481 1.00 46.50 377 ALA A CA 1
ATOM 2769 C C . ALA A 1 377 ? -48.546 -27.406 44.951 1.00 46.50 377 ALA A C 1
ATOM 2771 O O . ALA A 1 377 ? -47.835 -26.723 45.690 1.00 46.50 377 ALA A O 1
ATOM 2772 N N . ASN A 1 378 ? -48.243 -27.639 43.672 1.00 47.22 378 ASN A N 1
ATOM 2773 C CA . ASN A 1 378 ? -47.186 -26.926 42.963 1.00 47.22 378 ASN A CA 1
ATOM 2774 C C . ASN A 1 378 ? -47.672 -25.490 42.744 1.00 47.22 378 ASN A C 1
ATOM 2776 O O . ASN A 1 378 ? -48.494 -25.253 41.867 1.00 47.22 378 ASN A O 1
ATOM 2780 N N . TRP A 1 379 ? -47.210 -24.544 43.559 1.00 50.56 379 TRP A N 1
ATOM 2781 C CA . TRP A 1 379 ? -47.460 -23.129 43.308 1.00 50.56 379 TRP A CA 1
ATOM 2782 C C . TRP A 1 379 ? -46.482 -22.645 42.241 1.00 50.56 379 TRP A C 1
ATOM 2784 O O . TRP A 1 379 ? -45.274 -22.603 42.476 1.00 50.56 379 TRP A O 1
ATOM 2794 N N . GLU A 1 380 ? -46.994 -22.284 41.071 1.00 50.78 380 GLU A N 1
ATOM 2795 C CA . GLU A 1 380 ? -46.238 -21.556 40.055 1.00 50.78 380 GLU A CA 1
ATOM 2796 C C . GLU A 1 380 ? -46.724 -20.110 40.070 1.00 50.78 380 GLU A C 1
ATOM 2798 O O . GLU A 1 380 ? -47.772 -19.771 39.533 1.00 50.78 380 GLU A O 1
ATOM 2803 N N . ALA A 1 381 ? -45.983 -19.261 40.780 1.00 51.44 381 ALA A N 1
ATOM 2804 C CA . ALA A 1 381 ? -46.096 -17.818 40.645 1.00 51.44 381 ALA A CA 1
ATOM 2805 C C . ALA A 1 381 ? -44.874 -17.342 39.863 1.00 51.44 381 ALA A C 1
ATOM 2807 O O . ALA A 1 381 ? -43.738 -17.579 40.293 1.00 51.44 381 ALA A O 1
ATOM 2808 N N . SER A 1 382 ? -45.124 -16.697 38.726 1.00 51.34 382 SER A N 1
ATOM 2809 C CA . SER A 1 382 ? -44.090 -16.026 37.952 1.00 51.34 382 SER A CA 1
ATOM 2810 C C . SER A 1 382 ? -43.881 -14.634 38.522 1.00 51.34 382 SER A C 1
ATOM 2812 O O . SER A 1 382 ? -44.831 -13.868 38.692 1.00 51.34 382 SER A O 1
ATOM 2814 N N . LEU A 1 383 ? -42.631 -14.314 38.842 1.00 56.66 383 LEU A N 1
ATOM 2815 C CA . LEU A 1 383 ? -42.263 -12.995 39.328 1.00 56.66 383 LEU A CA 1
ATOM 2816 C C . LEU A 1 383 ? -41.118 -12.440 38.490 1.00 56.66 383 LEU A C 1
ATOM 2818 O O . LEU A 1 383 ? -40.091 -13.101 38.322 1.00 56.66 383 LEU A O 1
ATOM 2822 N N . MET A 1 384 ? -41.296 -11.208 38.013 1.00 54.88 384 MET A N 1
ATOM 2823 C CA . MET A 1 384 ? -40.192 -10.381 37.551 1.00 54.88 384 MET A CA 1
ATOM 2824 C C . MET A 1 384 ? -39.755 -9.482 38.700 1.00 54.88 384 MET A C 1
ATOM 2826 O O . MET A 1 384 ? -40.507 -8.612 39.149 1.00 54.88 384 MET A O 1
ATOM 2830 N N . VAL A 1 385 ? -38.534 -9.716 39.179 1.00 55.19 385 VAL A N 1
ATOM 2831 C CA . VAL A 1 385 ? -37.873 -8.822 40.129 1.00 55.19 385 VAL A CA 1
ATOM 2832 C C . VAL A 1 385 ? -36.830 -8.029 39.374 1.00 55.19 385 VAL A C 1
ATOM 2834 O O . VAL A 1 385 ? -35.819 -8.582 38.940 1.00 55.19 385 VAL A O 1
ATOM 2837 N N . GLY A 1 386 ? -37.090 -6.735 39.226 1.00 58.25 386 GLY A N 1
ATOM 2838 C CA . GLY A 1 386 ? -36.070 -5.766 38.864 1.00 58.25 386 GLY A CA 1
ATOM 2839 C C . GLY A 1 386 ? -35.526 -5.158 40.143 1.00 58.25 386 GLY A C 1
ATOM 2840 O O . GLY A 1 386 ? -36.288 -4.635 40.954 1.00 58.25 386 GLY A O 1
ATOM 2841 N N . THR A 1 387 ? -34.220 -5.211 40.348 1.00 56.56 387 THR A N 1
ATOM 2842 C CA . THR A 1 387 ? -33.594 -4.290 41.305 1.00 56.56 387 THR A CA 1
ATOM 2843 C C . THR A 1 387 ? -33.172 -3.043 40.537 1.00 56.56 387 THR A C 1
ATOM 2845 O O . THR A 1 387 ? -32.975 -3.133 39.333 1.00 56.56 387 THR A O 1
ATOM 2848 N N . LYS A 1 388 ? -33.071 -1.869 41.148 1.00 59.69 388 LYS A N 1
ATOM 2849 C CA . LYS A 1 388 ? -32.355 -0.736 40.542 1.00 59.69 388 LYS A CA 1
ATOM 2850 C C . LYS A 1 388 ? -31.693 0.070 41.639 1.00 59.69 388 LYS A C 1
ATOM 2852 O O . LYS A 1 388 ? -32.183 0.077 42.763 1.00 59.69 388 LYS A O 1
ATOM 2857 N N . CYS A 1 389 ? -30.623 0.757 41.299 1.00 62.12 389 CYS A N 1
ATOM 2858 C CA . CYS A 1 389 ? -30.017 1.732 42.185 1.00 62.12 389 CYS A CA 1
ATOM 2859 C C . CYS A 1 389 ? -30.682 3.087 41.894 1.00 62.12 389 CYS A C 1
ATOM 2861 O O . CYS A 1 389 ? -30.771 3.484 40.729 1.00 62.12 389 CYS A O 1
ATOM 2863 N N . SER A 1 390 ? -31.269 3.718 42.917 1.00 62.72 390 SER A N 1
ATOM 2864 C CA . SER A 1 390 ? -31.828 5.081 42.845 1.00 62.72 390 SER A CA 1
ATOM 2865 C C . SER A 1 390 ? -31.071 6.085 43.682 1.00 62.72 390 SER A C 1
ATOM 2867 O O . SER A 1 390 ? -30.574 5.657 44.756 1.00 62.72 390 SER A O 1
#

Radius of gyration: 47.4 Å; chains: 1; bounding box: 97×56×170 Å

Sequence (390 aa):
MPGTTCEVCMKRTQGGWISLEIIGAILVIAAISPMLFGWYMNYQNSLTSQVTASHLSRLTAAVESYTKSNWSTLHSQATSAGAAEIDHATLVAEGYLPADFSMINPLDQDYEVIAIPGPDDSLTILIAGTDGSPGHNGTLTGDDLNLVTRIAPAVVRASGINAGYIPYTQLPGSSPTVFEGPDGAWTFDFSSNAALAGLDIFQGSVASLIHLESGAINNDYLYRSNIGIPELNRMETTLDMHGNDIVDGGTILARDVVIDDVKIDGQPASLSRAVFVMTRMRPNQTISKPECPTYSDGTVSTPLVFVAVDGAPTGGTSGAGMTIATTSGNVTGVVQSVRTDAVDNGSNWTLRMQVYIQGGTAGTTGNWYTVNAASGANWEASLMVGTKCS

Foldseek 3Di:
DDDDDDDDDDDPPPPDCPDPVVVVVVVVCVVCVVVVVVVVVLVVLLVLLLQLLVLQLLVVQLVVVVCLVCVVVQLVVCVVPQKDWDDPVNSCVVPSDPPPRACQGSQRFGWTWMWGHDPQQKIKIKTKGFPGDQDDPPDGDDVSCCLQVPRLLSSQVNNDQQKWFQHDQVPPPGDQQWTAHRVRSDIDGCVPRPVVVPTRRGRNIMMGIDMDHPVNSVPPDPDQDCPPDVVSRDDPDDDDPVPDDDPPDDDDDDPDDDDPWDDDPNHTDFPFPDFDWDQADDAFDKAFFGCFDQDPVRDTFDKDKDKDWDDDFPWDDFPQFFWFQFPQGTKTAGWDDKDWDWDDPDRITTIWIWTQGADIPPDDRGDITTGPDGPDIRGGIIITIDIGGD

Secondary structure (DSSP, 8-state):
-------------------HHHHHHHHHHHHHHHHHHHHHHHHHHHHHHHHHHHHHHHHHHHHHHHHHHTHHHHHHHHHHHS-EE--HHHHHHTTSS-TT--SB-TTS-EEEEEEEEETTTEEEEEEEEES--S-TTS---THHHHIIIIIHHHHHHHH-TTEEEPPPTTSTT--TTEEE-GGGS-EEE-TT-TTGGGS---TT-EEEEEEEEHHHHTT--------S-GGGG--SS----TT----S------S----S--EETTEE----S-EEEESSPPTT-EEEPP-PPBPTTSPBPPEEEEEEE----SS--TT--EEEEETTEEEEEEEEEEEEEEEEETTEEEEEEEEEEES-SSS-TT-EEEEEEESS------EEEEEEE-

Organism: NCBI:txid2282306

InterPro domains:
  IPR007001 Bacterial shufflon protein, N-terminal [PF04917] (42-275)

pLDDT: mean 77.64, std 16.37, range [40.25, 97.5]

=== Feature glossary ===
The record interleaves many kinds of information about one protein. Here is each kind framed as the question it answers.

Q: What are the backbone torsion angles?
A: φ (phi) and ψ (psi) are the two rotatable backbone dihedrals per residue: φ is the C(i-1)–N–Cα–C torsion, ψ is the N–Cα–C–N(i+1) torsion, both in degrees on (−180°, 180°]. α-helical residues cluster near (−60°, −45°); β-strand residues near (−120°, +130°). A Ramachandran plot is simply a scatter of (φ, ψ) for every residue.

Q: What is the amino-acid chain?
A: This is the polypeptide sequence — one letter per residue, N-terminus first. Length ranges from a few dozen residues for small domains to over a thousand for large multi-domain proteins.

Q: How mobile is each atom in the crystal?
A: For experimental (PDB) structures, the B-factor (temperature factor) quantifies the positional spread of each atom in the crystal — a combination of thermal vibration and static disorder — in units of Å². High B-factors mark flexible loops or poorly resolved regions; low B-factors mark the rigid, well-ordered core.

Q: Are the domains correctly placed relative to each other?
A: Predicted Aligned Error (PAE) is an AlphaFold confidence matrix: entry (i, j) is the expected error in the position of residue j, in ångströms, when the prediction is superimposed on the true structure at residue i. Low PAE within a block of residues means that block is internally rigid and well-predicted; high PAE between two blocks means their relative placement is uncertain even if each block individually is confident.

Q: How confident is the AlphaFold model at each residue?
A: pLDDT is the predicted lDDT-Cα score: AlphaFold's confidence that the local environment of each residue (all inter-atomic distances within 15 Å) is correctly placed. It is a per-residue number between 0 and 100, with higher meaning more reliable.

Q: What family and function is it annotated with?
A: Functional annotations link the protein to curated databases. InterPro entries identify conserved domains and families by matching the sequence against member-database signatures (Pfam, PROSITE, CDD, …). Gene Ontology (GO) terms describe molecular function, biological process, and cellular component in a controlled vocabulary. CATH places the structure in a hierarchical fold classification (Class/Architecture/Topology/Homologous-superfamily). The organism is the source species.

Q: How big and how compact is the whole molecule?
A: Three whole-structure scalars: the radius of gyration (RMS distance of Cα from centroid, in Å), the count of Cα–Cα contacts (pairs closer than 8 Å and separated by more than four residues in sequence — i.e. tertiary, not local, contacts), and the bounding-box dimensions. Together they distinguish compact globular folds from extended fibres or disordered chains.

Q: What known structures does this most resemble?
A: The Foldseek neighbor list gives the closest experimentally determined structures in the PDB, ranked by structural alignment. TM-score near 1 means near-identical fold; near 0.3 means only rough topology match. This is how one finds what a novel AlphaFold prediction most resembles in the solved-structure universe.

Q: Which residues are buried vs exposed?
A: SASA measures how much of the protein is reachable by solvent. It is computed by rolling a water-sized probe over the atomic surface and summing the exposed area (Å²). Per-residue SASA distinguishes core (buried, low SASA) from surface (exposed, high SASA) residues; total SASA is a whole-molecule size measure.

Q: Which residues are in helices, strands, or loops?
A: Eight-state secondary structure (DSSP): H is the canonical α-helix, G the tighter 3₁₀-helix, I the wider π-helix; E/B are β-structure, T and S are turns and bends, and '-' is everything else. DSSP derives these from the pattern of main-chain N–H···O=C hydrogen bonds, not from the sequence.

Q: Where is each backbone atom in 3D?
A: Structure coordinates are given as an mmCIF _atom_site loop: one row per atom with element, residue name, chain id, sequence number, and x/y/z position in Å. Only the four main-chain atoms per residue are included here; side chains are omitted to keep the record compact.

Q: What if only a Cα trace is available?
A: Three-state secondary structure (P-SEA) collapses the eight DSSP classes into helix (a), strand (b), and coil (c). P-SEA assigns these from Cα geometry alone — distances and angles — without requiring backbone oxygens, so it works on any Cα trace.

Q: What do the rendered images show?
A: The six renders are orthographic views along the three Cartesian axes in both directions. Representation (cartoon, sticks, or surface) and color scheme (sequence-rainbow or by-chain) vary across proteins so the training set covers all the common visualization conventions.

Q: What does the local fold look like, residue by residue?
A: Foldseek's 3Di representation compresses backbone geometry into a per-residue letter drawn from a learned twenty-state alphabet. It captures the tertiary interaction pattern around each residue — which residues are packed against it in space, regardless of where they are in sequence.

Q: What do the diagnostic plots show?
A: The contact map is a binary N×N matrix image: pixel (i, j) is dark where Cα_i and Cα_j are within 8 Å and |i−j|>4. Because the |i−j|>4 filter removes local helical contacts, off-diagonal stripes parallel to the main diagonal indicate parallel β-sheets; stripes perpendicular to it indicate antiparallel β-sheets. The Ramachandran plot scatters every residue's (φ, ψ) pair against the sterically allowed regions. The PAE heatmap renders the predicted-aligned-error matrix.